Protein AF-A0A7X9KXV9-F1 (afdb_monomer_lite)

Sequence (552 aa):
SQTMFARRVFELMASNTVVIGNYSRGVKNYFGDLTICTDDANELKYRLDKYCANDESKYQYRLLGLRAVLKEHLYEDRLDFIIKKVFGKSIKPNPIHIDVFSYVKNQNQFNKVLAMFNKQSYQNKSLTILSDIELENNNNDIKIIKSDNNFTVENMFSNSYISYFEANNFYGENYLLDFALSLRYTNFDAIGKSDFYIMDDNGSFNVPNFNNSYKKVDALKPHSSMLDSNYYGKLSISNIIDNITINDGDLFSADQFNYCINCSCDNPSSDAEIEDIGISLDKINKISSSIITNAVIKTEKTFDIRPLEVEKTIFDKPEKINLIKTVQGLTISSNLDNEEYSCAQYNNDFYSVKPFLVENKLSVLFEGIGDLSILGSCVFYENKKEVFKVDNIIFNTTQKIVIPTNVNKVQFGIKVIGSGSFIFNKAIMGENYLDNDEIYFVSRNENLLISDSYPHYENEILDYPLKKIQDLFIGKTYDVVCVNNFSKNGFREYKGINVFETHEKQLIEVLNNINTNKNIVVYTLNKEIENIVKKYNSNFKILTENNEILND

Radius of gyration: 31.24 Å; chains: 1; bounding box: 86×53×81 Å

pLDDT: mean 84.28, std 12.52, range [44.53, 98.25]

Secondary structure (DSSP, 8-state):
--S---TTHHHHHHTT---EES--HHHHHHHGGGSEE-S-HHHHHHHHHHHHSSHHHHHHHHHHHHHHHHHH-SHHHHHHHHHHHHHS---PPPPPPEEEEEE-SSHHHHHHHHHHHHH-S--SEEEEEE-SS------TTSEEE---TT-BHHHH--SSEEEE--TTSEE-TTHHHHHHHHTTT---SEEE-SS-EEE-TTSPEEPP---STTEE-S-B-GGGEEEETTTSTTSBHHHHHTTPPB-SS-EEE--S-SEEET--SS-TTPPP--S-----HHHHHHHHHH---------TTEEEE-HHHHTT-B----TTEEEEEETTEEEEEEEPPTT-EEEEEB-SPPEESGGG-BTTEEEEEEEEEESSEEEEEEEEEETTTEEEEEEEEETT-EEEEE--TTEEEEEEEEEEESEEEEEEEEEEEETT---TT-------SSEEEEES----SSS--TTS-HHHHHHHTTT--EEEEEE-TT---EEEEETTEEEEEE-HHHHHHHHHHS-TT-EEEEE-S-HHHHHHHHHH-SSEEEE-TTS-EEE-

Foldseek 3Di:
DQADDDPCLLVCLLVLAAAADAADNNCCQLFNLLHHHYPDPVLSVVSCCVQPVDPQSSNLSSVLSNLSSLVAPDPLNVVQLVCCVPPVDGPDDDQFAEEEEEEDEDQLLVVQVVVQVVLAPDDRYAYEYEYCDDYDDPDPRYHYDHDDQPDFLQNPDDQGKYAYAYSQKFAHRCLVVQVSSVVSPDDWQKEFAPFEWEQDPVRDIDHTPFPQAFHWDQKDWRNGMIGGCVVRVGPTPVCNNVRPIDRDITYHYHDHARIYGRDPDHDPRDRDDDLRRHDHPVRVSVLVVPPDPLPPPPDPQKDKFFLVNQVVWFDDDDPQWDWDDDPQAIKIWGADAAQDKDKGFTHPDWDFCVSFDDPQKKKKAWEKDWDWDKWKKKFWDFPSDDTPDIDTHGHPAIDIDRHDPRTTTITMIMMTGHGIMMGTGIMMMHPDPPHPLLDLDSWTFLEEEEEQDDADPVGGDPPDPVVVVVVVQVSGAYAYEHEYPPWPFDWHDDSSHTYTYYHPVVVLSVLVNDDQSRAYEYEYPDVVSVVSNVVRHQAYWYQDPVGDTDGD

Structure (mmCIF, N/CA/C/O backbone):
data_AF-A0A7X9KXV9-F1
#
_entry.id   AF-A0A7X9KXV9-F1
#
loop_
_atom_site.group_PDB
_atom_site.id
_atom_site.type_symbol
_atom_site.label_atom_id
_atom_site.label_alt_id
_atom_site.label_comp_id
_atom_site.label_asym_id
_atom_site.label_entity_id
_atom_site.label_seq_id
_atom_site.pdbx_PDB_ins_code
_atom_site.Cartn_x
_atom_site.Cartn_y
_atom_site.Cartn_z
_atom_site.occupancy
_atom_site.B_iso_or_equiv
_atom_site.auth_seq_id
_atom_site.auth_comp_id
_atom_site.auth_asym_id
_atom_site.auth_atom_id
_atom_site.pdbx_PDB_model_num
ATOM 1 N N . SER A 1 1 ? -15.218 2.125 14.591 1.00 79.88 1 SER A N 1
ATOM 2 C CA . SER A 1 1 ? -14.663 0.751 14.520 1.00 79.88 1 SER A CA 1
ATOM 3 C C . SER A 1 1 ? -13.253 0.799 13.946 1.00 79.88 1 SER A C 1
ATOM 5 O O . SER A 1 1 ? -13.023 1.609 13.058 1.00 79.88 1 SER A O 1
ATOM 7 N N . GLN A 1 2 ? -12.323 -0.034 14.434 1.00 86.06 2 GLN A N 1
ATOM 8 C CA . GLN A 1 2 ? -10.930 -0.094 13.947 1.00 86.06 2 GLN A CA 1
ATOM 9 C C . GLN A 1 2 ? -10.732 -0.972 12.700 1.00 86.06 2 GLN A C 1
ATOM 11 O O . GLN A 1 2 ? -9.653 -0.964 12.114 1.00 86.06 2 GLN A O 1
ATOM 16 N N . THR A 1 3 ? -11.744 -1.750 12.309 1.00 82.25 3 THR A N 1
ATOM 17 C CA . THR A 1 3 ? -11.647 -2.735 11.215 1.00 82.25 3 THR A CA 1
ATOM 18 C C . THR A 1 3 ? -12.835 -2.692 10.256 1.00 82.25 3 THR A C 1
ATOM 20 O O . THR A 1 3 ? -12.719 -3.143 9.121 1.00 82.25 3 THR A O 1
ATOM 23 N N . MET A 1 4 ? -13.976 -2.132 10.674 1.00 83.12 4 MET A N 1
ATOM 24 C CA . MET A 1 4 ? -15.179 -2.051 9.846 1.00 83.12 4 MET A CA 1
ATOM 25 C C . MET A 1 4 ? -15.214 -0.744 9.050 1.00 83.12 4 MET A C 1
ATOM 27 O O . MET A 1 4 ? -15.200 0.342 9.630 1.00 83.12 4 MET A O 1
ATOM 31 N N . PHE A 1 5 ? -15.299 -0.864 7.727 1.00 89.50 5 PHE A N 1
ATOM 32 C CA . PHE A 1 5 ? -15.469 0.241 6.786 1.00 89.50 5 PHE A CA 1
ATOM 33 C C . PHE A 1 5 ? -16.062 -0.253 5.462 1.00 89.50 5 PHE A C 1
ATOM 35 O O . PHE A 1 5 ? -16.151 -1.460 5.213 1.00 89.50 5 PHE A O 1
ATOM 42 N N . ALA A 1 6 ? -16.492 0.684 4.614 1.00 85.81 6 ALA A N 1
ATOM 43 C CA . ALA A 1 6 ? -17.051 0.369 3.307 1.00 85.81 6 ALA A CA 1
ATOM 44 C C . ALA A 1 6 ? -16.009 -0.344 2.436 1.00 85.81 6 ALA A C 1
ATOM 46 O O . ALA A 1 6 ? -14.984 0.235 2.084 1.00 85.81 6 ALA A O 1
ATOM 47 N N . ARG A 1 7 ? -16.293 -1.593 2.047 1.00 83.94 7 ARG A N 1
ATOM 48 C CA . ARG A 1 7 ? -15.362 -2.405 1.243 1.00 83.94 7 ARG A CA 1
ATOM 49 C C . ARG A 1 7 ? -15.026 -1.758 -0.102 1.00 83.94 7 ARG A C 1
ATOM 51 O O . ARG A 1 7 ? -13.902 -1.920 -0.543 1.00 83.94 7 ARG A O 1
ATOM 58 N N . ARG A 1 8 ? -15.930 -0.925 -0.641 1.00 90.62 8 ARG A N 1
ATOM 59 C CA . ARG A 1 8 ? -15.765 -0.184 -1.902 1.00 90.62 8 ARG A CA 1
ATOM 60 C C . ARG A 1 8 ? -14.467 0.641 -1.995 1.00 90.62 8 ARG A C 1
ATOM 62 O O . ARG A 1 8 ? -14.044 0.965 -3.099 1.00 90.62 8 ARG A O 1
ATOM 69 N N . VAL A 1 9 ? -13.824 0.979 -0.871 1.00 94.69 9 VAL A N 1
ATOM 70 C CA . VAL A 1 9 ? -12.519 1.666 -0.873 1.00 94.69 9 VAL A CA 1
ATOM 71 C C . VAL A 1 9 ? -11.456 0.905 -1.672 1.00 94.69 9 VAL A C 1
ATOM 73 O O . VAL A 1 9 ? -10.702 1.533 -2.408 1.00 94.69 9 VAL A O 1
ATOM 76 N N . PHE A 1 10 ? -11.435 -0.433 -1.599 1.00 94.94 10 PHE A N 1
ATOM 77 C CA . PHE A 1 10 ? -10.451 -1.249 -2.314 1.00 94.94 10 PHE A CA 1
ATOM 78 C C . PHE A 1 10 ? -10.634 -1.113 -3.828 1.00 94.94 10 PHE A C 1
ATOM 80 O O . PHE A 1 10 ? -9.671 -0.862 -4.546 1.00 94.94 10 PHE A O 1
ATOM 87 N N . GLU A 1 11 ? -11.872 -1.226 -4.311 1.00 94.31 11 GLU A N 1
ATOM 88 C CA . GLU A 1 11 ? -12.208 -1.115 -5.729 1.00 94.31 11 GLU A CA 1
ATOM 89 C C . GLU A 1 11 ? -11.988 0.306 -6.263 1.00 94.31 11 GLU A C 1
ATOM 91 O O . GLU A 1 11 ? -11.526 0.466 -7.391 1.00 94.31 11 GLU A O 1
ATOM 96 N N . LEU A 1 12 ? -12.276 1.345 -5.470 1.00 95.88 12 LEU A N 1
ATOM 97 C CA . LEU A 1 12 ? -12.042 2.738 -5.870 1.00 95.88 12 LEU A CA 1
ATOM 98 C C . LEU A 1 12 ? -10.545 3.048 -6.015 1.00 95.88 12 LEU A C 1
ATOM 100 O O . LEU A 1 12 ? -10.131 3.630 -7.019 1.00 95.88 12 LEU A O 1
ATOM 104 N N . MET A 1 13 ? -9.725 2.616 -5.054 1.00 96.25 13 MET A N 1
ATOM 105 C CA . MET A 1 13 ? -8.267 2.762 -5.135 1.00 96.25 13 MET A CA 1
ATOM 106 C C . MET A 1 13 ? -7.678 1.912 -6.272 1.00 96.25 13 MET A C 1
ATOM 108 O O . MET A 1 13 ? -6.831 2.400 -7.013 1.00 96.25 13 MET A O 1
ATOM 112 N N . ALA A 1 14 ? -8.176 0.686 -6.483 1.00 94.94 14 ALA A N 1
ATOM 113 C CA . ALA A 1 14 ? -7.799 -0.150 -7.631 1.00 94.94 14 ALA A CA 1
ATOM 114 C C . ALA A 1 14 ? -8.223 0.455 -8.981 1.00 94.94 14 ALA A C 1
ATOM 116 O O . ALA A 1 14 ? -7.560 0.243 -9.990 1.00 94.94 14 ALA A O 1
ATOM 117 N N . SER A 1 15 ? -9.291 1.257 -8.999 1.00 94.56 15 SER A N 1
ATOM 118 C CA . SER A 1 15 ? -9.706 2.052 -10.166 1.00 94.56 15 SER A CA 1
ATOM 119 C C . SER A 1 15 ? -8.851 3.312 -10.358 1.00 94.56 15 SER A C 1
ATOM 121 O O . SER A 1 15 ? -9.162 4.145 -11.208 1.00 94.56 15 SER A O 1
ATOM 123 N N . ASN A 1 16 ? -7.783 3.460 -9.568 1.00 94.81 16 ASN A N 1
ATOM 124 C CA . ASN A 1 16 ? -6.843 4.570 -9.602 1.00 94.81 16 ASN A CA 1
ATOM 125 C C . ASN A 1 16 ? -7.537 5.934 -9.438 1.00 94.81 16 ASN A C 1
ATOM 127 O O . ASN A 1 16 ? -7.373 6.849 -10.252 1.00 94.81 16 ASN A O 1
ATOM 131 N N . THR A 1 17 ? -8.366 6.054 -8.396 1.00 94.44 17 THR A N 1
ATOM 132 C CA . THR A 1 17 ? -9.136 7.267 -8.078 1.00 94.44 17 THR A CA 1
ATOM 133 C C . THR A 1 17 ? -8.781 7.825 -6.702 1.00 94.44 17 THR A C 1
ATOM 135 O O . THR A 1 17 ? -8.379 7.089 -5.803 1.00 94.44 17 THR A O 1
ATOM 138 N N . VAL A 1 18 ? -8.939 9.142 -6.534 1.00 96.12 18 VAL A N 1
ATOM 139 C CA . VAL A 1 18 ? -8.823 9.797 -5.223 1.00 96.12 18 VAL A CA 1
ATOM 140 C C . VAL A 1 18 ? -10.026 9.388 -4.379 1.00 96.12 18 VAL A C 1
ATOM 142 O O . VAL A 1 18 ? -11.166 9.649 -4.766 1.00 96.12 18 VAL A O 1
ATOM 145 N N . VAL A 1 19 ? -9.780 8.758 -3.229 1.00 96.25 19 VAL A N 1
ATOM 146 C CA . VAL A 1 19 ? -10.848 8.316 -2.325 1.00 96.25 19 VAL A CA 1
ATOM 147 C C . VAL A 1 19 ? -10.995 9.277 -1.156 1.00 96.25 19 VAL A C 1
ATOM 149 O O . VAL A 1 19 ? -10.042 9.527 -0.417 1.00 96.25 19 VAL A O 1
ATOM 152 N N . ILE A 1 20 ? -12.216 9.785 -0.996 1.00 95.50 20 ILE A N 1
ATOM 153 C CA . ILE A 1 20 ? -12.599 10.759 0.023 1.00 95.50 20 ILE A CA 1
ATOM 154 C C . ILE A 1 20 ? -13.807 10.214 0.782 1.00 95.50 20 ILE A C 1
ATOM 156 O O . ILE A 1 20 ? -14.733 9.672 0.174 1.00 95.50 20 ILE A O 1
ATOM 160 N N . GLY A 1 21 ? -13.821 10.375 2.100 1.00 93.19 21 GLY A N 1
ATOM 161 C CA . GLY A 1 21 ? -14.990 10.066 2.913 1.00 93.19 21 GLY A CA 1
ATOM 162 C C . GLY A 1 21 ? -14.850 10.546 4.349 1.00 93.19 21 GLY A C 1
ATOM 163 O O . GLY A 1 21 ? -13.832 11.118 4.732 1.00 93.19 21 GLY A O 1
ATOM 164 N N . ASN A 1 22 ? -15.881 10.262 5.139 1.00 92.62 22 ASN A N 1
ATOM 165 C CA . ASN A 1 22 ? -15.883 10.513 6.575 1.00 92.62 22 ASN A CA 1
ATOM 166 C C . ASN A 1 22 ? -14.742 9.763 7.268 1.00 92.62 22 ASN A C 1
ATOM 168 O O . ASN A 1 22 ? -14.206 8.771 6.748 1.00 92.62 22 ASN A O 1
ATOM 172 N N . TYR A 1 23 ? -14.400 10.205 8.474 1.00 92.50 23 TYR A N 1
ATOM 173 C CA . TYR A 1 23 ? -13.396 9.531 9.271 1.00 92.50 23 TYR A CA 1
ATOM 174 C C . TYR A 1 23 ? -13.771 8.061 9.488 1.00 92.50 23 TYR A C 1
ATOM 176 O O . TYR A 1 23 ? -14.849 7.690 9.959 1.00 92.50 23 TYR A O 1
ATOM 184 N N . SER A 1 24 ? -12.822 7.190 9.163 1.00 92.94 24 SER A N 1
ATOM 185 C CA . SER A 1 24 ? -12.898 5.778 9.478 1.00 92.94 24 SER A CA 1
ATOM 186 C C . SER A 1 24 ? -11.544 5.316 9.971 1.00 92.94 24 SER A C 1
ATOM 188 O O . SER A 1 24 ? -10.583 5.216 9.206 1.00 92.94 24 SER A O 1
ATOM 190 N N . ARG A 1 25 ? -11.484 4.960 11.257 1.00 91.69 25 ARG A N 1
ATOM 191 C CA . ARG A 1 25 ? -10.279 4.371 11.846 1.00 91.69 25 ARG A CA 1
ATOM 192 C C . ARG A 1 25 ? -9.829 3.125 11.084 1.00 91.69 25 ARG A C 1
ATOM 194 O O . ARG A 1 25 ? -8.634 2.921 10.919 1.00 91.69 25 ARG A O 1
ATOM 201 N N . GLY A 1 26 ? -10.770 2.319 10.589 1.00 92.38 26 GLY A N 1
ATOM 202 C CA . GLY A 1 26 ? -10.459 1.149 9.773 1.00 92.38 26 GLY A CA 1
ATOM 203 C C . GLY A 1 26 ? -9.768 1.497 8.457 1.00 92.38 26 GLY A C 1
ATOM 204 O O . GLY A 1 26 ? -8.723 0.924 8.166 1.00 92.38 26 GLY A O 1
ATOM 205 N N . VAL A 1 27 ? -10.275 2.484 7.713 1.00 94.12 27 VAL A N 1
ATOM 206 C CA . VAL A 1 27 ? -9.607 2.946 6.485 1.00 94.12 27 VAL A CA 1
ATOM 207 C C . VAL A 1 27 ? -8.223 3.514 6.810 1.00 94.12 27 VAL A C 1
ATOM 209 O O . VAL A 1 27 ? -7.242 3.108 6.197 1.00 94.12 27 VAL A O 1
ATOM 212 N N . LYS A 1 28 ? -8.114 4.356 7.845 1.00 92.56 28 LYS A N 1
ATOM 213 C CA . LYS A 1 28 ? -6.836 4.934 8.296 1.00 92.56 28 LYS A CA 1
ATOM 214 C C . LYS A 1 28 ? -5.834 3.883 8.770 1.00 92.56 28 LYS A C 1
ATOM 216 O O . LYS A 1 28 ? -4.636 4.102 8.630 1.00 92.56 28 LYS A O 1
ATOM 221 N N . ASN A 1 29 ? -6.292 2.764 9.329 1.00 91.62 29 ASN A N 1
ATOM 222 C CA . ASN A 1 29 ? -5.429 1.645 9.700 1.00 91.62 29 ASN A CA 1
ATOM 223 C C . ASN A 1 29 ? -4.891 0.919 8.462 1.00 91.62 29 ASN A C 1
ATOM 225 O O . ASN A 1 29 ? -3.715 0.589 8.438 1.00 91.62 29 ASN A O 1
ATOM 229 N N . TYR A 1 30 ? -5.716 0.671 7.443 1.00 92.62 30 TYR A N 1
ATOM 230 C CA . TYR A 1 30 ? -5.280 -0.048 6.239 1.00 92.62 30 TYR A CA 1
ATOM 231 C C . TYR A 1 30 ? -4.451 0.821 5.291 1.00 92.62 30 TYR A C 1
ATOM 233 O O . TYR A 1 30 ? -3.471 0.345 4.738 1.00 92.62 30 TYR A O 1
ATOM 241 N N . PHE A 1 31 ? -4.836 2.083 5.117 1.00 94.25 31 PHE A N 1
ATOM 242 C CA . PHE A 1 31 ? -4.338 2.925 4.029 1.00 94.25 31 PHE A CA 1
ATOM 243 C C . PHE A 1 31 ? -3.697 4.230 4.483 1.00 94.25 31 PHE A C 1
ATOM 245 O O . PHE A 1 31 ? -3.147 4.947 3.653 1.00 94.25 31 PHE A O 1
ATOM 252 N N . GLY A 1 32 ? -3.767 4.563 5.773 1.00 93.19 32 GLY A N 1
ATOM 253 C CA . GLY A 1 32 ? -3.194 5.806 6.275 1.00 93.19 32 GLY A CA 1
ATOM 254 C C . GLY A 1 32 ? -3.721 7.020 5.514 1.00 93.19 32 GLY A C 1
ATOM 255 O O . GLY A 1 32 ? -4.931 7.219 5.391 1.00 93.19 32 GLY A O 1
ATOM 256 N N . ASP A 1 33 ? -2.794 7.800 4.977 1.00 93.69 33 ASP A N 1
ATOM 257 C CA . ASP A 1 33 ? -3.031 9.016 4.211 1.00 93.69 33 ASP A CA 1
ATOM 258 C C . ASP A 1 33 ? -3.115 8.777 2.693 1.00 93.69 33 ASP A C 1
ATOM 260 O O . ASP A 1 33 ? -3.343 9.727 1.944 1.00 93.69 33 ASP A O 1
ATOM 264 N N . LEU A 1 34 ? -3.068 7.519 2.229 1.00 95.88 34 LEU A N 1
ATOM 265 C CA . LEU A 1 34 ? -3.413 7.135 0.845 1.00 95.88 34 LEU A CA 1
ATOM 266 C C . LEU A 1 34 ? -4.908 7.304 0.524 1.00 95.88 34 LEU A C 1
ATOM 268 O O . LEU A 1 34 ? -5.333 7.130 -0.618 1.00 95.88 34 LEU A O 1
ATOM 272 N N . THR A 1 35 ? -5.706 7.637 1.538 1.00 95.69 35 THR A N 1
ATOM 273 C CA . THR A 1 35 ? -7.101 8.068 1.422 1.00 95.69 35 THR A CA 1
ATOM 274 C C . THR A 1 35 ? -7.322 9.330 2.250 1.00 95.69 35 THR A C 1
ATOM 276 O O . THR A 1 35 ? -6.692 9.510 3.296 1.00 95.69 35 THR A O 1
ATOM 279 N N . ILE A 1 36 ? -8.259 10.181 1.835 1.00 95.31 36 ILE A N 1
ATOM 280 C CA . ILE A 1 36 ? -8.653 11.366 2.600 1.00 95.31 36 ILE A CA 1
ATOM 281 C C . ILE A 1 36 ? -9.885 11.006 3.440 1.00 95.31 36 ILE A C 1
ATOM 283 O O . ILE A 1 36 ? -11.009 10.990 2.941 1.00 95.31 36 ILE A O 1
ATOM 287 N N . CYS A 1 37 ? -9.663 10.685 4.717 1.00 93.00 37 CYS A N 1
ATOM 288 C CA . CYS A 1 37 ? -10.718 10.307 5.663 1.00 93.00 37 CYS A CA 1
ATOM 289 C C . CYS A 1 37 ? -10.730 11.236 6.878 1.00 93.00 37 CYS A C 1
ATOM 291 O O . CYS A 1 37 ? -9.923 11.060 7.792 1.00 93.00 37 CYS A O 1
ATOM 293 N N . THR A 1 38 ? -11.643 12.204 6.878 1.00 93.88 38 THR A N 1
ATOM 294 C CA . THR A 1 38 ? -11.784 13.244 7.909 1.00 93.88 38 THR A CA 1
ATOM 295 C C . THR A 1 38 ? -13.243 13.678 8.006 1.00 93.88 38 THR A C 1
ATOM 297 O O . THR A 1 38 ? -13.963 13.642 7.007 1.00 93.88 38 THR A O 1
ATOM 300 N N . ASP A 1 39 ? -13.672 14.059 9.208 1.00 90.75 39 ASP A N 1
ATOM 301 C CA . ASP A 1 39 ? -15.005 14.627 9.451 1.00 90.75 39 ASP A CA 1
ATOM 302 C C . ASP A 1 39 ? -14.981 16.170 9.471 1.00 90.75 39 ASP A C 1
ATOM 304 O O . ASP A 1 39 ? -16.028 16.802 9.613 1.00 90.75 39 ASP A O 1
ATOM 308 N N . ASP A 1 40 ? -13.805 16.790 9.301 1.00 93.69 40 ASP A N 1
ATOM 309 C CA . ASP A 1 40 ? -13.625 18.242 9.321 1.00 93.69 40 ASP A CA 1
ATOM 310 C C . ASP A 1 40 ? -13.410 18.833 7.920 1.00 93.69 40 ASP A C 1
ATOM 312 O O . ASP A 1 40 ? -12.614 18.357 7.105 1.00 93.69 40 ASP A O 1
ATOM 316 N N . ALA A 1 41 ? -14.107 19.935 7.643 1.00 93.94 41 ALA A N 1
ATOM 317 C CA . ALA A 1 41 ? -14.077 20.584 6.337 1.00 93.94 41 ALA A CA 1
ATOM 318 C C . ALA A 1 41 ? -12.739 21.286 6.041 1.00 93.94 41 ALA A C 1
ATOM 320 O O . ALA A 1 41 ? -12.315 21.331 4.882 1.00 93.94 41 ALA A O 1
ATOM 321 N N . ASN A 1 42 ? -12.070 21.840 7.058 1.00 93.69 42 ASN A N 1
ATOM 322 C CA . ASN A 1 42 ? -10.795 22.531 6.864 1.00 93.69 42 ASN A CA 1
ATOM 323 C C . ASN A 1 42 ? -9.665 21.530 6.617 1.00 93.69 42 ASN A C 1
ATOM 325 O O . ASN A 1 42 ? -8.844 21.750 5.728 1.00 93.69 42 ASN A O 1
ATOM 329 N N . GLU A 1 43 ? -9.659 20.415 7.346 1.00 94.31 43 GLU A N 1
ATOM 330 C CA . GLU A 1 43 ? -8.735 19.302 7.133 1.00 94.31 43 GLU A CA 1
ATOM 331 C C . GLU A 1 43 ? -8.937 18.667 5.753 1.00 94.31 43 GLU A C 1
ATOM 333 O O . GLU A 1 43 ? -7.964 18.436 5.031 1.00 94.31 43 GLU A O 1
ATOM 338 N N . LEU A 1 44 ? -10.192 18.454 5.333 1.00 95.38 44 LEU A N 1
ATOM 339 C CA . LEU A 1 44 ? -10.502 17.983 3.983 1.00 95.38 44 LEU A CA 1
ATOM 340 C C . LEU A 1 44 ? -9.904 18.912 2.921 1.00 95.38 44 LEU A C 1
ATOM 342 O O . LEU A 1 44 ? -9.213 18.449 2.011 1.00 95.38 44 LEU A O 1
ATOM 346 N N . LYS A 1 45 ? -10.139 20.223 3.048 1.00 95.75 45 LYS A N 1
ATOM 347 C CA . LYS A 1 45 ? -9.599 21.217 2.116 1.00 95.75 45 LYS A CA 1
ATOM 348 C C . LYS A 1 45 ? -8.071 21.205 2.108 1.00 95.75 45 LYS A C 1
ATOM 350 O O . LYS A 1 45 ? -7.480 21.120 1.038 1.00 95.75 45 LYS A O 1
ATOM 355 N N . TYR A 1 46 ? -7.442 21.223 3.282 1.00 94.69 46 TYR A N 1
ATOM 356 C CA . TYR A 1 46 ? -5.987 21.165 3.416 1.00 94.69 46 TYR A CA 1
ATOM 357 C C . TYR A 1 46 ? -5.393 19.939 2.706 1.00 94.69 46 TYR A C 1
ATOM 359 O O . TYR A 1 46 ? -4.410 20.063 1.976 1.00 94.69 46 TYR A O 1
ATOM 367 N N . ARG A 1 47 ? -6.005 18.758 2.860 1.00 94.06 47 ARG A N 1
ATOM 368 C CA . ARG A 1 47 ? -5.536 17.524 2.211 1.00 94.06 47 ARG A CA 1
ATOM 369 C C . ARG A 1 47 ? -5.754 17.518 0.703 1.00 94.06 47 ARG A C 1
ATOM 371 O O . ARG A 1 47 ? -4.894 17.021 -0.020 1.00 94.06 47 ARG A O 1
ATOM 378 N N . LEU A 1 48 ? -6.861 18.080 0.222 1.00 94.94 48 LEU A N 1
ATOM 379 C CA . LEU A 1 48 ? -7.087 18.261 -1.213 1.00 94.94 48 LEU A CA 1
ATOM 380 C C . LEU A 1 48 ? -6.066 19.224 -1.820 1.00 94.94 48 LEU A C 1
ATOM 382 O O . LEU A 1 48 ? -5.481 18.904 -2.849 1.00 94.94 48 LEU A O 1
ATOM 386 N N . ASP A 1 49 ? -5.786 20.344 -1.159 1.00 94.56 49 ASP A N 1
ATOM 387 C CA . ASP A 1 49 ? -4.765 21.294 -1.605 1.00 94.56 49 ASP A CA 1
ATOM 388 C C . ASP A 1 49 ? -3.362 20.657 -1.561 1.00 94.56 49 ASP A C 1
ATOM 390 O O . ASP A 1 49 ? -2.540 20.887 -2.441 1.00 94.56 49 ASP A O 1
ATOM 394 N N . LYS A 1 50 ? -3.083 19.795 -0.576 1.00 91.44 50 LYS A N 1
ATOM 395 C CA . LYS A 1 50 ? -1.796 19.096 -0.460 1.00 91.44 50 LYS A CA 1
ATOM 396 C C . LYS A 1 50 ? -1.584 18.035 -1.545 1.00 91.44 50 LYS A C 1
ATOM 398 O O . LYS A 1 50 ? -0.494 17.951 -2.101 1.00 91.44 50 LYS A O 1
ATOM 403 N N . TYR A 1 51 ? -2.589 17.203 -1.817 1.00 92.88 51 TYR A N 1
ATOM 404 C CA . TYR A 1 51 ? -2.430 16.005 -2.656 1.00 92.88 51 TYR A CA 1
ATOM 405 C C . TYR A 1 51 ? -3.042 16.122 -4.052 1.00 92.88 51 TYR A C 1
ATOM 407 O O . TYR A 1 51 ? -2.767 15.290 -4.910 1.00 92.88 51 TYR A O 1
ATOM 415 N N . CYS A 1 52 ? -3.909 17.106 -4.282 1.00 93.25 52 CYS A N 1
ATOM 416 C CA . CYS A 1 52 ? -4.708 17.234 -5.500 1.00 93.25 52 CYS A CA 1
ATOM 417 C C . CYS A 1 52 ? -4.689 18.659 -6.085 1.00 93.25 52 CYS A C 1
ATOM 419 O O . CYS A 1 52 ? -5.576 18.992 -6.872 1.00 93.25 52 CYS A O 1
ATOM 421 N N . ALA A 1 53 ? -3.702 19.495 -5.736 1.00 91.25 53 ALA A N 1
ATOM 422 C CA . ALA A 1 53 ? -3.594 20.873 -6.236 1.00 91.25 53 ALA A CA 1
ATOM 423 C C . ALA A 1 53 ? -3.448 20.970 -7.763 1.00 91.25 53 ALA A C 1
ATOM 425 O O . ALA A 1 53 ? -3.865 21.959 -8.364 1.00 91.25 53 ALA A O 1
ATOM 426 N N . ASN A 1 54 ? -2.837 19.968 -8.395 1.00 90.25 54 ASN A N 1
ATOM 427 C CA . ASN A 1 54 ? -2.662 19.893 -9.843 1.00 90.25 54 ASN A CA 1
ATOM 428 C C . ASN A 1 54 ? -2.740 18.435 -10.329 1.00 90.25 54 ASN A C 1
ATOM 430 O O . ASN A 1 54 ? -2.806 17.502 -9.526 1.00 90.25 54 ASN A O 1
ATOM 434 N N . ASP A 1 55 ? -2.759 18.228 -11.648 1.00 87.94 55 ASP A N 1
ATOM 435 C CA . ASP A 1 55 ? -2.877 16.882 -12.214 1.00 87.94 55 ASP A CA 1
ATOM 436 C C . ASP A 1 55 ? -1.699 15.977 -11.844 1.00 87.94 55 ASP A C 1
ATOM 438 O O . ASP A 1 55 ? -1.924 14.827 -11.487 1.00 87.94 55 ASP A O 1
ATOM 442 N N . GLU A 1 56 ? -0.469 16.487 -11.835 1.00 88.12 56 GLU A N 1
ATOM 443 C CA . GLU A 1 56 ? 0.718 15.702 -11.489 1.00 88.12 56 GLU A CA 1
ATOM 444 C C . GLU A 1 56 ? 0.653 15.152 -10.054 1.00 88.12 56 GLU A C 1
ATOM 446 O O . GLU A 1 56 ? 0.677 13.935 -9.863 1.00 88.12 56 GLU A O 1
ATOM 451 N N . SER A 1 57 ? 0.456 16.026 -9.062 1.00 90.44 57 SER A N 1
ATOM 452 C CA . SER A 1 57 ? 0.302 15.649 -7.646 1.00 90.44 57 SER A CA 1
ATOM 453 C C . SER A 1 57 ? -0.857 14.674 -7.433 1.00 90.44 57 SER A C 1
ATOM 455 O O . SER A 1 57 ? -0.692 13.635 -6.791 1.00 90.44 57 SER A O 1
ATOM 457 N N . LYS A 1 58 ? -2.009 14.935 -8.063 1.00 93.00 58 LYS A N 1
ATOM 458 C CA . LYS A 1 58 ? -3.169 14.035 -8.031 1.00 93.00 58 LYS A CA 1
ATOM 459 C C . LYS A 1 58 ? -2.839 12.661 -8.616 1.00 93.00 58 LYS A C 1
ATOM 461 O O . LYS A 1 58 ? -3.315 11.647 -8.104 1.00 93.00 58 LYS A O 1
ATOM 466 N N . TYR A 1 59 ? -2.063 12.612 -9.699 1.00 92.19 59 TYR A N 1
ATOM 467 C CA . TYR A 1 59 ? -1.707 11.374 -10.391 1.00 92.19 59 TYR A CA 1
ATOM 468 C C . TYR A 1 59 ? -0.680 10.564 -9.592 1.00 92.19 59 TYR A C 1
ATOM 470 O O . TYR A 1 59 ? -0.801 9.340 -9.544 1.00 92.19 59 TYR A O 1
ATOM 478 N N . GLN A 1 60 ? 0.269 11.224 -8.924 1.00 92.38 60 GLN A N 1
ATOM 479 C CA . GLN A 1 60 ? 1.177 10.580 -7.969 1.00 92.38 60 GLN A CA 1
ATOM 480 C C . GLN A 1 60 ? 0.394 10.018 -6.775 1.00 92.38 60 GLN A C 1
ATOM 482 O O . GLN A 1 60 ? 0.571 8.859 -6.404 1.00 92.38 60 GLN A O 1
ATOM 487 N N . TYR A 1 61 ? -0.531 10.807 -6.215 1.00 95.25 61 TYR A N 1
ATOM 488 C CA . TYR A 1 61 ? -1.344 10.410 -5.065 1.00 95.25 61 TYR A CA 1
ATOM 489 C C . TYR A 1 61 ? -2.164 9.142 -5.336 1.00 95.25 61 TYR A C 1
ATOM 491 O O . TYR A 1 61 ? -2.095 8.169 -4.584 1.00 95.25 61 TYR A O 1
ATOM 499 N N . ARG A 1 62 ? -2.907 9.114 -6.451 1.00 95.00 62 ARG A N 1
ATOM 500 C CA . ARG A 1 62 ? -3.703 7.937 -6.832 1.00 95.00 62 ARG A CA 1
ATOM 501 C C . ARG A 1 62 ? -2.837 6.707 -7.132 1.00 95.00 62 ARG A C 1
ATOM 503 O O . ARG A 1 62 ? -3.235 5.606 -6.759 1.00 95.00 62 ARG A O 1
ATOM 510 N N . LEU A 1 63 ? -1.646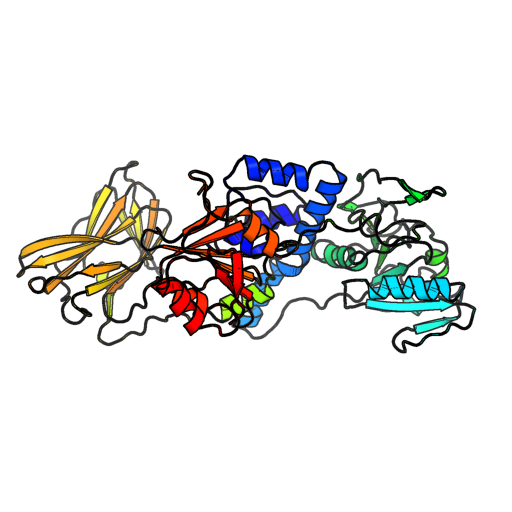 6.886 -7.725 1.00 95.62 63 LEU A N 1
ATOM 511 C CA . LEU A 1 63 ? -0.726 5.782 -8.020 1.00 95.62 63 LEU A CA 1
ATOM 512 C C . LEU A 1 63 ? -0.277 5.081 -6.734 1.00 95.62 63 LEU A C 1
ATOM 514 O O . LEU A 1 63 ? -0.254 3.853 -6.689 1.00 95.62 63 LEU A O 1
ATOM 518 N N . LEU A 1 64 ? 0.015 5.834 -5.671 1.00 96.25 64 LEU A N 1
ATOM 519 C CA . LEU A 1 64 ? 0.363 5.249 -4.375 1.00 96.25 64 LEU A CA 1
ATOM 520 C C . LEU A 1 64 ? -0.776 4.386 -3.816 1.00 96.25 64 LEU A C 1
ATOM 522 O O . LEU A 1 64 ? -0.537 3.274 -3.340 1.00 96.25 64 LEU A O 1
ATOM 526 N N . GLY A 1 65 ? -2.019 4.861 -3.932 1.00 96.50 65 GLY A N 1
ATOM 527 C CA . GLY A 1 65 ? -3.203 4.102 -3.534 1.00 96.50 65 GLY A CA 1
ATOM 528 C C . GLY A 1 65 ? -3.412 2.832 -4.365 1.00 96.50 65 GLY A C 1
ATOM 529 O O . GLY A 1 65 ? -3.617 1.750 -3.807 1.00 96.50 65 GLY A O 1
ATOM 530 N N . LEU A 1 66 ? -3.291 2.939 -5.691 1.00 97.06 66 LEU A N 1
ATOM 531 C CA . LEU A 1 66 ? -3.340 1.798 -6.606 1.00 97.06 66 LEU A CA 1
ATOM 532 C C . LEU A 1 66 ? -2.281 0.756 -6.231 1.00 97.06 66 LEU A C 1
ATOM 534 O O . LEU A 1 66 ? -2.593 -0.424 -6.073 1.00 97.06 66 LEU A O 1
ATOM 538 N N . ARG A 1 67 ? -1.037 1.199 -6.031 1.00 96.38 67 ARG A N 1
ATOM 539 C CA . ARG A 1 67 ? 0.095 0.346 -5.670 1.00 96.38 67 ARG A CA 1
ATOM 540 C C . ARG A 1 67 ? -0.141 -0.367 -4.340 1.00 96.38 67 ARG A C 1
ATOM 542 O O . ARG A 1 67 ? 0.150 -1.555 -4.243 1.00 96.38 67 ARG A O 1
ATOM 549 N N . ALA A 1 68 ? -0.696 0.310 -3.334 1.00 96.50 68 ALA A N 1
ATOM 550 C CA . ALA A 1 68 ? -1.031 -0.312 -2.052 1.00 96.50 68 ALA A CA 1
ATOM 551 C C . ALA A 1 68 ? -2.059 -1.444 -2.214 1.00 96.50 68 ALA A C 1
ATOM 553 O O . ALA A 1 68 ? -1.845 -2.556 -1.724 1.00 96.50 68 ALA A O 1
ATOM 554 N N . VAL A 1 69 ? -3.139 -1.208 -2.968 1.00 96.62 69 VAL A N 1
ATOM 555 C CA . VAL A 1 69 ? -4.160 -2.241 -3.202 1.00 96.62 69 VAL A CA 1
ATOM 556 C C . VAL A 1 69 ? -3.619 -3.401 -4.027 1.00 96.62 69 VAL A C 1
ATOM 558 O O . VAL A 1 69 ? -3.795 -4.556 -3.637 1.00 96.62 69 VAL A O 1
ATOM 561 N N . LEU A 1 70 ? -2.927 -3.107 -5.129 1.00 95.62 70 LEU A N 1
ATOM 562 C CA . LEU A 1 70 ? -2.353 -4.129 -5.995 1.00 95.62 70 LEU A CA 1
ATOM 563 C C . LEU A 1 70 ? -1.219 -4.900 -5.330 1.00 95.62 70 LEU A C 1
ATOM 565 O O . LEU A 1 70 ? -0.899 -5.969 -5.819 1.00 95.62 70 LEU A O 1
ATOM 569 N N . LYS A 1 71 ? -0.583 -4.415 -4.259 1.00 94.06 71 LYS A N 1
ATOM 570 C CA . LYS A 1 71 ? 0.432 -5.191 -3.527 1.00 94.06 71 LYS A CA 1
ATOM 571 C C . LYS A 1 71 ? -0.190 -6.200 -2.570 1.00 94.06 71 LYS A C 1
ATOM 573 O O . LYS A 1 71 ? 0.278 -7.337 -2.506 1.00 94.06 71 LYS A O 1
ATOM 578 N N . GLU A 1 72 ? -1.222 -5.799 -1.832 1.00 92.62 72 GLU A N 1
ATOM 579 C CA . GLU A 1 72 ? -1.614 -6.543 -0.630 1.00 92.62 72 GLU A CA 1
ATOM 580 C C . GLU A 1 72 ? -3.115 -6.775 -0.461 1.00 92.62 72 GLU A C 1
ATOM 582 O O . GLU A 1 72 ? -3.492 -7.539 0.419 1.00 92.62 72 GLU A O 1
ATOM 587 N N . HIS A 1 73 ? -3.997 -6.136 -1.230 1.00 93.62 73 HIS A N 1
ATOM 588 C CA . HIS A 1 73 ? -5.423 -6.092 -0.886 1.00 93.62 73 HIS A CA 1
ATOM 589 C C . HIS A 1 73 ? -6.370 -6.672 -1.938 1.00 93.62 73 HIS A C 1
ATOM 591 O O . HIS A 1 73 ? -7.579 -6.408 -1.885 1.00 93.62 73 HIS A O 1
ATOM 597 N N . LEU A 1 74 ? -5.865 -7.501 -2.853 1.00 92.75 74 LEU A N 1
ATOM 598 C CA . LEU A 1 74 ? -6.716 -8.195 -3.814 1.00 92.75 74 LEU A CA 1
ATOM 599 C C . LEU A 1 74 ? -7.503 -9.333 -3.153 1.00 92.75 74 LEU A C 1
ATOM 601 O O . LEU A 1 74 ? -7.163 -9.837 -2.078 1.00 92.75 74 LEU A O 1
ATOM 605 N N . TYR A 1 75 ? -8.580 -9.768 -3.812 1.00 91.62 75 TYR A N 1
ATOM 606 C CA . TYR A 1 75 ? -9.344 -10.930 -3.351 1.00 91.62 75 TYR A CA 1
ATOM 607 C C . TYR A 1 75 ? -8.478 -12.187 -3.256 1.00 91.62 75 TYR A C 1
ATOM 609 O O . TYR A 1 75 ? -8.643 -12.953 -2.309 1.00 91.62 75 TYR A O 1
ATOM 617 N N . GLU A 1 76 ? -7.528 -12.363 -4.176 1.00 91.19 76 GLU A N 1
ATOM 618 C CA . GLU A 1 76 ? -6.569 -13.469 -4.134 1.00 91.19 76 GLU A CA 1
ATOM 619 C C . GLU A 1 76 ? -5.681 -13.442 -2.883 1.00 91.19 76 GLU A C 1
ATOM 621 O O . GLU A 1 76 ? -5.455 -14.497 -2.298 1.00 91.19 76 GLU A O 1
ATOM 626 N N . ASP A 1 77 ? -5.264 -12.264 -2.397 1.00 92.44 77 ASP A N 1
ATOM 627 C CA . ASP A 1 77 ? -4.456 -12.149 -1.174 1.00 92.44 77 ASP A CA 1
ATOM 628 C C . ASP A 1 77 ? -5.252 -12.600 0.059 1.00 92.44 77 ASP A C 1
ATOM 630 O O . ASP A 1 77 ? -4.750 -13.313 0.931 1.00 92.44 77 ASP A O 1
ATOM 634 N N . ARG A 1 78 ? -6.532 -12.215 0.124 1.00 91.25 78 ARG A N 1
ATOM 635 C CA . ARG A 1 78 ? -7.433 -12.613 1.218 1.00 91.25 78 ARG A CA 1
ATOM 636 C C . ARG A 1 78 ? -7.773 -14.096 1.161 1.00 91.25 78 ARG A C 1
ATOM 638 O O . ARG A 1 78 ? -7.814 -14.755 2.199 1.00 91.25 78 ARG A O 1
ATOM 645 N N . LEU A 1 79 ? -8.033 -14.614 -0.037 1.00 93.88 79 LEU A N 1
ATOM 646 C CA . LEU A 1 79 ? -8.337 -16.023 -0.238 1.00 93.88 79 LEU A CA 1
ATOM 647 C C . LEU A 1 79 ? -7.127 -16.895 0.115 1.00 93.88 79 LEU A C 1
ATOM 649 O O . LEU A 1 79 ? -7.291 -17.877 0.837 1.00 93.88 79 LEU A O 1
ATOM 653 N N . ASP A 1 80 ? -5.925 -16.506 -0.318 1.00 93.75 80 ASP A N 1
ATOM 654 C CA . ASP A 1 80 ? -4.677 -17.176 0.052 1.00 93.75 80 ASP A CA 1
ATOM 655 C C . ASP A 1 80 ? -4.493 -17.214 1.571 1.00 93.75 80 ASP A C 1
ATOM 657 O O . ASP A 1 80 ? -4.231 -18.280 2.127 1.00 93.75 80 ASP A O 1
ATOM 661 N N . PHE A 1 81 ? -4.726 -16.095 2.266 1.00 93.12 81 PHE A N 1
ATOM 662 C CA . PHE A 1 81 ? -4.665 -16.058 3.727 1.00 93.12 81 PHE A CA 1
ATOM 663 C C . PHE A 1 81 ? -5.624 -17.064 4.382 1.00 93.12 81 PHE A C 1
ATOM 665 O O . PHE A 1 81 ? -5.207 -17.827 5.258 1.00 93.12 81 PHE A O 1
ATOM 672 N N . ILE A 1 82 ? -6.889 -17.109 3.947 1.00 93.44 82 ILE A N 1
ATOM 673 C CA . ILE A 1 82 ? -7.888 -18.050 4.480 1.00 93.44 82 ILE A CA 1
ATOM 674 C C . ILE A 1 82 ? -7.457 -19.497 4.215 1.00 93.44 82 ILE A C 1
ATOM 676 O O . ILE A 1 82 ? -7.461 -20.317 5.134 1.00 93.44 82 ILE A O 1
ATOM 680 N N . ILE A 1 83 ? -7.038 -19.820 2.989 1.00 95.19 83 ILE A N 1
ATOM 681 C CA . ILE A 1 83 ? -6.617 -21.180 2.621 1.00 95.19 83 ILE A CA 1
ATOM 682 C C . ILE A 1 83 ? -5.371 -21.591 3.406 1.00 95.19 83 ILE A C 1
ATOM 684 O O . ILE A 1 83 ? -5.315 -22.704 3.930 1.00 95.19 83 ILE A O 1
ATOM 688 N N . LYS A 1 84 ? -4.404 -20.687 3.572 1.00 93.75 84 LYS A N 1
ATOM 689 C CA . LYS A 1 84 ? -3.200 -20.933 4.365 1.00 93.75 84 LYS A CA 1
ATOM 690 C C . LYS A 1 84 ? -3.533 -21.194 5.827 1.00 93.75 84 LYS A C 1
ATOM 692 O O . LYS A 1 84 ? -2.924 -22.071 6.434 1.00 93.75 84 LYS A O 1
ATOM 697 N N . LYS A 1 85 ? -4.514 -20.485 6.389 1.00 90.25 85 LYS A N 1
ATOM 698 C CA . LYS A 1 85 ? -4.965 -20.696 7.770 1.00 90.25 85 LYS A CA 1
ATOM 699 C C . LYS A 1 85 ? -5.727 -21.999 7.969 1.00 90.25 85 LYS A C 1
ATOM 701 O O . LYS A 1 85 ? -5.496 -22.667 8.969 1.00 90.25 85 LYS A O 1
ATOM 706 N N . VAL A 1 86 ? -6.606 -22.364 7.040 1.00 93.31 86 VAL A N 1
ATOM 707 C CA . VAL A 1 86 ? -7.458 -23.557 7.174 1.00 93.31 86 VAL A CA 1
ATOM 708 C C . VAL A 1 86 ? -6.723 -24.835 6.766 1.00 93.31 86 VAL A C 1
ATOM 710 O O . VAL A 1 86 ? -6.868 -25.864 7.418 1.00 93.31 86 VAL A O 1
ATOM 713 N N . PHE A 1 87 ? -5.925 -24.780 5.699 1.00 95.75 87 PHE A N 1
ATOM 714 C CA . PHE A 1 87 ? -5.333 -25.959 5.059 1.00 95.75 87 PHE A CA 1
ATOM 715 C C . PHE A 1 87 ? -3.801 -26.001 5.106 1.00 95.75 87 PHE A C 1
ATOM 717 O O . PHE A 1 87 ? -3.214 -26.990 4.670 1.00 95.75 87 PHE A O 1
ATOM 724 N N . GLY A 1 88 ? -3.135 -24.941 5.577 1.00 94.31 88 GLY A N 1
ATOM 725 C CA . GLY A 1 88 ? -1.669 -24.873 5.609 1.00 94.31 88 GLY A CA 1
ATOM 726 C C . GLY A 1 88 ? -1.010 -24.769 4.228 1.00 94.31 88 GLY A C 1
ATOM 727 O O . GLY A 1 88 ? 0.188 -25.010 4.108 1.00 94.31 88 GLY A O 1
ATOM 728 N N . LYS A 1 89 ? -1.771 -24.434 3.177 1.00 94.06 89 LYS A N 1
ATOM 729 C CA . LYS A 1 89 ? -1.292 -24.324 1.789 1.00 94.06 89 LYS A CA 1
ATOM 730 C C . LYS A 1 89 ? -1.477 -22.909 1.255 1.00 94.06 89 LYS A C 1
ATOM 732 O O . LYS A 1 89 ? -2.446 -22.251 1.608 1.00 94.06 89 LYS A O 1
ATOM 737 N N . SER A 1 90 ? -0.565 -22.465 0.396 1.00 92.69 90 SER A N 1
ATOM 738 C CA . SER A 1 90 ? -0.701 -21.205 -0.341 1.00 92.69 90 SER A CA 1
ATOM 739 C C . SER A 1 90 ? -1.150 -21.494 -1.773 1.00 92.69 90 SER A C 1
ATOM 741 O O . SER A 1 90 ? -0.766 -22.511 -2.349 1.00 92.69 90 SER A O 1
ATOM 743 N N . ILE A 1 91 ? -1.987 -20.615 -2.313 1.00 91.75 91 ILE A N 1
ATOM 744 C CA . ILE A 1 91 ? -2.453 -20.612 -3.705 1.00 91.75 91 ILE A CA 1
ATOM 745 C C . ILE A 1 91 ? -1.929 -19.403 -4.487 1.00 91.75 91 ILE A C 1
ATOM 747 O O . ILE A 1 91 ? -2.244 -19.258 -5.666 1.00 91.75 91 ILE A O 1
ATOM 751 N N . LYS A 1 92 ? -1.168 -18.516 -3.838 1.00 87.56 92 LYS A N 1
ATOM 752 C CA . LYS A 1 92 ? -0.606 -17.336 -4.486 1.00 87.56 92 LYS A CA 1
ATOM 753 C C . LYS A 1 92 ? 0.398 -17.775 -5.563 1.00 87.56 92 LYS A C 1
ATOM 755 O O . LYS A 1 92 ? 1.253 -18.615 -5.268 1.00 87.56 92 LYS A O 1
ATOM 760 N N . PRO A 1 93 ? 0.314 -17.243 -6.796 1.00 83.06 93 PRO A N 1
ATOM 761 C CA . PRO A 1 93 ? 1.306 -17.539 -7.816 1.00 83.06 93 PRO A CA 1
ATOM 762 C C . PRO A 1 93 ? 2.684 -17.049 -7.369 1.00 83.06 93 PRO A C 1
ATOM 764 O O . PRO A 1 93 ? 2.809 -16.086 -6.604 1.00 83.06 93 PRO A O 1
ATOM 767 N N . ASN A 1 94 ? 3.726 -17.709 -7.869 1.00 86.50 94 ASN A N 1
ATOM 768 C CA . ASN A 1 94 ? 5.081 -17.219 -7.668 1.00 86.50 94 ASN A CA 1
ATOM 769 C C . ASN A 1 94 ? 5.218 -15.835 -8.323 1.00 86.50 94 ASN A C 1
ATOM 771 O O . ASN A 1 94 ? 4.696 -15.639 -9.424 1.00 86.50 94 ASN A O 1
ATOM 775 N N . PRO A 1 95 ? 5.916 -14.881 -7.681 1.00 89.12 95 PRO A N 1
ATOM 776 C CA . PRO A 1 95 ? 6.254 -13.620 -8.323 1.00 89.12 95 PRO A CA 1
ATOM 777 C C . PRO A 1 95 ? 6.968 -13.881 -9.650 1.00 89.12 95 PRO A C 1
ATOM 779 O O . PRO A 1 95 ? 7.837 -14.752 -9.718 1.00 89.12 95 PRO A O 1
ATOM 782 N N . ILE A 1 96 ? 6.624 -13.122 -10.689 1.00 93.12 96 ILE A N 1
ATOM 783 C CA . ILE A 1 96 ? 7.327 -13.204 -11.971 1.00 93.12 96 ILE A CA 1
ATOM 784 C C . ILE A 1 96 ? 8.808 -12.859 -11.799 1.00 93.12 96 ILE A C 1
ATOM 786 O O . ILE A 1 96 ? 9.175 -12.118 -10.891 1.00 93.12 96 ILE A O 1
ATOM 790 N N . HIS A 1 97 ? 9.669 -13.409 -12.645 1.00 95.69 97 HIS A N 1
ATOM 791 C CA . HIS A 1 97 ? 11.063 -12.987 -12.693 1.00 95.69 97 HIS A CA 1
ATOM 792 C C . HIS A 1 97 ? 11.235 -11.931 -13.785 1.00 95.69 97 HIS A C 1
ATOM 794 O O . HIS A 1 97 ? 10.729 -12.127 -14.893 1.00 95.69 97 HIS A O 1
ATOM 800 N N . ILE A 1 98 ? 11.928 -10.834 -13.468 1.00 97.62 98 ILE A N 1
ATOM 801 C CA . ILE A 1 98 ? 12.267 -9.792 -14.443 1.00 97.62 98 ILE A CA 1
ATOM 802 C C . ILE A 1 98 ? 13.778 -9.781 -14.686 1.00 97.62 98 ILE A C 1
ATOM 804 O O . ILE A 1 98 ? 14.552 -9.361 -13.823 1.00 97.62 98 ILE A O 1
ATOM 808 N N . ASP A 1 99 ? 14.192 -10.193 -15.878 1.00 97.75 99 ASP A N 1
ATOM 809 C CA . ASP A 1 99 ? 15.565 -10.052 -16.342 1.00 97.75 99 ASP A CA 1
ATOM 810 C C . ASP A 1 99 ? 15.778 -8.637 -16.887 1.00 97.75 99 ASP A C 1
ATOM 812 O O . ASP A 1 99 ? 15.266 -8.250 -17.942 1.00 97.75 99 ASP A O 1
ATOM 816 N N . VAL A 1 100 ? 16.546 -7.839 -16.155 1.00 98.19 100 VAL A N 1
ATOM 817 C CA . VAL A 1 100 ? 16.977 -6.526 -16.625 1.00 98.19 100 VAL A CA 1
ATOM 818 C C . VAL A 1 100 ? 18.251 -6.703 -17.429 1.00 98.19 100 VAL A C 1
ATOM 820 O O . VAL A 1 100 ? 19.175 -7.403 -17.008 1.00 98.19 100 VAL A O 1
ATOM 823 N N . PHE A 1 101 ? 18.348 -6.026 -18.566 1.00 97.75 101 PHE A N 1
ATOM 824 C CA . PHE A 1 101 ? 19.613 -5.942 -19.277 1.00 97.75 101 PHE A CA 1
ATOM 825 C C . PHE A 1 101 ? 19.925 -4.545 -19.774 1.00 97.75 101 PHE A C 1
ATOM 827 O O . PHE A 1 101 ? 19.045 -3.703 -19.934 1.00 97.75 101 PHE A O 1
ATOM 834 N N . SER A 1 102 ? 21.209 -4.289 -19.992 1.00 97.81 102 SER A N 1
ATOM 835 C CA . SER A 1 102 ? 21.693 -2.997 -20.463 1.00 97.81 102 SER A CA 1
ATOM 836 C C . SER A 1 102 ? 22.922 -3.167 -21.343 1.00 97.81 102 SER A C 1
ATOM 838 O O . SER A 1 102 ? 23.719 -4.079 -21.127 1.00 97.81 102 SER A O 1
ATOM 840 N N . TYR A 1 103 ? 23.084 -2.272 -22.314 1.00 97.19 103 TYR A N 1
ATOM 841 C CA . TYR A 1 103 ? 24.317 -2.133 -23.078 1.00 97.19 103 TYR A CA 1
ATOM 842 C C . TYR A 1 103 ? 25.065 -0.905 -22.578 1.00 97.19 103 TYR A C 1
ATOM 844 O O . TYR A 1 103 ? 24.509 0.193 -22.540 1.00 97.19 103 TYR A O 1
ATOM 852 N N . VAL A 1 104 ? 26.325 -1.092 -22.193 1.00 96.75 104 VAL A N 1
ATOM 853 C CA . VAL A 1 104 ? 27.158 -0.033 -21.616 1.00 96.75 104 VAL A CA 1
ATOM 854 C C . VAL A 1 104 ? 28.477 0.081 -22.372 1.00 96.75 104 VAL A C 1
ATOM 856 O O . VAL A 1 104 ? 29.084 -0.908 -22.770 1.00 96.75 104 VAL A O 1
ATOM 859 N N . LYS A 1 105 ? 28.934 1.320 -22.563 1.00 95.94 105 LYS A N 1
ATOM 860 C CA . LYS A 1 105 ? 30.142 1.661 -23.333 1.00 95.94 105 LYS A CA 1
ATOM 861 C C . LYS A 1 105 ? 31.329 2.055 -22.453 1.00 95.94 105 LYS A C 1
ATOM 863 O O . LYS A 1 105 ? 32.423 2.267 -22.962 1.00 95.94 105 LYS A O 1
ATOM 868 N N . ASN A 1 106 ? 31.108 2.260 -21.154 1.00 95.69 106 ASN A N 1
ATOM 869 C CA . ASN A 1 106 ? 32.122 2.702 -20.195 1.00 95.69 106 ASN A CA 1
ATOM 870 C C . ASN A 1 106 ? 31.713 2.371 -18.747 1.00 95.69 106 ASN A C 1
ATOM 872 O O . ASN A 1 106 ? 30.540 2.122 -18.459 1.00 95.69 106 ASN A O 1
ATOM 876 N N . GLN A 1 107 ? 32.681 2.444 -17.827 1.00 95.62 107 GLN A N 1
ATOM 877 C CA . GLN A 1 107 ? 32.483 2.175 -16.397 1.00 95.62 107 GLN A CA 1
ATOM 878 C C . GLN A 1 107 ? 31.429 3.089 -15.744 1.00 95.62 107 GLN A C 1
ATOM 880 O O . GLN A 1 107 ? 30.711 2.664 -14.843 1.00 95.62 107 GLN A O 1
ATOM 885 N N . ASN A 1 108 ? 31.295 4.340 -16.199 1.00 94.44 108 ASN A N 1
ATOM 886 C CA . ASN A 1 108 ? 30.309 5.271 -15.643 1.00 94.44 108 ASN A CA 1
ATOM 887 C C . ASN A 1 108 ? 28.873 4.819 -15.961 1.00 94.44 108 ASN A C 1
ATOM 889 O O . ASN A 1 108 ? 28.024 4.789 -15.075 1.00 94.44 108 ASN A O 1
ATOM 893 N N . GLN A 1 109 ? 28.609 4.406 -17.203 1.00 95.50 109 GLN A N 1
ATOM 894 C CA . GLN A 1 109 ? 27.315 3.842 -17.595 1.00 95.50 109 GLN A CA 1
ATOM 895 C C . GLN A 1 109 ? 26.991 2.563 -16.817 1.00 95.50 109 GLN A C 1
ATOM 897 O O . GLN A 1 109 ? 25.877 2.430 -16.318 1.00 95.50 109 GLN A O 1
ATOM 902 N N . PHE A 1 110 ? 27.972 1.672 -16.637 1.00 96.00 110 PHE A N 1
ATOM 903 C CA . PHE A 1 110 ? 27.814 0.485 -15.793 1.00 96.00 110 PHE A CA 1
ATOM 904 C C . PHE A 1 110 ? 27.412 0.846 -14.356 1.00 96.00 110 PHE A C 1
ATOM 906 O O . PHE A 1 110 ? 26.398 0.356 -13.860 1.00 96.00 110 PHE A O 1
ATOM 913 N N . ASN A 1 111 ? 28.148 1.757 -13.712 1.00 94.56 111 ASN A N 1
ATOM 914 C CA . ASN A 1 111 ? 27.864 2.187 -12.341 1.00 94.56 111 ASN A CA 1
ATOM 915 C C . ASN A 1 111 ? 26.466 2.819 -12.210 1.00 94.56 111 ASN A C 1
ATOM 917 O O . ASN A 1 111 ? 25.765 2.556 -11.233 1.00 94.56 111 ASN A O 1
ATOM 921 N N . LYS A 1 112 ? 26.036 3.619 -13.198 1.00 93.62 112 LYS A N 1
ATOM 922 C CA . LYS A 1 112 ? 24.691 4.216 -13.233 1.00 93.62 112 LYS A CA 1
ATOM 923 C C . LYS A 1 112 ? 23.593 3.161 -13.320 1.00 93.62 112 LYS A C 1
ATOM 925 O O . LYS A 1 112 ? 22.660 3.184 -12.521 1.00 93.62 112 LYS A O 1
ATOM 930 N N . VAL A 1 113 ? 23.710 2.227 -14.264 1.00 95.94 113 VAL A N 1
ATOM 931 C CA . VAL A 1 113 ? 22.740 1.134 -14.433 1.00 95.94 113 VAL A CA 1
ATOM 932 C C . VAL A 1 113 ? 22.666 0.292 -13.166 1.00 95.94 113 VAL A C 1
ATOM 934 O O . VAL A 1 113 ? 21.570 -0.004 -12.696 1.00 95.94 113 VAL A O 1
ATOM 937 N N . LEU A 1 114 ? 23.814 -0.030 -12.569 1.00 95.62 114 LEU A N 1
ATOM 938 C CA . LEU A 1 114 ? 23.880 -0.774 -11.318 1.00 95.62 114 LEU A CA 1
ATOM 939 C C . LEU A 1 114 ? 23.166 -0.041 -10.174 1.00 95.62 114 LEU A C 1
ATOM 941 O O . LEU A 1 114 ? 22.388 -0.652 -9.444 1.00 95.62 114 LEU A O 1
ATOM 945 N N . ALA A 1 115 ? 23.382 1.268 -10.033 1.00 93.81 115 ALA A N 1
ATOM 946 C CA . ALA A 1 115 ? 22.702 2.072 -9.021 1.00 93.81 115 ALA A CA 1
ATOM 947 C C . ALA A 1 115 ? 21.174 2.061 -9.213 1.00 93.81 115 ALA A C 1
ATOM 949 O O . ALA A 1 115 ? 20.439 1.793 -8.261 1.00 93.81 115 ALA A O 1
ATOM 950 N N . MET A 1 116 ? 20.693 2.273 -10.444 1.00 94.06 116 MET A N 1
ATOM 951 C CA . MET A 1 116 ? 19.259 2.250 -10.765 1.00 94.06 116 MET A CA 1
ATOM 952 C C . MET A 1 116 ? 18.635 0.867 -10.569 1.00 94.06 116 MET A C 1
ATOM 954 O O . MET A 1 116 ? 17.531 0.761 -10.035 1.00 94.06 116 MET A O 1
ATOM 958 N N . PHE A 1 117 ? 19.347 -0.196 -10.956 1.00 96.44 117 PHE A N 1
ATOM 959 C CA . PHE A 1 117 ? 18.922 -1.574 -10.737 1.00 96.44 117 PHE A CA 1
ATOM 960 C C . PHE A 1 117 ? 18.800 -1.874 -9.244 1.00 96.44 117 PHE A C 1
ATOM 962 O O . PHE A 1 117 ? 17.754 -2.348 -8.804 1.00 96.44 117 PHE A O 1
ATOM 969 N N . ASN A 1 118 ? 19.819 -1.550 -8.445 1.00 94.94 118 ASN A N 1
ATOM 970 C CA . ASN A 1 118 ? 19.817 -1.796 -7.001 1.00 94.94 118 ASN A CA 1
ATOM 971 C C . ASN A 1 118 ? 18.715 -1.017 -6.276 1.00 94.94 118 ASN A C 1
ATOM 973 O O . ASN A 1 118 ? 18.128 -1.546 -5.337 1.00 94.94 118 ASN A O 1
ATOM 977 N N . LYS A 1 119 ? 18.388 0.193 -6.747 1.00 93.62 119 LYS A N 1
ATOM 978 C CA . LYS A 1 119 ? 17.307 1.021 -6.196 1.00 93.62 119 LYS A CA 1
ATOM 979 C C . LYS A 1 119 ? 15.905 0.455 -6.468 1.00 93.62 119 LYS A C 1
ATOM 981 O O . LYS A 1 119 ? 14.976 0.872 -5.793 1.00 93.62 119 LYS A O 1
ATOM 986 N N . GLN A 1 120 ? 15.715 -0.480 -7.412 1.00 96.25 120 GLN A N 1
ATOM 987 C CA . GLN A 1 120 ? 14.374 -1.029 -7.680 1.00 96.25 120 GLN A CA 1
ATOM 988 C C . GLN A 1 120 ? 13.814 -1.772 -6.459 1.00 96.25 120 GLN A C 1
ATOM 990 O O . GLN A 1 120 ? 14.451 -2.706 -5.964 1.00 96.25 120 GLN A O 1
ATOM 995 N N . SER A 1 121 ? 12.589 -1.437 -6.050 1.00 95.56 121 SER A N 1
ATOM 996 C CA . SER A 1 121 ? 11.891 -2.053 -4.915 1.00 95.56 121 SER A CA 1
ATOM 997 C C . SER A 1 121 ? 11.413 -3.481 -5.203 1.00 95.56 121 SER A C 1
ATOM 999 O O . SER A 1 121 ? 11.236 -4.283 -4.279 1.00 95.56 121 SER A O 1
ATOM 1001 N N . TYR A 1 122 ? 11.237 -3.834 -6.481 1.00 96.81 122 TYR A N 1
ATOM 1002 C CA . TYR A 1 122 ? 10.923 -5.196 -6.903 1.00 96.81 122 TYR A CA 1
ATOM 1003 C C . TYR A 1 122 ? 12.112 -6.136 -6.668 1.00 96.81 122 TYR A C 1
ATOM 1005 O O . TYR A 1 122 ? 13.229 -5.851 -7.096 1.00 96.81 122 TYR A O 1
ATOM 1013 N N . GLN A 1 123 ? 11.875 -7.261 -5.988 1.00 94.94 123 GLN A N 1
ATOM 1014 C CA . GLN A 1 123 ? 12.953 -8.140 -5.513 1.00 94.94 123 GLN A CA 1
ATOM 1015 C C . GLN A 1 123 ? 13.303 -9.271 -6.489 1.00 94.94 123 GLN A C 1
ATOM 1017 O O . GLN A 1 123 ? 14.468 -9.642 -6.584 1.00 94.94 123 GLN A O 1
ATOM 1022 N N . ASN A 1 124 ? 12.327 -9.826 -7.217 1.00 96.12 124 ASN A N 1
ATOM 1023 C CA . ASN A 1 124 ? 12.556 -10.982 -8.091 1.00 96.12 124 ASN A CA 1
ATOM 1024 C C . ASN A 1 124 ? 13.080 -10.557 -9.473 1.00 96.12 124 ASN A C 1
ATOM 1026 O O . ASN A 1 124 ? 12.377 -10.647 -10.478 1.00 96.12 124 ASN A O 1
ATOM 1030 N N . LYS A 1 125 ? 14.309 -10.042 -9.503 1.00 96.31 125 LYS A N 1
ATOM 1031 C CA . LYS A 1 125 ? 14.954 -9.474 -10.692 1.00 96.31 125 LYS A CA 1
ATOM 1032 C C . LYS A 1 125 ? 16.404 -9.945 -10.820 1.00 96.31 125 LYS A C 1
ATOM 1034 O O . LYS A 1 125 ? 17.047 -10.220 -9.808 1.00 96.31 125 LYS A O 1
ATOM 1039 N N . SER A 1 126 ? 16.927 -9.983 -12.041 1.00 96.50 126 SER A N 1
ATOM 1040 C CA . SER A 1 126 ? 18.351 -10.209 -12.330 1.00 96.50 126 SER A CA 1
ATOM 1041 C C . SER A 1 126 ? 18.899 -9.102 -13.237 1.00 96.50 126 SER A C 1
ATOM 1043 O O . SER A 1 126 ? 18.122 -8.351 -13.829 1.00 96.50 126 SER A O 1
ATOM 1045 N N . LEU A 1 127 ? 20.227 -8.973 -13.330 1.00 96.69 127 LEU A N 1
ATOM 1046 C CA . LEU A 1 127 ? 20.878 -8.001 -14.209 1.00 96.69 127 LEU A CA 1
ATOM 1047 C C . LEU A 1 127 ? 21.912 -8.677 -15.111 1.00 96.69 127 LEU A C 1
ATOM 1049 O O . LEU A 1 127 ? 22.860 -9.300 -14.625 1.00 96.69 127 LEU A O 1
ATOM 1053 N N . THR A 1 128 ? 21.771 -8.473 -16.423 1.00 96.50 128 THR A N 1
ATOM 1054 C CA . THR A 1 128 ? 22.795 -8.815 -17.417 1.00 96.50 128 THR A CA 1
ATOM 1055 C C . THR A 1 128 ? 23.313 -7.572 -18.140 1.00 96.50 128 THR A C 1
ATOM 1057 O O . THR A 1 128 ? 22.551 -6.790 -18.701 1.00 96.50 128 THR A O 1
ATOM 1060 N N . ILE A 1 129 ? 24.629 -7.394 -18.173 1.00 97.19 129 ILE A N 1
ATOM 1061 C CA . ILE A 1 129 ? 25.298 -6.282 -18.847 1.00 97.19 129 ILE A CA 1
ATOM 1062 C C . ILE A 1 129 ? 25.966 -6.772 -20.128 1.00 97.19 129 ILE A C 1
ATOM 1064 O O . ILE A 1 129 ? 26.728 -7.738 -20.121 1.00 97.19 129 ILE A O 1
ATOM 1068 N N . LEU A 1 130 ? 25.703 -6.059 -21.217 1.00 96.62 130 LEU A N 1
ATOM 1069 C CA . LEU A 1 130 ? 26.358 -6.205 -22.508 1.00 96.62 130 LEU A CA 1
ATOM 1070 C C . LEU A 1 130 ? 27.441 -5.128 -22.627 1.00 96.62 130 LEU A C 1
ATOM 1072 O O . LEU A 1 130 ? 27.141 -3.938 -22.517 1.00 96.62 130 LEU A O 1
ATOM 1076 N N . SER A 1 131 ? 28.693 -5.528 -22.841 1.00 95.06 131 SER A N 1
ATOM 1077 C CA . SER A 1 131 ? 29.821 -4.595 -22.968 1.00 95.06 131 SER A CA 1
ATOM 1078 C C . SER A 1 131 ? 30.915 -5.156 -23.870 1.00 95.06 131 SER A C 1
ATOM 1080 O O . SER A 1 131 ? 31.259 -6.331 -23.782 1.00 95.06 131 SER A O 1
ATOM 1082 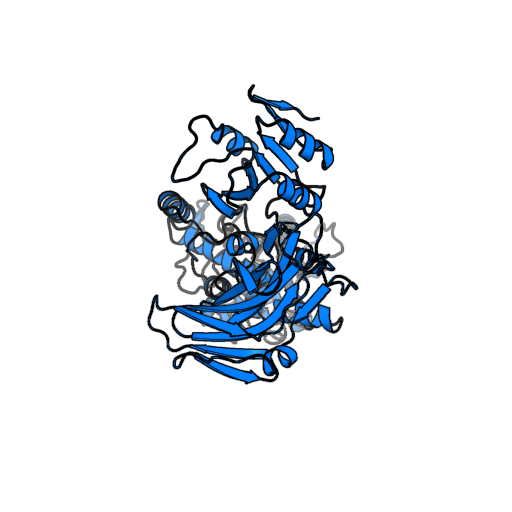N N . ASP A 1 132 ? 31.502 -4.303 -24.709 1.00 93.12 132 ASP A N 1
ATOM 1083 C CA . ASP A 1 132 ? 32.661 -4.654 -25.548 1.00 93.12 132 ASP A CA 1
ATOM 1084 C C . ASP A 1 132 ? 34.004 -4.349 -24.877 1.00 93.12 132 ASP A C 1
ATOM 1086 O O . ASP A 1 132 ? 35.064 -4.657 -25.427 1.00 93.12 132 ASP A O 1
ATOM 1090 N N . ILE A 1 133 ? 33.956 -3.748 -23.688 1.00 92.44 133 ILE A N 1
ATOM 1091 C CA . ILE A 1 133 ? 35.114 -3.430 -22.857 1.00 92.44 133 ILE A CA 1
ATOM 1092 C C . ILE A 1 133 ? 35.093 -4.247 -21.565 1.00 92.44 133 ILE A C 1
ATOM 1094 O O . ILE A 1 133 ? 34.028 -4.646 -21.082 1.00 92.44 133 ILE A O 1
ATOM 1098 N N . GLU A 1 134 ? 36.271 -4.443 -20.980 1.00 89.56 134 GLU A N 1
ATOM 1099 C CA . GLU A 1 134 ? 36.388 -4.942 -19.613 1.00 89.56 134 GLU A CA 1
ATOM 1100 C C . GLU A 1 134 ? 35.857 -3.891 -18.630 1.00 89.56 134 GLU A C 1
ATOM 1102 O O . GLU A 1 134 ? 36.163 -2.702 -18.741 1.00 89.56 134 GLU A O 1
ATOM 1107 N N . LEU A 1 135 ? 35.029 -4.340 -17.689 1.00 90.75 135 LEU A N 1
ATOM 1108 C CA . LEU A 1 135 ? 34.413 -3.513 -16.657 1.00 90.75 135 LEU A CA 1
ATOM 1109 C C . LEU A 1 135 ? 34.859 -4.009 -15.289 1.00 90.75 135 LEU A C 1
ATOM 1111 O O . LEU A 1 135 ? 34.921 -5.215 -15.043 1.00 90.75 135 LEU A O 1
ATOM 1115 N N . GLU A 1 136 ? 35.106 -3.078 -14.378 1.00 87.69 136 GLU A N 1
ATOM 1116 C CA . GLU A 1 136 ? 35.324 -3.405 -12.977 1.00 87.69 136 GLU A CA 1
ATOM 1117 C C . GLU A 1 136 ? 33.978 -3.771 -12.349 1.00 87.69 136 GLU A C 1
ATOM 1119 O O . GLU A 1 136 ? 33.089 -2.925 -12.212 1.00 87.69 136 GLU A O 1
ATOM 1124 N N . ASN A 1 137 ? 33.821 -5.041 -11.975 1.00 85.44 137 ASN A N 1
ATOM 1125 C CA . ASN A 1 137 ? 32.625 -5.541 -11.315 1.00 85.44 137 ASN A CA 1
ATOM 1126 C C . ASN A 1 137 ? 32.986 -6.251 -10.010 1.00 85.44 137 ASN A C 1
ATOM 1128 O O . ASN A 1 137 ? 33.610 -7.308 -10.017 1.00 85.44 137 ASN A O 1
ATOM 1132 N N . ASN A 1 138 ? 32.533 -5.680 -8.896 1.00 80.88 138 ASN A N 1
ATOM 1133 C CA . ASN A 1 138 ? 32.714 -6.252 -7.561 1.00 80.88 138 ASN A CA 1
ATOM 1134 C C . ASN A 1 138 ? 31.528 -7.133 -7.123 1.00 80.88 138 ASN A C 1
ATOM 1136 O O . ASN A 1 138 ? 31.541 -7.651 -6.008 1.00 80.88 138 ASN A O 1
ATOM 1140 N N . ASN A 1 139 ? 30.490 -7.273 -7.955 1.00 83.44 139 ASN A N 1
ATOM 1141 C CA . ASN A 1 139 ? 29.291 -8.045 -7.648 1.00 83.44 139 ASN A CA 1
ATOM 1142 C C . ASN A 1 139 ? 29.197 -9.287 -8.547 1.00 83.44 139 ASN A C 1
ATOM 1144 O O . ASN A 1 139 ? 28.861 -9.198 -9.730 1.00 83.44 139 ASN A O 1
ATOM 1148 N N . ASN A 1 140 ? 29.466 -10.454 -7.961 1.00 75.12 140 ASN A N 1
ATOM 1149 C CA . ASN A 1 140 ? 29.481 -11.732 -8.675 1.00 75.12 140 ASN A CA 1
ATOM 1150 C C . ASN A 1 140 ? 28.099 -12.170 -9.185 1.00 75.12 140 ASN A C 1
ATOM 1152 O O . ASN A 1 140 ? 28.034 -13.026 -10.065 1.00 75.12 140 ASN A O 1
ATOM 1156 N N . ASP A 1 141 ? 27.015 -11.582 -8.673 1.00 82.50 141 ASP A N 1
ATOM 1157 C CA . ASP A 1 141 ? 25.648 -11.919 -9.082 1.00 82.50 141 ASP A CA 1
ATOM 1158 C C . ASP A 1 141 ? 25.240 -11.232 -10.400 1.00 82.50 141 ASP A C 1
ATOM 1160 O O . ASP A 1 141 ? 24.191 -11.539 -10.966 1.00 82.50 141 ASP A O 1
ATOM 1164 N N . ILE A 1 142 ? 26.062 -10.308 -10.915 1.00 89.69 142 ILE A N 1
ATOM 1165 C CA . ILE A 1 142 ? 25.807 -9.603 -12.176 1.00 89.69 142 ILE A CA 1
ATOM 1166 C C . ILE A 1 142 ? 26.527 -10.309 -13.315 1.00 89.69 142 ILE A C 1
ATOM 1168 O O . ILE A 1 142 ? 27.756 -10.417 -13.338 1.00 89.69 142 ILE A O 1
ATOM 1172 N N . LYS A 1 143 ? 25.756 -10.721 -14.318 1.00 91.50 143 LYS A N 1
ATOM 1173 C CA . LYS A 1 143 ? 26.290 -11.362 -15.516 1.00 91.50 143 LYS A CA 1
ATOM 1174 C C . LYS A 1 143 ? 26.785 -10.294 -16.489 1.00 91.50 143 LYS A C 1
ATOM 1176 O O . LYS A 1 143 ? 25.995 -9.485 -16.961 1.00 91.50 143 LYS A O 1
ATOM 1181 N N . ILE A 1 144 ? 28.071 -10.302 -16.829 1.00 92.69 144 ILE A N 1
ATOM 1182 C CA . ILE A 1 144 ? 28.636 -9.441 -17.879 1.00 92.69 144 ILE A CA 1
ATOM 1183 C C . ILE A 1 144 ? 29.009 -10.326 -19.062 1.00 92.69 144 ILE A C 1
ATOM 1185 O O . ILE A 1 144 ? 29.763 -11.285 -18.902 1.00 92.69 144 ILE A O 1
ATOM 1189 N N . ILE A 1 145 ? 28.474 -10.022 -20.242 1.00 93.69 145 ILE A N 1
ATOM 1190 C CA . ILE A 1 145 ? 28.796 -10.735 -21.479 1.00 93.69 145 ILE A CA 1
ATOM 1191 C C . ILE A 1 145 ? 29.194 -9.755 -22.578 1.00 93.69 145 ILE A C 1
ATOM 1193 O O . ILE A 1 145 ? 28.760 -8.601 -22.607 1.00 93.69 145 ILE A O 1
ATOM 1197 N N . LYS A 1 146 ? 30.028 -10.236 -23.500 1.00 92.06 146 LYS A N 1
ATOM 1198 C CA . LYS A 1 146 ? 30.392 -9.475 -24.691 1.00 92.06 146 LYS A CA 1
ATOM 1199 C C . LYS A 1 146 ? 29.162 -9.272 -25.571 1.00 92.06 146 LYS A C 1
ATOM 1201 O O . LYS A 1 146 ? 28.365 -10.200 -25.694 1.00 92.06 146 LYS A O 1
ATOM 1206 N N . SER A 1 147 ? 29.007 -8.091 -26.166 1.00 86.56 147 SER A N 1
ATOM 1207 C CA . SER A 1 147 ? 27.889 -7.858 -27.079 1.00 86.56 147 SER A CA 1
ATOM 1208 C C . SER A 1 147 ? 28.025 -8.729 -28.338 1.00 86.56 147 SER A C 1
ATOM 1210 O O . SER A 1 147 ? 29.127 -8.940 -28.853 1.00 86.56 147 SER A O 1
ATOM 1212 N N . ASP A 1 148 ? 26.905 -9.277 -28.807 1.00 87.38 148 ASP A N 1
ATOM 1213 C CA . ASP A 1 148 ? 26.817 -10.037 -30.055 1.00 87.38 148 ASP A CA 1
ATOM 1214 C C . ASP A 1 148 ? 25.493 -9.693 -30.745 1.00 87.38 148 ASP A C 1
ATOM 1216 O O . ASP A 1 148 ? 24.419 -9.777 -30.145 1.00 87.38 148 ASP A O 1
ATOM 1220 N N . ASN A 1 149 ? 25.571 -9.318 -32.021 1.00 82.31 149 ASN A N 1
ATOM 1221 C CA . ASN A 1 149 ? 24.409 -8.963 -32.835 1.00 82.31 149 ASN A CA 1
ATOM 1222 C C . ASN A 1 149 ? 23.500 -10.165 -33.136 1.00 82.31 149 ASN A C 1
ATOM 1224 O O . ASN A 1 149 ? 22.376 -9.974 -33.589 1.00 82.31 149 ASN A O 1
ATOM 1228 N N . ASN A 1 150 ? 23.971 -11.393 -32.905 1.00 88.81 150 ASN A N 1
ATOM 1229 C CA . ASN A 1 150 ? 23.185 -12.611 -33.094 1.00 88.81 150 ASN A CA 1
ATOM 1230 C C . ASN A 1 150 ? 22.349 -12.991 -31.865 1.00 88.81 150 ASN A C 1
ATOM 1232 O O . ASN A 1 150 ? 21.608 -13.976 -31.917 1.00 88.81 150 ASN A O 1
ATOM 1236 N N . PHE A 1 151 ? 22.469 -12.265 -30.748 1.00 93.75 151 PHE A N 1
ATOM 1237 C CA . PHE A 1 151 ? 21.637 -12.549 -29.587 1.00 93.75 151 PHE A CA 1
ATOM 1238 C C . PHE A 1 151 ? 20.173 -12.227 -29.870 1.00 93.75 151 PHE A C 1
ATOM 1240 O O . PHE A 1 151 ? 19.813 -11.127 -30.286 1.00 93.75 151 PHE A O 1
ATOM 1247 N N . THR A 1 152 ? 19.324 -13.203 -29.578 1.00 95.06 152 THR A N 1
ATOM 1248 C CA . THR A 1 152 ? 17.872 -13.064 -29.504 1.00 95.06 152 THR A CA 1
ATOM 1249 C C . THR A 1 152 ? 17.432 -13.194 -28.053 1.00 95.06 152 THR A C 1
ATOM 1251 O O . THR A 1 152 ? 18.190 -13.683 -27.208 1.00 95.06 152 THR A O 1
ATOM 1254 N N . VAL A 1 153 ? 16.206 -12.768 -27.758 1.00 94.62 153 VAL A N 1
ATOM 1255 C CA . VAL A 1 153 ? 15.624 -12.883 -26.416 1.00 94.62 153 VAL A CA 1
ATOM 1256 C C . VAL A 1 153 ? 15.673 -14.327 -25.909 1.00 94.62 153 VAL A C 1
ATOM 1258 O O . VAL A 1 153 ? 16.198 -14.550 -24.826 1.00 94.62 153 VAL A O 1
ATOM 1261 N N . GLU A 1 154 ? 15.235 -15.307 -26.705 1.00 94.25 154 GLU A N 1
ATOM 1262 C CA . GLU A 1 154 ? 15.187 -16.728 -26.312 1.00 94.25 154 GLU A CA 1
ATOM 1263 C C . GLU A 1 154 ? 16.571 -17.355 -26.070 1.00 94.25 154 GLU A C 1
ATOM 1265 O O . GLU A 1 154 ? 16.703 -18.296 -25.288 1.00 94.25 154 GLU A O 1
ATOM 1270 N N . ASN A 1 155 ? 17.618 -16.831 -26.719 1.00 92.75 155 ASN A N 1
ATOM 1271 C CA . ASN A 1 155 ? 18.993 -17.299 -26.527 1.00 92.75 155 ASN A CA 1
ATOM 1272 C C . ASN A 1 155 ? 19.615 -16.766 -25.228 1.00 92.75 155 ASN A C 1
ATOM 1274 O O . ASN A 1 155 ? 20.591 -17.331 -24.732 1.00 92.75 155 ASN A O 1
ATOM 1278 N N . MET A 1 156 ? 19.091 -15.658 -24.701 1.00 91.50 156 MET A N 1
ATOM 1279 C CA . MET A 1 156 ? 19.678 -14.936 -23.574 1.00 91.50 156 MET A CA 1
ATOM 1280 C C . MET A 1 156 ? 18.858 -15.074 -22.289 1.00 91.50 156 MET A C 1
ATOM 1282 O O . MET A 1 156 ? 19.441 -15.137 -21.204 1.00 91.50 156 MET A O 1
ATOM 1286 N N . PHE A 1 157 ? 17.535 -15.160 -22.420 1.00 92.62 157 PHE A N 1
ATOM 1287 C CA . PHE A 1 157 ? 16.562 -15.188 -21.336 1.00 92.62 157 PHE A CA 1
ATOM 1288 C C . PHE A 1 157 ? 15.525 -16.280 -21.602 1.00 92.62 157 PHE A C 1
ATOM 1290 O O . PHE A 1 157 ? 15.143 -16.530 -22.743 1.00 92.62 157 PHE A O 1
ATOM 1297 N N . SER A 1 158 ? 15.061 -16.946 -20.547 1.00 84.94 158 SER A N 1
ATOM 1298 C CA . SER A 1 158 ? 14.136 -18.073 -20.676 1.00 84.94 158 SER A CA 1
ATOM 1299 C C . SER A 1 158 ? 13.043 -18.014 -19.616 1.00 84.94 158 SER A C 1
ATOM 1301 O O . SER A 1 158 ? 13.355 -18.046 -18.425 1.00 84.94 158 SER A O 1
ATOM 1303 N N . ASN A 1 159 ? 11.778 -18.029 -20.050 1.00 84.38 159 ASN A N 1
ATOM 1304 C CA . ASN A 1 159 ? 10.588 -18.037 -19.192 1.00 84.38 159 ASN A CA 1
ATOM 1305 C C . ASN A 1 159 ? 10.537 -16.870 -18.187 1.00 84.38 159 ASN A C 1
ATOM 1307 O O . ASN A 1 159 ? 10.182 -17.056 -17.020 1.00 84.38 159 ASN A O 1
ATOM 1311 N N . SER A 1 160 ? 10.894 -15.672 -18.636 1.00 90.50 160 SER A N 1
ATOM 1312 C CA . SER A 1 160 ? 10.898 -14.453 -17.827 1.00 90.50 160 SER A CA 1
ATOM 1313 C C . SER A 1 160 ? 10.277 -13.267 -18.558 1.00 90.50 160 SER A C 1
ATOM 1315 O O . SER A 1 160 ? 9.972 -13.326 -19.750 1.00 90.50 160 SER A O 1
ATOM 1317 N N . TYR A 1 161 ? 10.092 -12.173 -17.832 1.00 96.88 161 TYR A N 1
ATOM 1318 C CA . TYR A 1 161 ? 9.882 -10.872 -18.446 1.00 96.88 161 TYR A CA 1
ATOM 1319 C C . TYR A 1 161 ? 11.226 -10.165 -18.589 1.00 96.88 161 TYR A C 1
ATOM 1321 O O . TYR A 1 161 ? 12.053 -10.234 -17.684 1.00 96.88 161 TYR A O 1
ATOM 1329 N N . ILE A 1 162 ? 11.446 -9.464 -19.697 1.00 97.69 162 ILE A N 1
ATOM 1330 C CA . ILE A 1 162 ? 12.693 -8.739 -19.961 1.00 97.69 162 ILE A CA 1
ATOM 1331 C C . ILE A 1 162 ? 12.462 -7.232 -19.935 1.00 97.69 162 ILE A C 1
ATOM 1333 O O . ILE A 1 162 ? 11.452 -6.754 -20.444 1.00 97.69 162 ILE A O 1
ATOM 1337 N N . SER A 1 163 ? 13.399 -6.467 -19.377 1.00 98.25 163 SER A N 1
ATOM 1338 C CA . SER A 1 163 ? 13.366 -4.998 -19.392 1.00 98.25 163 SER A CA 1
ATOM 1339 C C . SER A 1 163 ? 14.730 -4.447 -19.792 1.00 98.25 163 SER A C 1
ATOM 1341 O O . SER A 1 163 ? 15.751 -4.828 -19.222 1.00 98.25 163 SER A O 1
ATOM 1343 N N . TYR A 1 164 ? 14.752 -3.513 -20.744 1.00 98.25 164 TYR A N 1
ATOM 1344 C CA . TYR A 1 164 ? 15.989 -2.861 -21.170 1.00 98.25 164 TYR A CA 1
ATOM 1345 C C . TYR A 1 164 ? 16.205 -1.545 -20.423 1.00 98.25 164 TYR A C 1
ATOM 1347 O O . TYR A 1 164 ? 15.359 -0.655 -20.477 1.00 98.25 164 TYR A O 1
ATOM 1355 N N . PHE A 1 165 ? 17.345 -1.418 -19.742 1.00 97.88 165 PHE A N 1
ATOM 1356 C CA . PHE A 1 165 ? 17.777 -0.173 -19.113 1.00 97.88 165 PHE A CA 1
ATOM 1357 C C . PHE A 1 165 ? 18.779 0.544 -20.020 1.00 97.88 165 PHE A C 1
ATOM 1359 O O . PHE A 1 165 ? 19.971 0.244 -20.018 1.00 97.88 165 PHE A O 1
ATOM 1366 N N . GLU A 1 166 ? 18.305 1.530 -20.773 1.00 96.38 166 GLU A N 1
ATOM 1367 C CA . GLU A 1 166 ? 19.159 2.491 -21.480 1.00 96.38 166 GLU A CA 1
ATOM 1368 C C . GLU A 1 166 ? 19.976 3.330 -20.480 1.00 96.38 166 GLU A C 1
ATOM 1370 O O . GLU A 1 166 ? 19.409 3.999 -19.617 1.00 96.38 166 GLU A O 1
ATOM 1375 N N . ALA A 1 167 ? 21.306 3.345 -20.603 1.00 94.69 167 ALA A N 1
ATOM 1376 C CA . ALA A 1 167 ? 22.199 3.907 -19.581 1.00 94.69 167 ALA A CA 1
ATOM 1377 C C . ALA A 1 167 ? 22.104 5.438 -19.410 1.00 94.69 167 ALA A C 1
ATOM 1379 O O . ALA A 1 167 ? 22.567 5.982 -18.404 1.00 94.69 167 ALA A O 1
ATOM 1380 N N . ASN A 1 168 ? 21.543 6.135 -20.402 1.00 92.12 168 ASN A N 1
ATOM 1381 C CA . ASN A 1 168 ? 21.329 7.585 -20.371 1.00 92.12 168 ASN A CA 1
ATOM 1382 C C . ASN A 1 168 ? 19.950 7.983 -19.817 1.00 92.12 168 ASN A C 1
ATOM 1384 O O . ASN A 1 168 ? 19.696 9.172 -19.634 1.00 92.12 168 ASN A O 1
ATOM 1388 N N . ASN A 1 169 ? 19.072 7.014 -19.558 1.00 94.00 169 ASN A N 1
ATOM 1389 C CA . ASN A 1 169 ? 17.752 7.250 -18.989 1.00 94.00 169 ASN A CA 1
ATOM 1390 C C . ASN A 1 169 ? 17.750 7.010 -17.482 1.00 94.00 169 ASN A C 1
ATOM 1392 O O . ASN A 1 169 ? 18.623 6.336 -16.939 1.00 94.00 169 ASN A O 1
ATOM 1396 N N . PHE A 1 170 ? 16.725 7.539 -16.824 1.00 93.62 170 PHE A N 1
ATOM 1397 C CA . PHE A 1 170 ? 16.463 7.327 -15.410 1.00 93.62 170 PHE A CA 1
ATOM 1398 C C . PHE A 1 170 ? 15.346 6.301 -15.210 1.00 93.62 170 PHE A C 1
ATOM 1400 O O . PHE A 1 170 ? 14.278 6.424 -15.813 1.00 93.62 170 PHE A O 1
ATOM 1407 N N . TYR A 1 171 ? 15.580 5.348 -14.306 1.00 94.75 171 TYR A N 1
ATOM 1408 C CA . TYR A 1 171 ? 14.608 4.353 -13.848 1.00 94.75 171 TYR A CA 1
ATOM 1409 C C . TYR A 1 171 ? 14.456 4.474 -12.328 1.00 94.75 171 TYR A C 1
ATOM 1411 O O . TYR A 1 171 ? 15.384 4.188 -11.568 1.00 94.75 171 TYR A O 1
ATOM 1419 N N . GLY A 1 172 ? 13.283 4.927 -11.890 1.00 93.62 172 GLY A N 1
ATOM 1420 C CA . GLY A 1 172 ? 12.942 5.153 -10.487 1.00 93.62 172 GLY A CA 1
ATOM 1421 C C . GLY A 1 172 ? 12.675 3.858 -9.724 1.00 93.62 172 GLY A C 1
ATOM 1422 O O . GLY A 1 172 ? 12.494 2.800 -10.320 1.00 93.62 172 GLY A O 1
ATOM 1423 N N . GLU A 1 173 ? 12.631 3.946 -8.395 1.00 94.38 173 GLU A N 1
ATOM 1424 C CA . GLU A 1 173 ? 12.521 2.804 -7.473 1.00 94.38 173 GLU A CA 1
ATOM 1425 C C . GLU A 1 173 ? 11.372 1.841 -7.808 1.00 94.38 173 GLU A C 1
ATOM 1427 O O . GLU A 1 173 ? 11.527 0.626 -7.682 1.00 94.38 173 GLU A O 1
ATOM 1432 N N . ASN A 1 174 ? 10.223 2.359 -8.242 1.00 96.06 174 ASN A N 1
ATOM 1433 C CA . ASN A 1 174 ? 9.034 1.544 -8.477 1.00 96.06 174 ASN A CA 1
ATOM 1434 C C . ASN A 1 174 ? 8.805 1.193 -9.956 1.00 96.06 174 ASN A C 1
ATOM 1436 O O . ASN A 1 174 ? 7.785 0.589 -10.274 1.00 96.06 174 ASN A O 1
ATOM 1440 N N . TYR A 1 175 ? 9.764 1.480 -10.846 1.00 96.88 175 TYR A N 1
ATOM 1441 C CA . TYR A 1 175 ? 9.635 1.244 -12.289 1.00 96.88 175 TYR A CA 1
ATOM 1442 C C . TYR A 1 175 ? 9.269 -0.212 -12.628 1.00 96.88 175 TYR A C 1
ATOM 1444 O O . TYR A 1 175 ? 8.230 -0.468 -13.233 1.00 96.88 175 TYR A O 1
ATOM 1452 N N . LEU A 1 176 ? 10.076 -1.182 -12.181 1.00 97.81 176 LEU A N 1
ATOM 1453 C CA . LEU A 1 176 ? 9.801 -2.605 -12.435 1.00 97.81 176 LEU A CA 1
ATOM 1454 C C . LEU A 1 176 ? 8.605 -3.125 -11.635 1.00 97.81 176 LEU A C 1
ATOM 1456 O O . LEU A 1 176 ? 7.880 -4.013 -12.083 1.00 97.81 176 LEU A O 1
ATOM 1460 N N . LEU A 1 177 ? 8.403 -2.580 -10.435 1.00 97.50 177 LEU A N 1
ATOM 1461 C CA . LEU A 1 177 ? 7.292 -2.964 -9.579 1.00 97.50 177 LEU A CA 1
ATOM 1462 C C . LEU A 1 177 ? 5.952 -2.633 -10.245 1.00 97.50 177 LEU A C 1
ATOM 1464 O O . LEU A 1 177 ? 5.061 -3.476 -10.237 1.00 97.50 177 LEU A O 1
ATOM 1468 N N . ASP A 1 178 ? 5.802 -1.439 -10.814 1.00 96.94 178 ASP A N 1
ATOM 1469 C CA . ASP A 1 178 ? 4.541 -1.000 -11.417 1.00 96.94 178 ASP A CA 1
ATOM 1470 C C . ASP A 1 178 ? 4.186 -1.849 -12.657 1.00 96.94 178 ASP A C 1
ATOM 1472 O O . ASP A 1 178 ? 3.015 -2.181 -12.879 1.00 96.94 178 ASP A O 1
ATOM 1476 N N . PHE A 1 179 ? 5.190 -2.330 -13.401 1.00 97.38 179 PHE A N 1
ATOM 1477 C CA . PHE A 1 179 ? 4.995 -3.333 -14.454 1.00 97.38 179 PHE A CA 1
ATOM 1478 C C . PHE A 1 179 ? 4.565 -4.694 -13.899 1.00 97.38 179 PHE A C 1
ATOM 1480 O O . PHE A 1 179 ? 3.569 -5.257 -14.356 1.00 97.38 179 PHE A O 1
ATOM 1487 N N . ALA A 1 180 ? 5.245 -5.203 -12.869 1.00 96.62 180 ALA A N 1
ATOM 1488 C CA . ALA A 1 180 ? 4.886 -6.475 -12.242 1.00 96.62 180 ALA A CA 1
ATOM 1489 C C . ALA A 1 180 ? 3.473 -6.451 -11.631 1.00 96.62 180 ALA A C 1
ATOM 1491 O O . ALA A 1 180 ? 2.736 -7.432 -11.713 1.00 96.62 180 ALA A O 1
ATOM 1492 N N . LEU A 1 181 ? 3.069 -5.326 -11.034 1.00 95.75 181 LEU A N 1
ATOM 1493 C CA . LEU A 1 181 ? 1.724 -5.140 -10.489 1.00 95.75 181 LEU A CA 1
ATOM 1494 C C . LEU A 1 181 ? 0.657 -5.069 -11.585 1.00 95.75 181 LEU A C 1
ATOM 1496 O O . LEU A 1 181 ? -0.470 -5.505 -11.352 1.00 95.75 181 LEU A O 1
ATOM 1500 N N . SER A 1 182 ? 1.002 -4.574 -12.775 1.00 95.00 182 SER A N 1
ATOM 1501 C CA . SER A 1 182 ? 0.074 -4.512 -13.909 1.00 95.00 182 SER A CA 1
ATOM 1502 C C . SER A 1 182 ? -0.390 -5.899 -14.364 1.00 95.00 182 SER A C 1
ATOM 1504 O O . SER A 1 182 ? -1.553 -6.077 -14.730 1.00 95.00 182 SER A O 1
ATOM 1506 N N . LEU A 1 183 ? 0.457 -6.919 -14.212 1.00 93.25 183 LEU A N 1
ATOM 1507 C CA . LEU A 1 183 ? 0.111 -8.316 -14.498 1.00 93.25 183 LEU A CA 1
ATOM 1508 C C . LEU A 1 183 ? -0.873 -8.945 -13.499 1.00 93.25 183 LEU A C 1
ATOM 1510 O O . LEU A 1 183 ? -1.401 -10.025 -13.747 1.00 93.25 183 LEU A O 1
ATOM 1514 N N . ARG A 1 184 ? -1.163 -8.289 -12.366 1.00 91.38 184 ARG A N 1
ATOM 1515 C CA . ARG A 1 184 ? -2.170 -8.789 -11.411 1.00 91.38 184 ARG A CA 1
ATOM 1516 C C . ARG A 1 184 ? -3.607 -8.543 -11.872 1.00 91.38 184 ARG A C 1
ATOM 1518 O O . ARG A 1 184 ? -4.529 -9.132 -11.318 1.00 91.38 184 ARG A O 1
ATOM 1525 N N . TYR A 1 185 ? -3.812 -7.665 -12.854 1.00 89.62 185 TYR A N 1
ATOM 1526 C CA . TYR A 1 185 ? -5.137 -7.359 -13.406 1.00 89.62 185 TYR A CA 1
ATOM 1527 C C . TYR A 1 185 ? -5.175 -7.359 -14.941 1.00 89.62 185 TYR A C 1
ATOM 1529 O O . TYR A 1 185 ? -6.231 -7.123 -15.528 1.00 89.62 185 TYR A O 1
ATOM 1537 N N . THR A 1 186 ? -4.047 -7.642 -15.596 1.00 86.81 186 THR A N 1
ATOM 1538 C CA . THR A 1 186 ? -3.926 -7.710 -17.053 1.00 86.81 186 THR A CA 1
ATOM 1539 C C . THR A 1 186 ? -3.001 -8.848 -17.473 1.00 86.81 186 THR A C 1
ATOM 1541 O O . THR A 1 186 ? -2.222 -9.341 -16.665 1.00 86.81 186 THR A O 1
ATOM 1544 N N . ASN A 1 187 ? -3.078 -9.261 -18.736 1.00 89.75 187 ASN A N 1
ATOM 1545 C CA . ASN A 1 187 ? -2.150 -10.216 -19.334 1.00 89.75 187 ASN A CA 1
ATOM 1546 C C . ASN A 1 187 ? -1.810 -9.697 -20.733 1.00 89.75 187 ASN A C 1
ATOM 1548 O O . ASN A 1 187 ? -2.609 -9.865 -21.652 1.00 89.75 187 ASN A O 1
ATOM 1552 N N . PHE A 1 188 ? -0.701 -8.971 -20.839 1.00 94.56 188 PHE A N 1
ATOM 1553 C CA . PHE A 1 188 ? -0.233 -8.326 -22.065 1.00 94.56 188 PHE A CA 1
ATOM 1554 C C . PHE A 1 188 ? 1.144 -8.867 -22.422 1.00 94.56 188 PHE A C 1
ATOM 1556 O O . PHE A 1 188 ? 1.944 -9.132 -21.525 1.00 94.56 188 PHE A O 1
ATOM 1563 N N . ASP A 1 189 ? 1.422 -8.971 -23.719 1.00 96.62 189 ASP A N 1
ATOM 1564 C CA . ASP A 1 189 ? 2.719 -9.431 -24.214 1.00 96.62 189 ASP A CA 1
ATOM 1565 C C . ASP A 1 189 ? 3.813 -8.411 -23.865 1.00 96.62 189 ASP A C 1
ATOM 1567 O O . ASP A 1 189 ? 4.935 -8.783 -23.518 1.00 96.62 189 ASP A O 1
ATOM 1571 N N . ALA A 1 190 ? 3.475 -7.116 -23.886 1.00 97.75 190 ALA A N 1
ATOM 1572 C CA . ALA A 1 190 ? 4.346 -6.046 -23.418 1.00 97.75 190 ALA A CA 1
ATOM 1573 C C . ALA A 1 190 ? 3.604 -5.010 -22.567 1.00 97.75 190 ALA A C 1
ATOM 1575 O O . ALA A 1 190 ? 2.500 -4.561 -22.887 1.00 97.75 190 ALA A O 1
ATOM 1576 N N . ILE A 1 191 ? 4.268 -4.569 -21.503 1.00 98.25 191 ILE A N 1
ATOM 1577 C CA . ILE A 1 191 ? 3.807 -3.507 -20.611 1.00 98.25 191 ILE A CA 1
ATOM 1578 C C . ILE A 1 191 ? 4.879 -2.432 -20.585 1.00 98.25 191 ILE A C 1
ATOM 1580 O O . ILE A 1 191 ? 6.024 -2.718 -20.259 1.00 98.25 191 ILE A O 1
ATOM 1584 N N . GLY A 1 192 ? 4.531 -1.192 -20.894 1.00 97.25 192 GLY A N 1
ATOM 1585 C CA . GLY A 1 192 ? 5.495 -0.101 -20.891 1.00 97.25 192 GLY A CA 1
ATOM 1586 C C . GLY A 1 192 ? 4.918 1.218 -20.435 1.00 97.25 192 GLY A C 1
ATOM 1587 O O . GLY A 1 192 ? 3.813 1.289 -19.913 1.00 97.25 192 GLY A O 1
ATOM 1588 N N . LYS A 1 193 ? 5.691 2.279 -20.614 1.00 95.75 193 LYS A N 1
ATOM 1589 C CA . LYS A 1 193 ? 5.276 3.661 -20.390 1.00 95.75 193 LYS A CA 1
ATOM 1590 C C . LYS A 1 193 ? 5.296 4.351 -21.746 1.00 95.75 193 LYS A C 1
ATOM 1592 O O . LYS A 1 193 ? 6.366 4.493 -22.345 1.00 95.75 193 LYS A O 1
ATOM 1597 N N . SER A 1 194 ? 4.123 4.726 -22.256 1.00 94.50 194 SER A N 1
ATOM 1598 C CA . SER A 1 194 ? 4.006 5.510 -23.497 1.00 94.50 194 SER A CA 1
ATOM 1599 C C . SER A 1 194 ? 3.999 7.016 -23.238 1.00 94.50 194 SER A C 1
ATOM 1601 O O . SER A 1 194 ? 4.342 7.793 -24.121 1.00 94.50 194 SER A O 1
ATOM 1603 N N . ASP A 1 195 ? 3.606 7.413 -22.029 1.00 91.75 195 ASP A N 1
ATOM 1604 C CA . ASP A 1 195 ? 3.741 8.770 -21.517 1.00 91.75 195 ASP A CA 1
ATOM 1605 C C . ASP A 1 195 ? 4.892 8.782 -20.510 1.00 91.75 195 ASP A C 1
ATOM 1607 O O . ASP A 1 195 ? 4.930 7.952 -19.602 1.00 91.75 195 ASP A O 1
ATOM 1611 N N . PHE A 1 196 ? 5.847 9.692 -20.673 1.00 91.38 196 PHE A N 1
ATOM 1612 C CA . PHE A 1 196 ? 7.007 9.799 -19.793 1.00 91.38 196 PHE A CA 1
ATOM 1613 C C . PHE A 1 196 ? 7.641 11.182 -19.862 1.00 91.38 196 PHE A C 1
ATOM 1615 O O . PHE A 1 196 ? 7.430 11.942 -20.808 1.00 91.38 196 PHE A O 1
ATOM 1622 N N . TYR A 1 197 ? 8.449 11.483 -18.854 1.00 91.19 197 TYR A N 1
ATOM 1623 C CA . TYR A 1 197 ? 9.198 12.725 -18.769 1.00 91.19 197 TYR A CA 1
ATOM 1624 C C . TYR A 1 197 ? 10.413 12.691 -19.698 1.00 91.19 197 TYR A C 1
ATOM 1626 O O . TYR A 1 197 ? 11.044 11.648 -19.898 1.00 91.19 197 TYR A O 1
ATOM 1634 N N . ILE A 1 198 ? 10.751 13.851 -20.252 1.00 91.19 198 ILE A N 1
ATOM 1635 C CA . ILE A 1 198 ? 11.954 14.048 -21.064 1.00 91.19 198 ILE A CA 1
ATOM 1636 C C . ILE A 1 198 ? 12.691 15.256 -20.502 1.00 91.19 198 ILE A C 1
ATOM 1638 O O . ILE A 1 198 ? 12.098 16.330 -20.392 1.00 91.19 198 ILE A O 1
ATOM 1642 N N . MET A 1 199 ? 13.965 15.078 -20.158 1.00 90.06 199 MET A N 1
ATOM 1643 C CA . MET A 1 199 ? 14.837 16.190 -19.799 1.00 90.06 199 MET A CA 1
ATOM 1644 C C . MET A 1 199 ? 15.405 16.821 -21.072 1.00 90.06 199 MET A C 1
ATOM 1646 O O . MET A 1 199 ? 15.967 16.116 -21.916 1.00 90.06 199 MET A O 1
ATOM 1650 N N . ASP A 1 200 ? 15.227 18.130 -21.225 1.00 86.31 200 ASP A N 1
ATOM 1651 C CA . ASP A 1 200 ? 15.829 18.887 -22.317 1.00 86.31 200 ASP A CA 1
ATOM 1652 C C . ASP A 1 200 ? 17.313 19.199 -22.052 1.00 86.31 200 ASP A C 1
ATOM 1654 O O . ASP A 1 200 ? 17.841 18.983 -20.957 1.00 86.31 200 ASP A O 1
ATOM 1658 N N . ASP A 1 201 ? 17.996 19.735 -23.066 1.00 84.19 201 ASP A N 1
ATOM 1659 C CA . ASP A 1 201 ? 19.421 20.082 -22.986 1.00 84.19 201 ASP A CA 1
ATOM 1660 C C . ASP A 1 201 ? 19.721 21.174 -21.937 1.00 84.19 201 ASP A C 1
ATOM 1662 O O . ASP A 1 201 ? 20.860 21.313 -21.491 1.00 84.19 201 ASP A O 1
ATOM 1666 N N . ASN A 1 202 ? 18.705 21.938 -21.519 1.00 82.50 202 ASN A N 1
ATOM 1667 C CA . ASN A 1 202 ? 18.811 22.975 -20.493 1.00 82.50 202 ASN A CA 1
ATOM 1668 C C . ASN A 1 202 ? 18.552 22.428 -19.075 1.00 82.50 202 ASN A C 1
ATOM 1670 O O . ASN A 1 202 ? 18.612 23.191 -18.110 1.00 82.50 202 ASN A O 1
ATOM 1674 N N . GLY A 1 203 ? 18.256 21.131 -18.935 1.00 79.12 203 GLY A N 1
ATOM 1675 C CA . GLY A 1 203 ? 17.946 20.480 -17.662 1.00 79.12 203 GLY A CA 1
ATOM 1676 C C . GLY A 1 203 ? 16.506 20.682 -17.176 1.00 79.12 203 GLY A C 1
ATOM 1677 O O . GLY A 1 203 ? 16.222 20.409 -16.011 1.00 79.12 203 GLY A O 1
ATOM 1678 N N . SER A 1 204 ? 15.601 21.167 -18.032 1.00 82.56 204 SER A N 1
ATOM 1679 C CA . SER A 1 204 ? 14.170 21.307 -17.735 1.00 82.56 204 SER A CA 1
ATOM 1680 C C . SER A 1 204 ? 13.392 20.056 -18.144 1.00 82.56 204 SER A C 1
ATOM 1682 O O . SER A 1 204 ? 13.745 19.373 -19.104 1.00 82.56 204 SER A O 1
ATOM 1684 N N . PHE A 1 205 ? 12.311 19.752 -17.422 1.00 82.19 205 PHE A N 1
ATOM 1685 C CA . PHE A 1 205 ? 11.478 18.579 -17.691 1.00 82.19 205 PHE A CA 1
ATOM 1686 C C . PHE A 1 205 ? 10.248 18.938 -18.513 1.00 82.19 205 PHE A C 1
ATOM 1688 O O . PHE A 1 205 ? 9.457 19.801 -18.132 1.00 82.19 205 PHE A O 1
ATOM 1695 N N . ASN A 1 206 ? 10.049 18.207 -19.606 1.00 83.06 206 ASN A N 1
ATOM 1696 C CA . ASN A 1 206 ? 8.786 18.206 -20.325 1.00 83.06 206 ASN A CA 1
ATOM 1697 C C . ASN A 1 206 ? 7.809 17.264 -19.620 1.00 83.06 206 ASN A C 1
ATOM 1699 O O . ASN A 1 206 ? 8.062 16.061 -19.511 1.00 83.06 206 ASN A O 1
ATOM 1703 N N . VAL A 1 207 ? 6.698 17.830 -19.150 1.00 75.75 207 VAL A N 1
ATOM 1704 C CA . VAL A 1 207 ? 5.606 17.086 -18.520 1.00 75.75 207 VAL A CA 1
ATOM 1705 C C . VAL A 1 207 ? 4.862 16.286 -19.600 1.00 75.75 207 VAL A C 1
ATOM 1707 O O . VAL A 1 207 ? 4.528 16.854 -20.645 1.00 75.75 207 VAL A O 1
ATOM 1710 N N . PRO A 1 208 ? 4.600 14.983 -19.395 1.00 77.75 208 PRO A N 1
ATOM 1711 C CA . PRO A 1 208 ? 3.849 14.188 -20.359 1.00 77.75 208 PRO A CA 1
ATOM 1712 C C . PRO A 1 208 ? 2.388 14.651 -20.473 1.00 77.75 208 PRO A C 1
ATOM 1714 O O . PRO A 1 208 ? 1.823 15.221 -19.548 1.00 77.75 208 PRO A O 1
ATOM 1717 N N . ASN A 1 209 ? 1.729 14.332 -21.591 1.00 72.38 209 ASN A N 1
ATOM 1718 C CA . ASN A 1 209 ? 0.316 14.677 -21.812 1.00 72.38 209 ASN A CA 1
ATOM 1719 C C . ASN A 1 209 ? -0.682 13.759 -21.067 1.00 72.38 209 ASN A C 1
ATOM 1721 O O . ASN A 1 209 ? -1.885 13.952 -21.210 1.00 72.38 209 ASN A O 1
ATOM 1725 N N . PHE A 1 210 ? -0.202 12.770 -20.295 1.00 79.38 210 PHE A N 1
ATOM 1726 C CA . PHE A 1 210 ? -0.984 11.854 -19.440 1.00 79.38 210 PHE A CA 1
ATOM 1727 C C . PHE A 1 210 ? -2.165 11.112 -20.119 1.00 79.38 210 PHE A C 1
ATOM 1729 O O . PHE A 1 210 ? -3.081 10.631 -19.446 1.00 79.38 210 PHE A O 1
ATOM 1736 N N . ASN A 1 211 ? -2.189 11.028 -21.451 1.00 84.56 211 ASN A N 1
ATOM 1737 C CA . ASN A 1 211 ? -3.355 10.585 -22.219 1.00 84.56 211 ASN A CA 1
ATOM 1738 C C . ASN A 1 211 ? -3.458 9.066 -22.378 1.00 84.56 211 ASN A C 1
ATOM 1740 O O . ASN A 1 211 ? -4.557 8.544 -22.603 1.00 84.56 211 ASN A O 1
ATOM 1744 N N . ASN A 1 212 ? -2.338 8.361 -22.282 1.00 90.19 212 ASN A N 1
ATOM 1745 C CA . ASN A 1 212 ? -2.218 6.950 -22.622 1.00 90.19 212 ASN A CA 1
ATOM 1746 C C . ASN A 1 212 ? -2.065 6.046 -21.392 1.00 90.19 212 ASN A C 1
ATOM 1748 O O . ASN A 1 212 ? -2.136 4.828 -21.532 1.00 90.19 212 ASN A O 1
ATOM 1752 N N . SER A 1 213 ? -1.921 6.611 -20.190 1.00 91.62 213 SER A N 1
ATOM 1753 C CA . SER A 1 213 ? -1.797 5.829 -18.958 1.00 91.62 213 SER A CA 1
ATOM 1754 C C . SER A 1 213 ? -2.992 4.889 -18.746 1.00 91.62 213 SER A C 1
ATOM 1756 O O . SER A 1 213 ? -4.152 5.307 -18.813 1.00 91.62 213 SER A O 1
ATOM 1758 N N . TYR A 1 214 ? -2.697 3.630 -18.418 1.00 93.50 214 TYR A N 1
ATOM 1759 C CA . TYR A 1 214 ? -3.648 2.539 -18.164 1.00 93.50 214 TYR A CA 1
ATOM 1760 C C . TYR A 1 214 ? -4.549 2.179 -19.352 1.00 93.50 214 TYR A C 1
ATOM 1762 O O . TYR A 1 214 ? -5.748 1.933 -19.187 1.00 93.50 214 TYR A O 1
ATOM 1770 N N . LYS A 1 215 ? -3.986 2.143 -20.564 1.00 94.56 215 LYS A N 1
ATOM 1771 C CA . LYS A 1 215 ? -4.710 1.789 -21.794 1.00 94.56 215 LYS A CA 1
ATOM 1772 C C . LYS A 1 215 ? -3.915 0.821 -22.660 1.00 94.56 215 LYS A C 1
ATOM 1774 O O . LYS A 1 215 ? -2.688 0.764 -22.588 1.00 94.56 215 LYS A O 1
ATOM 1779 N N . LYS A 1 216 ? -4.635 0.096 -23.522 1.00 96.25 216 LYS A N 1
ATOM 1780 C CA . LYS A 1 216 ? -4.011 -0.553 -24.677 1.00 96.25 216 LYS A CA 1
ATOM 1781 C C . LYS A 1 216 ? -3.410 0.518 -25.587 1.00 96.25 216 LYS A C 1
ATOM 1783 O O . LYS A 1 216 ? -4.037 1.561 -25.784 1.00 96.25 216 LYS A O 1
ATOM 1788 N N . VAL A 1 217 ? -2.228 0.251 -26.123 1.00 96.44 217 VAL A N 1
ATOM 1789 C CA . VAL A 1 217 ? -1.524 1.141 -27.056 1.00 96.44 217 VAL A CA 1
ATOM 1790 C C . VAL A 1 217 ? -1.101 0.359 -28.293 1.00 96.44 217 VAL A C 1
ATOM 1792 O O . VAL A 1 217 ? -0.956 -0.855 -28.235 1.00 96.44 217 VAL A O 1
ATOM 1795 N N . ASP A 1 218 ? -0.888 1.051 -29.408 1.00 96.75 218 ASP A N 1
ATOM 1796 C CA . ASP A 1 218 ? -0.481 0.403 -30.664 1.00 96.75 218 ASP A CA 1
ATOM 1797 C C . ASP A 1 218 ? 1.042 0.254 -30.789 1.00 96.75 218 ASP A C 1
ATOM 1799 O O . ASP A 1 218 ? 1.536 -0.431 -31.683 1.00 96.75 218 ASP A O 1
ATOM 1803 N N . ALA A 1 219 ? 1.795 0.937 -29.923 1.00 97.06 219 ALA A N 1
ATOM 1804 C CA . ALA A 1 219 ? 3.244 1.000 -29.995 1.00 97.06 219 ALA A CA 1
ATOM 1805 C C . ALA A 1 219 ? 3.883 1.238 -28.623 1.00 97.06 219 ALA A C 1
ATOM 1807 O O . ALA A 1 219 ? 3.414 2.067 -27.839 1.00 97.06 219 ALA A O 1
ATOM 1808 N N . LEU A 1 220 ? 5.013 0.576 -28.378 1.00 97.62 220 LEU A N 1
ATOM 1809 C CA . LEU A 1 220 ? 5.868 0.785 -27.212 1.00 97.62 220 LEU A CA 1
ATOM 1810 C C . LEU A 1 220 ? 7.341 0.901 -27.612 1.00 97.62 220 LEU A C 1
ATOM 1812 O O . LEU A 1 220 ? 7.783 0.388 -28.644 1.00 97.62 220 LEU A O 1
ATOM 1816 N N . LYS A 1 221 ? 8.121 1.591 -26.775 1.00 97.50 221 LYS A N 1
ATOM 1817 C CA . LYS A 1 221 ? 9.574 1.678 -26.922 1.00 97.50 221 LYS A CA 1
ATOM 1818 C C . LYS A 1 221 ? 10.267 0.703 -25.963 1.00 97.50 221 LYS A C 1
ATOM 1820 O O . LYS A 1 221 ? 9.940 0.719 -24.774 1.00 97.50 221 LYS A O 1
ATOM 1825 N N . PRO A 1 222 ? 11.229 -0.117 -26.427 1.00 97.31 222 PRO A N 1
ATOM 1826 C CA . PRO A 1 222 ? 11.895 -1.099 -25.573 1.00 97.31 222 PRO A CA 1
ATOM 1827 C C . PRO A 1 222 ? 12.504 -0.532 -24.281 1.00 97.31 222 PRO A C 1
ATOM 1829 O O . PRO A 1 222 ? 12.334 -1.120 -23.219 1.00 97.31 222 PRO A O 1
ATOM 1832 N N . HIS A 1 223 ? 13.142 0.641 -24.338 1.00 96.50 223 HIS A N 1
ATOM 1833 C CA . HIS A 1 223 ? 13.744 1.285 -23.158 1.00 96.50 223 HIS A CA 1
ATOM 1834 C C . HIS A 1 223 ? 12.742 1.794 -22.104 1.00 96.50 223 HIS A C 1
ATOM 1836 O O . HIS A 1 223 ? 13.146 2.241 -21.039 1.00 96.50 223 HIS A O 1
ATOM 1842 N N . SER A 1 224 ? 11.442 1.765 -22.394 1.00 97.00 224 SER A N 1
ATOM 1843 C CA . SER A 1 224 ? 10.382 2.154 -21.462 1.00 97.00 224 SER A CA 1
ATOM 1844 C C . SER A 1 224 ? 9.401 1.008 -21.215 1.00 97.00 224 SER A C 1
ATOM 1846 O O . SER A 1 224 ? 8.266 1.261 -20.818 1.00 97.00 224 SER A O 1
ATOM 1848 N N . SER A 1 225 ? 9.809 -0.242 -21.483 1.00 98.06 225 SER A N 1
ATOM 1849 C CA . SER A 1 225 ? 8.913 -1.402 -21.482 1.00 98.06 225 SER A CA 1
ATOM 1850 C C . SER A 1 225 ? 9.516 -2.659 -20.857 1.00 98.06 225 SER A C 1
ATOM 1852 O O . SER A 1 225 ? 10.732 -2.830 -20.771 1.00 98.06 225 SER A O 1
ATOM 1854 N N . MET A 1 226 ? 8.614 -3.551 -20.459 1.00 97.88 226 MET A N 1
ATOM 1855 C CA . MET A 1 226 ? 8.827 -4.925 -20.040 1.00 97.88 226 MET A CA 1
ATOM 1856 C C . MET A 1 226 ? 8.118 -5.859 -21.027 1.00 97.88 226 MET A C 1
ATOM 1858 O O . MET A 1 226 ? 6.939 -5.660 -21.318 1.00 97.88 226 MET A O 1
ATOM 1862 N N . LEU A 1 227 ? 8.827 -6.862 -21.542 1.00 98.00 227 LEU A N 1
ATOM 1863 C CA . LEU A 1 227 ? 8.361 -7.751 -22.613 1.00 98.00 227 LEU A CA 1
ATOM 1864 C C . LEU A 1 227 ? 8.324 -9.203 -22.127 1.00 98.00 227 LEU A C 1
ATOM 1866 O O . LEU A 1 227 ? 9.260 -9.635 -21.457 1.00 98.00 227 LEU A O 1
ATOM 1870 N N . ASP A 1 228 ? 7.297 -9.974 -22.481 1.00 96.88 228 ASP A N 1
ATOM 1871 C CA . ASP A 1 228 ? 7.272 -11.42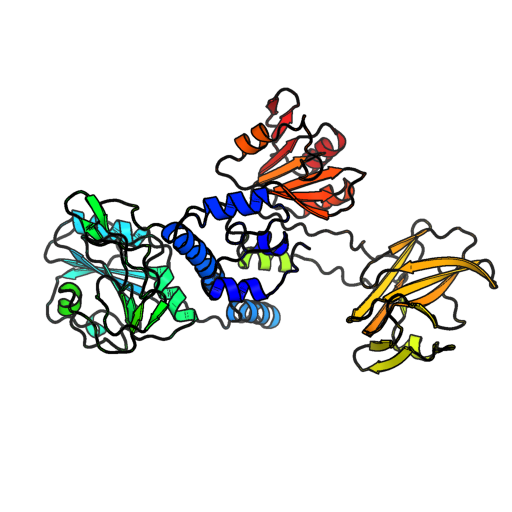1 -22.235 1.00 96.88 228 ASP A CA 1
ATOM 1872 C C . ASP A 1 228 ? 8.268 -12.128 -23.170 1.00 96.88 228 ASP A C 1
ATOM 1874 O O . ASP A 1 228 ? 8.131 -12.102 -24.399 1.00 96.88 228 ASP A O 1
ATOM 1878 N N . SER A 1 229 ? 9.281 -12.783 -22.593 1.00 95.94 229 SER A N 1
ATOM 1879 C CA . SER A 1 229 ? 10.287 -13.522 -23.368 1.00 95.94 229 SER A CA 1
ATOM 1880 C C . SER A 1 229 ? 9.697 -14.671 -24.185 1.00 95.94 229 SER A C 1
ATOM 1882 O O . SER A 1 229 ? 10.263 -15.022 -25.219 1.00 95.94 229 SER A O 1
ATOM 1884 N N . ASN A 1 230 ? 8.555 -15.231 -23.775 1.00 94.38 230 ASN A N 1
ATOM 1885 C CA . ASN A 1 230 ? 7.898 -16.307 -24.515 1.00 94.38 230 ASN A CA 1
ATOM 1886 C C . ASN A 1 230 ? 7.286 -15.802 -25.823 1.00 94.38 230 ASN A C 1
ATOM 1888 O O . ASN A 1 230 ? 7.336 -16.500 -26.836 1.00 94.38 230 ASN A O 1
ATOM 1892 N N . TYR A 1 231 ? 6.727 -14.589 -25.809 1.00 96.38 231 TYR A N 1
ATOM 1893 C CA . TYR A 1 231 ? 6.146 -13.969 -26.996 1.00 96.38 231 TYR A CA 1
ATOM 1894 C C . TYR A 1 231 ? 7.245 -13.397 -27.904 1.00 96.38 231 TYR A C 1
ATOM 1896 O O . TYR A 1 231 ? 7.299 -13.689 -29.100 1.00 96.38 231 TYR A O 1
ATOM 1904 N N . TYR A 1 232 ? 8.190 -12.646 -27.329 1.00 96.56 232 TYR A N 1
ATOM 1905 C CA . TYR A 1 232 ? 9.242 -11.950 -28.079 1.00 96.56 232 TYR A CA 1
ATOM 1906 C C . TYR A 1 232 ? 10.541 -12.750 -28.237 1.00 96.56 232 TYR A C 1
ATOM 1908 O O . TYR A 1 232 ? 11.576 -12.165 -28.546 1.00 96.56 232 TYR A O 1
ATOM 1916 N N . GLY A 1 233 ? 10.518 -14.078 -28.084 1.00 95.25 233 GLY A N 1
ATOM 1917 C CA . GLY A 1 233 ? 11.725 -14.920 -28.085 1.00 95.25 233 GLY A CA 1
ATOM 1918 C C . GLY A 1 233 ? 12.653 -14.711 -29.291 1.00 95.25 233 GLY A C 1
ATOM 1919 O O . GLY A 1 233 ? 13.873 -14.651 -29.145 1.00 95.25 233 GLY A O 1
ATOM 1920 N N . LYS A 1 234 ? 12.083 -14.495 -30.483 1.00 95.06 234 LYS A N 1
ATOM 1921 C CA . LYS A 1 234 ? 12.838 -14.278 -31.733 1.00 95.06 234 LYS A CA 1
ATOM 1922 C C . LYS A 1 234 ? 13.317 -12.841 -31.944 1.00 95.06 234 LYS A C 1
ATOM 1924 O O . LYS A 1 234 ? 14.011 -12.573 -32.925 1.00 95.06 234 LYS A O 1
ATOM 1929 N N . LEU A 1 235 ? 12.917 -11.902 -31.087 1.00 95.88 235 LEU A N 1
ATOM 1930 C CA . LEU A 1 235 ? 13.328 -10.509 -31.201 1.00 95.88 235 LEU A CA 1
ATOM 1931 C C . LEU A 1 235 ? 14.841 -10.410 -30.969 1.00 95.88 235 LEU A C 1
ATOM 1933 O O . LEU A 1 235 ? 15.368 -10.959 -30.001 1.00 95.88 235 LEU A O 1
ATOM 1937 N N . SER A 1 236 ? 15.544 -9.721 -31.870 1.00 96.50 236 SER A N 1
ATOM 1938 C CA . SER A 1 236 ? 16.977 -9.470 -31.706 1.00 96.50 236 SER A CA 1
ATOM 1939 C C . SER A 1 236 ? 17.222 -8.515 -30.539 1.00 96.50 236 SER A C 1
ATOM 1941 O O . SER A 1 236 ? 16.560 -7.480 -30.427 1.00 96.50 236 SER A O 1
ATOM 1943 N N . ILE A 1 237 ? 18.232 -8.811 -29.724 1.00 96.56 237 ILE A N 1
ATOM 1944 C CA . ILE A 1 237 ? 18.714 -7.917 -28.670 1.00 96.56 237 ILE A CA 1
ATOM 1945 C C . ILE A 1 237 ? 19.214 -6.594 -29.266 1.00 96.56 237 ILE A C 1
ATOM 1947 O O . ILE A 1 237 ? 18.985 -5.539 -28.676 1.00 96.56 237 ILE A O 1
ATOM 1951 N N . SER A 1 238 ? 19.807 -6.612 -30.467 1.00 95.56 238 SER A N 1
ATOM 1952 C CA . SER A 1 238 ? 20.223 -5.384 -31.161 1.00 95.56 238 SER A CA 1
ATOM 1953 C C . SER A 1 238 ? 19.036 -4.461 -31.447 1.00 95.56 238 SER A C 1
ATOM 1955 O O . SER A 1 238 ? 19.135 -3.262 -31.233 1.00 95.56 238 SER A O 1
ATOM 1957 N N . ASN A 1 239 ? 17.882 -5.015 -31.841 1.00 96.19 239 ASN A N 1
ATOM 1958 C CA . ASN A 1 239 ? 16.676 -4.226 -32.114 1.00 96.19 239 ASN A CA 1
ATOM 1959 C C . ASN A 1 239 ? 16.147 -3.541 -30.847 1.00 96.19 239 ASN A C 1
ATOM 1961 O O . ASN A 1 239 ? 15.598 -2.442 -30.924 1.00 96.19 239 ASN A O 1
ATOM 1965 N N . ILE A 1 240 ? 16.306 -4.188 -29.689 1.00 96.88 240 ILE A N 1
ATOM 1966 C CA . ILE A 1 240 ? 15.940 -3.609 -28.395 1.00 96.88 240 ILE A CA 1
ATOM 1967 C C . ILE A 1 240 ? 16.899 -2.469 -28.028 1.00 96.88 240 ILE A C 1
ATOM 1969 O O . ILE A 1 240 ? 16.430 -1.395 -27.656 1.00 96.88 240 ILE A O 1
ATOM 1973 N N . ILE A 1 241 ? 18.212 -2.678 -28.182 1.00 96.25 241 ILE A N 1
ATOM 1974 C CA . ILE A 1 241 ? 19.242 -1.656 -27.918 1.00 96.25 241 ILE A CA 1
ATOM 1975 C C . ILE A 1 241 ? 19.068 -0.448 -28.848 1.00 96.25 241 ILE A C 1
ATOM 1977 O O . ILE A 1 241 ? 19.110 0.691 -28.397 1.00 96.25 241 ILE A O 1
ATOM 1981 N N . ASP A 1 242 ? 18.785 -0.682 -30.130 1.00 96.06 242 ASP A N 1
ATOM 1982 C CA . ASP A 1 242 ? 18.499 0.367 -31.118 1.00 96.06 242 ASP A CA 1
ATOM 1983 C C . ASP A 1 242 ? 17.120 1.028 -30.902 1.00 96.06 242 ASP A C 1
ATOM 1985 O O . ASP A 1 242 ? 16.709 1.912 -31.659 1.00 96.06 242 ASP A O 1
ATOM 1989 N N . ASN A 1 243 ? 16.392 0.611 -29.858 1.00 96.06 243 ASN A N 1
ATOM 1990 C CA . ASN A 1 243 ? 15.094 1.132 -29.441 1.00 96.06 243 ASN A CA 1
ATOM 1991 C C . ASN A 1 243 ? 14.056 1.135 -30.583 1.00 96.06 243 ASN A C 1
ATOM 1993 O O . ASN A 1 243 ? 13.250 2.073 -30.739 1.00 96.06 243 ASN A O 1
ATOM 1997 N N . ILE A 1 244 ? 14.088 0.078 -31.405 1.00 96.75 244 ILE A N 1
ATOM 1998 C CA . ILE A 1 244 ? 13.134 -0.142 -32.491 1.00 96.75 244 ILE A CA 1
ATOM 1999 C C . ILE A 1 244 ? 11.746 -0.318 -31.879 1.00 96.75 244 ILE A C 1
ATOM 2001 O O . ILE A 1 244 ? 11.556 -1.080 -30.934 1.00 96.75 244 ILE A O 1
ATOM 2005 N N . THR A 1 245 ? 10.773 0.429 -32.401 1.00 97.56 245 THR A N 1
ATOM 2006 C CA . THR A 1 245 ? 9.411 0.434 -31.864 1.00 97.56 245 THR A CA 1
ATOM 2007 C C . THR A 1 245 ? 8.780 -0.954 -31.964 1.00 97.56 245 THR A C 1
ATOM 2009 O O . THR A 1 245 ? 8.826 -1.588 -33.019 1.00 97.56 245 THR A O 1
ATOM 2012 N N . ILE A 1 246 ? 8.158 -1.390 -30.873 1.00 97.06 246 ILE A N 1
ATOM 2013 C CA . ILE A 1 246 ? 7.392 -2.629 -30.790 1.00 97.06 246 ILE A CA 1
ATOM 2014 C C . ILE A 1 246 ? 5.940 -2.290 -31.102 1.00 97.06 246 ILE A C 1
ATOM 2016 O O . ILE A 1 246 ? 5.330 -1.522 -30.364 1.00 97.06 246 ILE A O 1
ATOM 2020 N N . ASN A 1 247 ? 5.412 -2.863 -32.183 1.00 96.69 247 ASN A N 1
ATOM 2021 C CA . ASN A 1 247 ? 4.021 -2.692 -32.625 1.00 96.69 247 ASN A CA 1
ATOM 2022 C C . ASN A 1 247 ? 3.275 -4.037 -32.732 1.00 96.69 247 ASN A C 1
ATOM 2024 O O . ASN A 1 247 ? 2.156 -4.080 -33.233 1.00 96.69 247 ASN A O 1
ATOM 2028 N N . ASP A 1 248 ? 3.932 -5.140 -32.368 1.00 94.88 248 ASP A N 1
ATOM 2029 C CA . ASP A 1 248 ? 3.381 -6.493 -32.454 1.00 94.88 248 ASP A CA 1
ATOM 2030 C C . ASP A 1 248 ? 3.047 -7.016 -31.059 1.00 94.88 248 ASP A C 1
ATOM 2032 O O . ASP A 1 248 ? 3.813 -6.765 -30.128 1.00 94.88 248 ASP A O 1
ATOM 2036 N N . GLY A 1 249 ? 1.952 -7.763 -30.943 1.00 95.06 249 GLY A N 1
ATOM 2037 C CA . GLY A 1 249 ? 1.422 -8.269 -29.677 1.00 95.06 249 GLY A CA 1
ATOM 2038 C C . GLY A 1 249 ? 0.394 -7.344 -29.027 1.00 95.06 249 GLY A C 1
ATOM 2039 O O . GLY A 1 249 ? 0.092 -6.248 -29.504 1.00 95.06 249 GLY A O 1
ATOM 2040 N N . ASP A 1 250 ? -0.166 -7.811 -27.919 1.00 96.81 250 ASP A N 1
ATOM 2041 C CA . ASP A 1 250 ? -1.030 -7.034 -27.044 1.00 96.81 250 ASP A CA 1
ATOM 2042 C C . ASP A 1 250 ? -0.147 -6.126 -26.165 1.00 96.81 250 ASP A C 1
ATOM 2044 O O . ASP A 1 250 ? 0.567 -6.598 -25.277 1.00 96.81 250 ASP A O 1
ATOM 2048 N N . LEU A 1 251 ? -0.224 -4.806 -26.383 1.00 97.69 251 LEU A N 1
ATOM 2049 C CA . LEU A 1 251 ? 0.592 -3.806 -25.681 1.00 97.69 251 LEU A CA 1
ATOM 2050 C C . LEU A 1 251 ? -0.240 -2.960 -24.710 1.00 97.69 251 LEU A C 1
ATOM 2052 O O . LEU A 1 251 ? -1.349 -2.516 -25.028 1.00 97.69 251 LEU A O 1
ATOM 2056 N N . PHE A 1 252 ? 0.328 -2.667 -23.541 1.00 97.69 252 PHE A N 1
ATOM 2057 C CA . PHE A 1 252 ? -0.301 -1.852 -22.502 1.00 97.69 252 PHE A CA 1
ATOM 2058 C C . PHE A 1 252 ? 0.629 -0.762 -21.976 1.00 97.69 252 PHE A C 1
ATOM 2060 O O . PHE A 1 252 ? 1.788 -1.024 -21.659 1.00 97.69 252 PHE A O 1
ATOM 2067 N N . SER A 1 253 ? 0.106 0.458 -21.831 1.00 96.62 253 SER A N 1
ATOM 2068 C CA . SER A 1 253 ? 0.806 1.522 -21.113 1.00 96.62 253 SER A CA 1
ATOM 2069 C C . SER A 1 253 ? 0.362 1.577 -19.655 1.00 96.62 253 SER A C 1
ATOM 2071 O O . SER A 1 253 ? -0.809 1.813 -19.362 1.00 96.62 253 SER A O 1
ATOM 2073 N N . ALA A 1 254 ? 1.319 1.437 -18.744 1.00 95.50 254 ALA A N 1
ATOM 2074 C CA . ALA A 1 254 ? 1.186 1.703 -17.320 1.00 95.50 254 ALA A CA 1
ATOM 2075 C C . ALA A 1 254 ? 1.201 3.221 -17.035 1.00 95.50 254 ALA A C 1
ATOM 2077 O O . ALA A 1 254 ? 0.924 4.043 -17.913 1.00 95.50 254 ALA A O 1
ATOM 2078 N N . ASP A 1 255 ? 1.486 3.598 -15.788 1.00 94.19 255 ASP A N 1
ATOM 2079 C CA . ASP A 1 255 ? 1.663 4.989 -15.377 1.00 94.19 255 ASP A CA 1
ATOM 2080 C C . ASP A 1 255 ? 2.916 5.630 -16.007 1.00 94.19 255 ASP A C 1
ATOM 2082 O O . ASP A 1 255 ? 3.801 4.952 -16.523 1.00 94.19 255 ASP A O 1
ATOM 2086 N N . GLN A 1 256 ? 3.023 6.945 -15.892 1.00 92.12 256 GLN A N 1
ATOM 2087 C CA . GLN A 1 256 ? 4.068 7.777 -16.492 1.00 92.12 256 GLN A CA 1
ATOM 2088 C C . GLN A 1 256 ? 5.237 8.141 -15.556 1.00 92.12 256 GLN A C 1
ATOM 2090 O O . GLN A 1 256 ? 6.149 8.864 -15.958 1.00 92.12 256 GLN A O 1
ATOM 2095 N N . PHE A 1 257 ? 5.204 7.693 -14.300 1.00 93.25 257 PHE A N 1
ATOM 2096 C CA . PHE A 1 257 ? 6.199 8.024 -13.278 1.00 93.25 257 PHE A CA 1
ATOM 2097 C C . PHE A 1 257 ? 7.329 6.991 -13.231 1.00 93.25 257 PHE A C 1
ATOM 2099 O O . PHE A 1 257 ? 7.311 5.988 -13.945 1.00 93.25 257 PHE A O 1
ATOM 2106 N N . ASN A 1 258 ? 8.335 7.235 -12.389 1.00 93.25 258 ASN A N 1
ATOM 2107 C CA . ASN A 1 258 ? 9.514 6.382 -12.208 1.00 93.25 258 ASN A CA 1
ATOM 2108 C C . ASN A 1 258 ? 10.316 6.126 -13.499 1.00 93.25 258 ASN A C 1
ATOM 2110 O O . ASN A 1 258 ? 11.074 5.164 -13.579 1.00 93.25 258 ASN A O 1
ATOM 2114 N N . TYR A 1 259 ? 10.180 6.981 -14.510 1.00 93.81 259 TYR A N 1
ATOM 2115 C CA . TYR A 1 259 ? 10.965 6.923 -15.740 1.00 93.81 259 TYR A CA 1
ATOM 2116 C C . TYR A 1 259 ? 11.180 8.327 -16.313 1.00 93.81 259 TYR A C 1
ATOM 2118 O O . TYR A 1 259 ? 10.286 9.173 -16.220 1.00 93.81 259 TYR A O 1
ATOM 2126 N N . CYS A 1 260 ? 12.367 8.599 -16.860 1.00 93.12 260 CYS A N 1
ATOM 2127 C CA . CYS A 1 260 ? 12.671 9.858 -17.546 1.00 93.12 260 CYS A CA 1
ATOM 2128 C C . CYS A 1 260 ? 13.784 9.669 -18.586 1.00 93.12 260 CYS A C 1
ATOM 2130 O O . CYS A 1 260 ? 14.816 9.056 -18.301 1.00 93.12 260 CYS A O 1
ATOM 2132 N N . ILE A 1 261 ? 13.596 10.218 -19.785 1.00 92.81 261 ILE A N 1
ATOM 2133 C CA . ILE A 1 261 ? 14.602 10.180 -20.853 1.00 92.81 261 ILE A CA 1
ATOM 2134 C C . ILE A 1 261 ? 15.688 11.233 -20.611 1.00 92.81 261 ILE A C 1
ATOM 2136 O O . ILE A 1 261 ? 15.385 12.363 -20.224 1.00 92.81 261 ILE A O 1
ATOM 2140 N N . ASN A 1 262 ? 16.944 10.864 -20.897 1.00 89.56 262 ASN A N 1
ATOM 2141 C CA . ASN A 1 262 ? 18.137 11.723 -20.820 1.00 89.56 262 ASN A CA 1
ATOM 2142 C C . ASN A 1 262 ? 18.430 12.311 -19.432 1.00 89.56 262 ASN A C 1
ATOM 2144 O O . ASN A 1 262 ? 19.206 13.257 -19.306 1.00 89.56 262 ASN A O 1
ATOM 2148 N N . CYS A 1 263 ? 17.827 11.774 -18.375 1.00 82.75 263 CYS A N 1
ATOM 2149 C CA . CYS A 1 263 ? 17.944 12.341 -17.044 1.00 82.75 263 CYS A CA 1
ATOM 2150 C C . CYS A 1 263 ? 19.232 11.902 -16.337 1.00 82.75 263 CYS A C 1
ATOM 2152 O O . CYS A 1 263 ? 19.511 10.714 -16.184 1.00 82.75 263 CYS A O 1
ATOM 2154 N N . SER A 1 264 ? 20.003 12.882 -15.861 1.00 69.19 264 SER A N 1
ATOM 2155 C CA . SER A 1 264 ? 21.235 12.675 -15.090 1.00 69.19 264 SER A CA 1
ATOM 2156 C C . SER A 1 264 ? 21.060 12.861 -13.579 1.00 69.19 264 SER A C 1
ATOM 2158 O O . SER A 1 264 ? 22.003 12.593 -12.836 1.00 69.19 264 SER A O 1
ATOM 2160 N N . CYS A 1 265 ? 19.885 13.313 -13.128 1.00 63.34 265 CYS A N 1
ATOM 2161 C CA . CYS A 1 265 ? 19.559 13.539 -11.721 1.00 63.34 265 CYS A CA 1
ATOM 2162 C C . CYS A 1 265 ? 18.606 12.469 -11.159 1.00 63.34 265 CYS A C 1
ATOM 2164 O O . CYS A 1 265 ? 17.970 11.720 -11.898 1.00 63.34 265 CYS A O 1
ATOM 2166 N N . ASP A 1 266 ? 18.518 12.405 -9.829 1.00 61.97 266 ASP A N 1
ATOM 2167 C CA . ASP A 1 266 ? 17.904 11.286 -9.105 1.00 61.97 266 ASP A CA 1
ATOM 2168 C C . ASP A 1 266 ? 16.367 11.312 -8.999 1.00 61.97 266 ASP A C 1
ATOM 2170 O O . ASP A 1 266 ? 15.815 10.372 -8.420 1.00 61.97 266 ASP A O 1
ATOM 2174 N N . ASN A 1 267 ? 15.659 12.364 -9.456 1.00 60.59 267 ASN A N 1
ATOM 2175 C CA . ASN A 1 267 ? 14.309 12.597 -8.914 1.00 60.59 267 ASN A CA 1
ATOM 2176 C C . ASN A 1 267 ? 13.229 13.363 -9.722 1.00 60.59 267 ASN A C 1
ATOM 2178 O O . ASN A 1 267 ? 12.352 13.939 -9.083 1.00 60.59 267 ASN A O 1
ATOM 2182 N N . PRO A 1 268 ? 13.194 13.419 -11.066 1.00 57.50 268 PRO A N 1
ATOM 2183 C CA . PRO A 1 268 ? 12.182 14.247 -11.740 1.00 57.50 268 PRO A CA 1
ATOM 2184 C C . PRO A 1 268 ? 10.786 13.625 -11.868 1.00 57.50 268 PRO A C 1
ATOM 2186 O O . PRO A 1 268 ? 9.841 14.338 -12.175 1.00 57.50 268 PRO A O 1
ATOM 2189 N N . SER A 1 269 ? 10.652 12.310 -11.677 1.00 65.12 269 SER A N 1
ATOM 2190 C CA . SER A 1 269 ? 9.385 11.576 -11.835 1.00 65.12 269 SER A CA 1
ATOM 2191 C C . SER A 1 269 ? 9.099 10.635 -10.663 1.00 65.12 269 SER A C 1
ATOM 2193 O O . SER A 1 269 ? 8.437 9.611 -10.832 1.00 65.12 269 SER A O 1
ATOM 2195 N N . SER A 1 270 ? 9.646 10.935 -9.483 1.00 71.25 270 SER A N 1
ATOM 2196 C CA . SER A 1 270 ? 9.439 10.126 -8.284 1.00 71.25 270 SER A CA 1
ATOM 2197 C C . SER A 1 270 ? 8.015 10.216 -7.758 1.00 71.25 270 SER A C 1
ATOM 2199 O O . SER A 1 270 ? 7.232 11.095 -8.123 1.00 71.25 270 SER A O 1
ATOM 2201 N N . ASP A 1 271 ? 7.664 9.244 -6.925 1.00 83.50 271 ASP A N 1
ATOM 2202 C CA . ASP A 1 271 ? 6.362 9.221 -6.282 1.00 83.50 271 ASP A CA 1
ATOM 2203 C C . ASP A 1 271 ? 6.234 10.352 -5.254 1.00 83.50 271 ASP A C 1
ATOM 2205 O O . ASP A 1 271 ? 7.225 10.846 -4.715 1.00 83.50 271 ASP A O 1
ATOM 2209 N N . ALA A 1 272 ? 4.994 10.730 -4.942 1.00 83.62 272 ALA A N 1
ATOM 2210 C CA . ALA A 1 272 ? 4.737 11.654 -3.846 1.00 83.62 272 ALA A CA 1
ATOM 2211 C C . ALA A 1 272 ? 5.214 11.063 -2.506 1.00 83.62 272 ALA A C 1
ATOM 2213 O O . ALA A 1 272 ? 5.044 9.873 -2.231 1.00 83.62 272 ALA A O 1
ATOM 2214 N N . GLU A 1 273 ? 5.759 11.908 -1.636 1.00 84.12 273 GLU A N 1
ATOM 2215 C CA . GLU A 1 27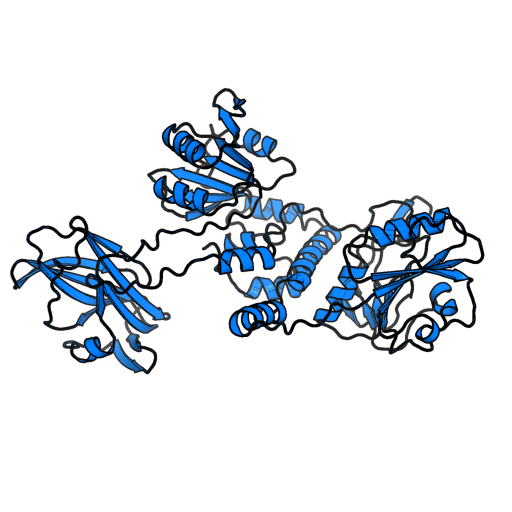3 ? 6.139 11.499 -0.286 1.00 84.12 273 GLU A CA 1
ATOM 2216 C C . GLU A 1 273 ? 4.912 11.524 0.635 1.00 84.12 273 GLU A C 1
ATOM 2218 O O . GLU A 1 273 ? 4.354 12.577 0.960 1.00 84.12 273 GLU A O 1
ATOM 2223 N N . ILE A 1 274 ? 4.472 10.337 1.052 1.00 87.81 274 ILE A N 1
ATOM 2224 C CA . ILE A 1 274 ? 3.416 10.156 2.050 1.00 87.81 274 ILE A CA 1
ATOM 2225 C C . ILE A 1 274 ? 3.981 9.296 3.171 1.00 87.81 274 ILE A C 1
ATOM 2227 O O . ILE A 1 274 ? 4.245 8.112 2.982 1.00 87.81 274 ILE A O 1
ATOM 2231 N N . GLU A 1 275 ? 4.158 9.903 4.343 1.00 84.50 275 GLU A N 1
ATOM 2232 C CA . GLU A 1 275 ? 4.731 9.230 5.515 1.00 84.50 275 GLU A CA 1
ATOM 2233 C C . GLU A 1 275 ? 3.837 8.091 6.025 1.00 84.50 275 GLU A C 1
ATOM 2235 O O . GLU A 1 275 ? 4.316 7.031 6.424 1.00 84.50 275 GLU A O 1
ATOM 2240 N N . ASP A 1 276 ? 2.522 8.309 6.017 1.00 88.50 276 ASP A N 1
ATOM 2241 C CA . ASP A 1 276 ? 1.538 7.368 6.535 1.00 88.50 276 ASP A CA 1
ATOM 2242 C C . ASP A 1 276 ? 0.845 6.613 5.402 1.00 88.50 276 ASP A C 1
ATOM 2244 O O . ASP A 1 276 ? -0.122 7.095 4.819 1.00 88.50 276 ASP A O 1
ATOM 2248 N N . ILE A 1 277 ? 1.311 5.402 5.116 1.00 91.25 277 ILE A N 1
ATOM 2249 C CA . ILE A 1 277 ? 0.696 4.509 4.122 1.00 91.25 277 ILE A CA 1
ATOM 2250 C C . ILE A 1 277 ? -0.182 3.417 4.750 1.00 91.25 277 ILE A C 1
ATOM 2252 O O . ILE A 1 277 ? -0.586 2.478 4.069 1.00 91.25 277 ILE A O 1
ATOM 2256 N N . GLY A 1 278 ? -0.481 3.527 6.049 1.00 91.81 278 GLY A N 1
ATOM 2257 C CA . GLY A 1 278 ? -1.225 2.515 6.793 1.00 91.81 278 GLY A CA 1
ATOM 2258 C C . GLY A 1 278 ? -0.382 1.308 7.221 1.00 91.81 278 GLY A C 1
ATOM 2259 O O . GLY A 1 278 ? 0.849 1.331 7.245 1.00 91.81 278 GLY A O 1
ATOM 2260 N N . ILE A 1 279 ? -1.069 0.244 7.633 1.00 91.00 279 ILE A N 1
ATOM 2261 C CA . ILE A 1 279 ? -0.485 -0.996 8.146 1.00 91.00 279 ILE A CA 1
ATOM 2262 C C . ILE A 1 279 ? -0.556 -2.052 7.048 1.00 91.00 279 ILE A C 1
ATOM 2264 O O . ILE A 1 279 ? -1.636 -2.334 6.532 1.00 91.00 279 ILE A O 1
ATOM 2268 N N . SER A 1 280 ? 0.572 -2.706 6.763 1.00 92.12 280 SER A N 1
ATOM 2269 C CA . SER A 1 280 ? 0.590 -3.803 5.794 1.00 92.12 280 SER A CA 1
ATOM 2270 C C . SER A 1 280 ? -0.374 -4.929 6.176 1.00 92.12 280 SER A C 1
ATOM 2272 O O . SER A 1 280 ? -0.550 -5.260 7.358 1.00 92.12 280 SER A O 1
ATOM 2274 N N . LEU A 1 281 ? -0.967 -5.578 5.175 1.00 91.06 281 LEU A N 1
ATOM 2275 C CA . LEU A 1 281 ? -1.902 -6.676 5.382 1.00 91.06 281 LEU A CA 1
ATOM 2276 C C . LEU A 1 281 ? -1.253 -7.818 6.171 1.00 91.06 281 LEU A C 1
ATOM 2278 O O . LEU A 1 281 ? -1.916 -8.416 7.010 1.00 91.06 281 LEU A O 1
ATOM 2282 N N . ASP A 1 282 ? 0.035 -8.106 5.966 1.00 90.12 282 ASP A N 1
ATOM 2283 C CA . ASP A 1 282 ? 0.752 -9.119 6.752 1.00 90.12 282 ASP A CA 1
ATOM 2284 C C . ASP A 1 282 ? 0.769 -8.781 8.252 1.00 90.12 282 ASP A C 1
ATOM 2286 O O . ASP A 1 282 ? 0.474 -9.639 9.088 1.00 90.12 282 ASP A O 1
ATOM 2290 N N . LYS A 1 283 ? 1.031 -7.516 8.611 1.00 88.75 283 LYS A N 1
ATOM 2291 C CA . LYS A 1 283 ? 0.973 -7.058 10.007 1.00 88.75 283 LYS A CA 1
ATOM 2292 C C . LYS A 1 283 ? -0.450 -7.163 10.563 1.00 88.75 283 LYS A C 1
ATOM 2294 O O . LYS A 1 283 ? -0.624 -7.683 11.663 1.00 88.75 283 LYS A O 1
ATOM 2299 N N . ILE A 1 284 ? -1.470 -6.753 9.804 1.00 88.75 284 ILE A N 1
ATOM 2300 C CA . ILE A 1 284 ? -2.881 -6.892 10.214 1.00 88.75 284 ILE A CA 1
ATOM 2301 C C . ILE A 1 284 ? -3.266 -8.371 10.392 1.00 88.75 284 ILE A C 1
ATOM 2303 O O . ILE A 1 284 ? -3.924 -8.743 11.365 1.00 88.75 284 ILE A O 1
ATOM 2307 N N . ASN A 1 285 ? -2.825 -9.243 9.489 1.00 89.31 285 ASN A N 1
ATOM 2308 C CA . ASN A 1 285 ? -3.059 -10.683 9.549 1.00 89.31 285 ASN A CA 1
ATOM 2309 C C . ASN A 1 285 ? -2.373 -11.321 10.764 1.00 89.31 285 ASN A C 1
ATOM 2311 O O . ASN A 1 285 ? -2.937 -12.221 11.386 1.00 89.31 285 ASN A O 1
ATOM 2315 N N . LYS A 1 286 ? -1.179 -10.850 11.141 1.00 87.38 286 LYS A N 1
ATOM 2316 C CA . LYS A 1 286 ? -0.494 -11.267 12.373 1.00 87.38 286 LYS A CA 1
ATOM 2317 C C . LYS A 1 286 ? -1.270 -10.843 13.616 1.00 87.38 286 LYS A C 1
ATOM 2319 O O . LYS A 1 286 ? -1.522 -11.699 14.457 1.00 87.38 286 LYS A O 1
ATOM 2324 N N . ILE A 1 287 ? -1.711 -9.583 13.682 1.00 83.31 287 ILE A N 1
ATOM 2325 C CA . ILE A 1 287 ? -2.531 -9.070 14.793 1.00 83.31 287 ILE A CA 1
ATOM 2326 C C . ILE A 1 287 ? -3.834 -9.866 14.906 1.00 83.31 287 ILE A C 1
ATOM 2328 O O . ILE A 1 287 ? -4.160 -10.370 15.972 1.00 83.31 287 ILE A O 1
ATOM 2332 N N . SER A 1 288 ? -4.567 -10.046 13.806 1.00 84.75 288 SER A N 1
ATOM 2333 C CA . SER A 1 288 ? -5.817 -10.820 13.831 1.00 84.75 288 SER A CA 1
ATOM 2334 C C . SER A 1 288 ? -5.601 -12.282 14.226 1.00 84.75 288 SER A C 1
ATOM 2336 O O . SER A 1 288 ? -6.441 -12.857 14.908 1.00 84.75 288 SER A O 1
ATOM 2338 N N . SER A 1 289 ? -4.463 -12.876 13.856 1.00 83.25 289 SER A N 1
ATOM 2339 C CA . SER A 1 289 ? -4.109 -14.244 14.252 1.00 83.25 289 SER A CA 1
ATOM 2340 C C . SER A 1 289 ? -3.718 -14.376 15.723 1.00 83.25 289 SER A C 1
ATOM 2342 O O . SER A 1 289 ? -3.767 -15.489 16.240 1.00 83.25 289 SER A O 1
ATOM 2344 N N . SER A 1 290 ? -3.283 -13.292 16.373 1.00 80.12 290 SER A N 1
ATOM 2345 C CA . SER A 1 290 ? -2.963 -13.286 17.803 1.00 80.12 290 SER A CA 1
ATOM 2346 C C . SER A 1 290 ? -4.173 -12.992 18.683 1.00 80.12 290 SER A C 1
ATOM 2348 O O . SER A 1 290 ? -4.063 -13.134 19.896 1.00 80.12 290 SER A O 1
ATOM 2350 N N . ILE A 1 291 ? -5.309 -12.589 18.101 1.00 78.38 291 ILE A N 1
ATOM 2351 C CA . ILE A 1 291 ? -6.554 -12.426 18.852 1.00 78.38 291 ILE A CA 1
ATOM 2352 C C . ILE A 1 291 ? -6.961 -13.803 19.363 1.00 78.38 291 ILE A C 1
ATOM 2354 O O . ILE A 1 291 ? -7.351 -14.688 18.598 1.00 78.38 291 ILE A O 1
ATOM 2358 N N . ILE A 1 292 ? -6.862 -13.979 20.675 1.00 67.12 292 ILE A N 1
ATOM 2359 C CA . ILE A 1 292 ? -7.359 -15.173 21.335 1.00 67.12 292 ILE A CA 1
ATOM 2360 C C . ILE A 1 292 ? -8.869 -15.006 21.388 1.00 67.12 292 ILE A C 1
ATOM 2362 O O . ILE A 1 292 ? -9.389 -14.079 22.007 1.00 67.12 292 ILE A O 1
ATOM 2366 N N . THR A 1 293 ? -9.597 -15.888 20.704 1.00 58.34 293 THR A N 1
ATOM 2367 C CA . THR A 1 293 ? -11.036 -15.965 20.925 1.00 58.34 293 THR A CA 1
ATOM 2368 C C . THR A 1 293 ? -11.235 -16.331 22.384 1.00 58.34 293 THR A C 1
ATOM 2370 O O . THR A 1 293 ? -10.829 -17.424 22.792 1.00 58.34 293 THR A O 1
ATOM 2373 N N . ASN A 1 294 ? -11.895 -15.455 23.139 1.00 53.72 294 ASN A N 1
ATOM 2374 C CA . ASN A 1 294 ? -12.497 -15.797 24.420 1.00 53.72 294 ASN A CA 1
ATOM 2375 C C . ASN A 1 294 ? -13.644 -16.766 24.119 1.00 53.72 294 ASN A C 1
ATOM 2377 O O . ASN A 1 294 ? -14.819 -16.407 24.115 1.00 53.72 294 ASN A O 1
ATOM 2381 N N . ALA A 1 295 ? -13.285 -17.994 23.734 1.00 45.78 295 ALA A N 1
ATOM 2382 C CA . ALA A 1 295 ? -14.218 -19.085 23.596 1.00 45.78 295 ALA A CA 1
ATOM 2383 C C . ALA A 1 295 ? -14.972 -19.121 24.914 1.00 45.78 295 ALA A C 1
ATOM 2385 O O . ALA A 1 295 ? -14.333 -19.187 25.962 1.00 45.78 295 ALA A O 1
ATOM 2386 N N . VAL A 1 296 ? -16.300 -19.011 24.847 1.00 49.03 296 VAL A N 1
ATOM 2387 C CA . VAL A 1 296 ? -17.187 -19.176 25.995 1.00 49.03 296 VAL A CA 1
ATOM 2388 C C . VAL A 1 296 ? -16.704 -20.402 26.757 1.00 49.03 296 VAL A C 1
ATOM 2390 O O . VAL A 1 296 ? -16.924 -21.537 26.322 1.00 49.03 296 VAL A O 1
ATOM 2393 N N . ILE A 1 297 ? -15.988 -20.183 27.860 1.00 46.56 297 ILE A N 1
ATOM 2394 C CA . ILE A 1 297 ? -15.622 -21.269 28.746 1.00 46.56 297 ILE A CA 1
ATOM 2395 C C . ILE A 1 297 ? -16.949 -21.596 29.402 1.00 46.56 297 ILE A C 1
ATOM 2397 O O . ILE A 1 297 ? -17.391 -20.884 30.301 1.00 46.56 297 ILE A O 1
ATOM 2401 N N . LYS A 1 298 ? -17.636 -22.623 28.895 1.00 48.03 298 LYS A N 1
ATOM 2402 C CA . LYS A 1 298 ? -18.788 -23.200 29.580 1.00 48.03 298 LYS A CA 1
ATOM 2403 C C . LYS A 1 298 ? -18.303 -23.666 30.943 1.00 48.03 298 LYS A C 1
ATOM 2405 O O . LYS A 1 298 ? -17.734 -24.746 31.070 1.00 48.03 298 LYS A O 1
ATOM 2410 N N . THR A 1 299 ? -18.477 -22.818 31.942 1.00 54.00 299 THR A N 1
ATOM 2411 C CA . THR A 1 299 ? -18.307 -23.182 33.340 1.00 54.00 299 THR A CA 1
ATOM 2412 C C . THR A 1 299 ? -19.661 -23.629 33.879 1.00 54.00 299 THR A C 1
ATOM 2414 O O . THR A 1 299 ? -20.710 -23.301 33.316 1.00 54.00 299 THR A O 1
ATOM 2417 N N . GLU A 1 300 ? -19.663 -24.327 35.014 1.00 55.91 300 GLU A N 1
ATOM 2418 C CA . GLU A 1 300 ? -20.890 -24.662 35.756 1.00 55.91 300 GLU A CA 1
ATOM 2419 C C . GLU A 1 300 ? -21.701 -23.417 36.179 1.00 55.91 300 GLU A C 1
ATOM 2421 O O . GLU A 1 300 ? -22.849 -23.536 36.601 1.00 55.91 300 GLU A O 1
ATOM 2426 N N . LYS A 1 301 ? -21.127 -22.214 36.033 1.00 62.12 301 LYS A N 1
ATOM 2427 C CA . LYS A 1 301 ? -21.730 -20.915 36.343 1.00 62.12 301 LYS A CA 1
ATOM 2428 C C . LYS A 1 301 ? -22.127 -20.118 35.096 1.00 62.12 301 LYS A C 1
ATOM 2430 O O . LYS A 1 301 ? -22.235 -18.896 35.165 1.00 62.12 301 LYS A O 1
ATOM 2435 N N . THR A 1 302 ? -22.368 -20.789 33.972 1.00 66.06 302 THR A N 1
ATOM 2436 C CA . THR A 1 302 ? -22.955 -20.181 32.765 1.00 66.06 302 THR A CA 1
ATOM 2437 C C . THR A 1 302 ? -24.256 -20.880 32.393 1.00 66.06 302 THR A C 1
ATOM 2439 O O . THR A 1 302 ? -24.382 -22.095 32.545 1.00 66.06 302 THR A O 1
ATOM 2442 N N . PHE A 1 303 ? -25.234 -20.117 31.905 1.00 71.69 303 PHE A N 1
ATOM 2443 C CA . PHE A 1 303 ? -26.521 -20.640 31.459 1.00 71.69 303 PHE A CA 1
ATOM 2444 C C . PHE A 1 303 ? -26.848 -20.149 30.045 1.00 71.69 303 PHE A C 1
ATOM 2446 O O . PHE A 1 303 ? -27.080 -18.957 29.840 1.00 71.69 303 PHE A O 1
ATOM 2453 N N . ASP A 1 304 ? -26.860 -21.081 29.085 1.00 72.81 304 ASP A N 1
ATOM 2454 C CA . ASP A 1 304 ? -27.183 -20.841 27.673 1.00 72.81 304 ASP A CA 1
ATOM 2455 C C . ASP A 1 304 ? -28.686 -21.031 27.426 1.00 72.81 304 ASP A C 1
ATOM 2457 O O . ASP A 1 304 ? -29.181 -22.155 27.476 1.00 72.81 304 ASP A O 1
ATOM 2461 N N . ILE A 1 305 ? -29.386 -19.975 27.023 1.00 72.25 305 ILE A N 1
ATOM 2462 C CA . ILE A 1 305 ? -30.757 -20.055 26.512 1.00 72.25 305 ILE A CA 1
ATOM 2463 C C . ILE A 1 305 ? -30.681 -20.257 25.002 1.00 72.25 305 ILE A C 1
ATOM 2465 O O . ILE A 1 305 ? -30.409 -19.329 24.232 1.00 72.25 305 ILE A O 1
ATOM 2469 N N . ARG A 1 306 ? -30.888 -21.503 24.569 1.00 68.06 306 ARG A N 1
ATOM 2470 C CA . ARG A 1 306 ? -30.811 -21.891 23.152 1.00 68.06 306 ARG A CA 1
ATOM 2471 C C . ARG A 1 306 ? -32.153 -21.713 22.435 1.00 68.06 306 ARG A C 1
ATOM 2473 O O . ARG A 1 306 ? -33.196 -21.845 23.071 1.00 68.06 306 ARG A O 1
ATOM 2480 N N . PRO A 1 307 ? -32.168 -21.569 21.095 1.00 59.56 307 PRO A N 1
ATOM 2481 C CA . PRO A 1 307 ? -33.401 -21.439 20.308 1.00 59.56 307 PRO A CA 1
ATOM 2482 C C . PRO A 1 307 ? -34.408 -22.582 20.517 1.00 59.56 307 PRO A C 1
ATOM 2484 O O . PRO A 1 307 ? -35.611 -22.376 20.409 1.00 59.56 307 PRO A O 1
ATOM 2487 N N . LEU A 1 308 ? -33.927 -23.789 20.842 1.00 55.88 308 LEU A N 1
ATOM 2488 C CA . LEU A 1 308 ? -34.766 -24.957 21.147 1.00 55.88 308 LEU A CA 1
ATOM 2489 C C . LEU A 1 308 ? -35.464 -24.871 22.516 1.00 55.88 308 LEU A C 1
ATOM 2491 O O . LEU A 1 308 ? -36.515 -25.475 22.698 1.00 55.88 308 LEU A O 1
ATOM 2495 N N . GLU A 1 309 ? -34.901 -24.130 23.471 1.00 57.19 309 GLU A N 1
ATOM 2496 C CA . GLU A 1 309 ? -35.581 -23.815 24.731 1.00 57.19 309 GLU A CA 1
ATOM 2497 C C . GLU A 1 309 ? -36.586 -22.682 24.519 1.00 57.19 309 GLU A C 1
ATOM 2499 O O . GLU A 1 309 ? -37.684 -22.753 25.055 1.00 57.19 309 GLU A O 1
ATOM 2504 N N . VAL A 1 310 ? -36.272 -21.722 23.639 1.00 53.41 310 VAL A N 1
ATOM 2505 C CA . VAL A 1 310 ? -37.162 -20.615 23.228 1.00 53.41 310 VAL A CA 1
ATOM 2506 C C . VAL A 1 310 ? -38.428 -21.092 22.486 1.00 53.41 310 VAL A C 1
ATOM 2508 O O . VAL A 1 310 ? -39.455 -20.425 22.489 1.00 53.41 310 VAL A O 1
ATOM 2511 N N . GLU A 1 311 ? -38.414 -22.283 21.884 1.00 52.44 311 GLU A N 1
ATOM 2512 C CA . GLU A 1 311 ? -39.599 -22.878 21.243 1.00 52.44 311 GLU A CA 1
ATOM 2513 C C . GLU A 1 311 ? -40.746 -23.152 22.231 1.00 52.44 311 GLU A C 1
ATOM 2515 O O . GLU A 1 311 ? -41.916 -23.058 21.866 1.00 52.44 311 GLU A O 1
ATOM 2520 N N . LYS A 1 312 ? -40.430 -23.464 23.493 1.00 50.69 312 LYS A N 1
ATOM 2521 C CA . LYS A 1 312 ? -41.427 -23.846 24.507 1.00 50.69 312 LYS A CA 1
ATOM 2522 C C . LYS A 1 312 ? -42.081 -22.651 25.207 1.00 50.69 312 LYS A C 1
ATOM 2524 O O . LYS A 1 312 ? -42.945 -22.853 26.054 1.00 50.69 312 LYS A O 1
ATOM 2529 N N . THR A 1 313 ? -41.659 -21.429 24.886 1.00 47.41 313 THR A N 1
ATOM 2530 C CA . THR A 1 313 ? -41.834 -20.260 25.755 1.00 47.41 313 THR A CA 1
ATOM 2531 C C . THR A 1 313 ? -42.676 -19.133 25.148 1.00 47.41 313 THR A C 1
ATOM 2533 O O . THR A 1 313 ? -42.977 -18.163 25.835 1.00 47.41 313 THR A O 1
ATOM 2536 N N . ILE A 1 314 ? -43.104 -19.215 23.887 1.00 54.41 314 ILE A N 1
ATOM 2537 C CA . ILE A 1 314 ? -43.831 -18.116 23.225 1.00 54.41 314 ILE A CA 1
ATOM 2538 C C . ILE A 1 314 ? -45.316 -18.146 23.626 1.00 54.41 314 ILE A C 1
ATOM 2540 O O . ILE A 1 314 ? -46.075 -18.958 23.100 1.00 54.41 314 ILE A O 1
ATOM 2544 N N . PHE A 1 315 ? -45.731 -17.267 24.547 1.00 48.25 315 PHE A N 1
ATOM 2545 C CA . PHE A 1 315 ? -47.122 -17.183 25.028 1.00 48.25 315 PHE A CA 1
ATOM 2546 C C . PHE A 1 315 ? -47.932 -16.046 24.382 1.00 48.25 315 PHE A C 1
ATOM 2548 O O . PHE A 1 315 ? -49.150 -16.163 24.301 1.00 48.25 315 PHE A O 1
ATOM 2555 N N . ASP A 1 316 ? -47.283 -14.993 23.866 1.00 54.66 316 ASP A N 1
ATOM 2556 C CA . ASP A 1 316 ? -47.984 -13.859 23.253 1.00 54.66 316 ASP A CA 1
ATOM 2557 C C . ASP A 1 316 ? -47.247 -13.345 22.006 1.00 54.66 316 ASP A C 1
ATOM 2559 O O . ASP A 1 316 ? -46.052 -13.039 22.052 1.00 54.66 316 ASP A O 1
ATOM 2563 N N . LYS A 1 317 ? -47.945 -13.318 20.865 1.00 60.22 317 LYS A N 1
ATOM 2564 C CA . LYS A 1 317 ? -47.412 -12.871 19.571 1.00 60.22 317 LYS A CA 1
ATOM 2565 C C . LYS A 1 317 ? -48.094 -11.555 19.193 1.00 60.22 317 LYS A C 1
ATOM 2567 O O . LYS A 1 317 ? -49.274 -11.587 18.852 1.00 60.22 317 LYS A O 1
ATOM 2572 N N . PRO A 1 318 ? -47.379 -10.421 19.187 1.00 63.09 318 PRO A N 1
ATOM 2573 C CA . PRO A 1 318 ? -47.900 -9.189 18.602 1.00 63.09 318 PRO A CA 1
ATOM 2574 C C . PRO A 1 318 ? -48.237 -9.421 17.119 1.00 63.09 318 PRO A C 1
ATOM 2576 O O . PRO A 1 318 ? -47.408 -9.972 16.399 1.00 63.09 318 PRO A O 1
ATOM 2579 N N . GLU A 1 319 ? -49.415 -8.996 16.641 1.00 67.06 319 GLU A N 1
ATOM 2580 C CA . GLU A 1 319 ? -49.911 -9.301 15.277 1.00 67.06 319 GLU A CA 1
ATOM 2581 C C . GLU A 1 319 ? -48.933 -8.919 14.148 1.00 67.06 319 GLU A C 1
ATOM 2583 O O . GLU A 1 319 ? -48.905 -9.563 13.100 1.00 67.06 319 GLU A O 1
ATOM 2588 N N . LYS A 1 320 ? -48.101 -7.893 14.370 1.00 78.31 320 LYS A N 1
ATOM 2589 C CA . LYS A 1 320 ? -47.116 -7.379 13.406 1.00 78.31 320 LYS A CA 1
ATOM 2590 C C . LYS A 1 320 ? -45.734 -8.057 13.487 1.00 78.31 320 LYS A C 1
ATOM 2592 O O . LYS A 1 320 ? -44.843 -7.667 12.732 1.00 78.31 320 LYS A O 1
ATOM 2597 N N . ILE A 1 321 ? -45.528 -9.042 14.371 1.00 78.25 321 ILE A N 1
ATOM 2598 C CA . ILE A 1 321 ? -44.248 -9.756 14.541 1.00 78.25 321 ILE A CA 1
ATOM 2599 C C . ILE A 1 321 ? -44.418 -11.242 14.221 1.00 78.25 321 ILE A C 1
ATOM 2601 O O . ILE A 1 321 ? -45.213 -11.948 14.839 1.00 78.25 321 ILE A O 1
ATOM 2605 N N . ASN A 1 322 ? -43.610 -11.744 13.290 1.00 79.62 322 ASN A N 1
ATOM 2606 C CA . ASN A 1 322 ? -43.603 -13.142 12.886 1.00 79.62 322 ASN A CA 1
ATOM 2607 C C . ASN A 1 322 ? -42.286 -13.833 13.271 1.00 79.62 322 ASN A C 1
ATOM 2609 O O . ASN A 1 322 ? -41.196 -13.299 13.065 1.00 79.62 322 ASN A O 1
ATOM 2613 N N . LEU A 1 323 ? -42.403 -15.038 13.828 1.00 78.31 323 LEU A N 1
ATOM 2614 C CA . LEU A 1 323 ? -41.300 -15.826 14.375 1.00 78.31 323 LEU A CA 1
ATOM 2615 C C . LEU A 1 323 ? -41.199 -17.152 13.614 1.00 78.31 323 LEU A C 1
ATOM 2617 O O . LEU A 1 323 ? -42.103 -17.985 13.704 1.00 78.31 323 LEU A O 1
ATOM 2621 N N . ILE A 1 324 ? -40.102 -17.354 12.882 1.00 77.94 324 ILE A N 1
ATOM 2622 C CA . ILE A 1 324 ? -39.848 -18.536 12.049 1.00 77.94 324 ILE A CA 1
ATOM 2623 C C . ILE A 1 324 ? -38.568 -19.227 12.518 1.00 77.94 324 ILE A C 1
ATOM 2625 O O . ILE A 1 324 ? -37.511 -18.615 12.628 1.00 77.94 324 ILE A O 1
ATOM 2629 N N . LYS A 1 325 ? -38.637 -20.533 12.767 1.00 68.81 325 LYS A N 1
ATOM 2630 C CA . LYS A 1 325 ? -37.462 -21.332 13.127 1.00 68.81 325 LYS A CA 1
ATOM 2631 C C . LYS A 1 325 ? -36.687 -21.730 11.873 1.00 68.81 325 LYS A C 1
ATOM 2633 O O . LYS A 1 325 ? -37.271 -22.239 10.918 1.00 68.81 325 LYS A O 1
ATOM 2638 N N . THR A 1 326 ? -35.371 -21.558 11.899 1.00 68.19 326 THR A N 1
ATOM 2639 C CA . THR A 1 326 ? -34.464 -22.013 10.837 1.00 68.19 326 THR A CA 1
ATOM 2640 C C . THR A 1 326 ? -33.322 -22.841 11.426 1.00 68.19 326 THR A C 1
ATOM 2642 O O . THR A 1 326 ? -33.157 -22.933 12.642 1.00 68.19 326 THR A O 1
ATOM 2645 N N . VAL A 1 327 ? -32.501 -23.446 10.562 1.00 66.88 327 VAL A N 1
ATOM 2646 C CA . VAL A 1 327 ? -31.270 -24.150 10.977 1.00 66.88 327 VAL A CA 1
ATOM 2647 C C . VAL A 1 327 ? -30.271 -23.190 11.647 1.00 66.88 327 VAL A C 1
ATOM 2649 O O . VAL A 1 327 ? -29.427 -23.622 12.425 1.00 66.88 327 VAL A O 1
ATOM 2652 N N . GLN A 1 328 ? -30.376 -21.887 11.368 1.00 61.12 328 GLN A N 1
ATOM 2653 C CA . GLN A 1 328 ? -29.450 -20.850 11.829 1.00 61.12 328 GLN A CA 1
ATOM 2654 C C . GLN A 1 328 ? -29.882 -20.177 13.145 1.00 61.12 328 GLN A C 1
ATOM 2656 O O . GLN A 1 328 ? -29.056 -19.520 13.774 1.00 61.12 328 GLN A O 1
ATOM 2661 N N . GLY A 1 329 ? -31.139 -20.339 13.580 1.00 73.62 329 GLY A N 1
ATOM 2662 C CA . GLY A 1 329 ? -31.669 -19.705 14.793 1.00 73.62 329 GLY A CA 1
ATOM 2663 C C . GLY A 1 329 ? -33.178 -19.450 14.738 1.00 73.62 329 GLY A C 1
ATOM 2664 O O . GLY A 1 329 ? -33.909 -20.094 13.980 1.00 73.62 329 GLY A O 1
ATOM 2665 N N . LEU A 1 330 ? -33.652 -18.503 15.553 1.00 79.31 330 LEU A N 1
ATOM 2666 C CA . LEU A 1 330 ? -35.029 -18.002 15.519 1.00 79.31 330 LEU A CA 1
ATOM 2667 C C . LEU A 1 330 ? -35.080 -16.710 14.698 1.00 79.31 330 LEU A C 1
ATOM 2669 O O . LEU A 1 330 ? -34.596 -15.673 15.140 1.00 79.31 330 LEU A O 1
ATOM 2673 N N . THR A 1 331 ? -35.670 -16.765 13.511 1.00 83.06 331 THR A N 1
ATOM 2674 C CA . THR A 1 331 ? -35.910 -15.591 12.672 1.00 83.06 331 THR A CA 1
ATOM 2675 C C . THR A 1 331 ? -37.108 -14.808 13.208 1.00 83.06 331 THR A C 1
ATOM 2677 O O . THR A 1 331 ? -38.221 -15.318 13.261 1.00 83.06 331 THR A O 1
ATOM 2680 N N . ILE A 1 332 ? -36.872 -13.565 13.599 1.00 84.38 332 ILE A N 1
ATOM 2681 C CA . ILE A 1 332 ? -37.817 -12.559 14.070 1.00 84.38 332 ILE A CA 1
ATOM 2682 C C . ILE A 1 332 ? -38.003 -11.572 12.922 1.00 84.38 332 ILE A C 1
ATOM 2684 O O . ILE A 1 332 ? -37.051 -10.929 12.498 1.00 84.38 332 ILE A O 1
ATOM 2688 N N . SER A 1 333 ? -39.219 -11.444 12.418 1.00 84.38 333 SER A N 1
ATOM 2689 C CA . SER A 1 333 ? -39.573 -10.489 11.367 1.00 84.38 333 SER A CA 1
ATOM 2690 C C . SER A 1 333 ? -40.654 -9.555 11.881 1.00 84.38 333 SER A C 1
ATOM 2692 O O . SER A 1 333 ? -41.549 -9.991 12.602 1.00 84.38 333 SER A O 1
ATOM 2694 N N . SER A 1 334 ? -40.553 -8.273 11.552 1.00 85.31 334 SER A N 1
ATOM 2695 C CA . SER A 1 334 ? -41.447 -7.232 12.050 1.00 85.31 334 SER A CA 1
ATOM 2696 C C . SER A 1 334 ? -41.925 -6.339 10.919 1.00 85.31 334 SER A C 1
ATOM 2698 O O . SER A 1 334 ? -41.128 -5.928 10.077 1.00 85.31 334 SER A O 1
ATOM 2700 N N . ASN A 1 335 ? -43.213 -6.006 10.958 1.00 84.44 335 ASN A N 1
ATOM 2701 C CA . ASN A 1 335 ? -43.867 -5.020 10.098 1.00 84.44 335 ASN A CA 1
ATOM 2702 C C . ASN A 1 335 ? -44.426 -3.843 10.926 1.00 84.44 335 ASN A C 1
ATOM 2704 O O . ASN A 1 335 ? -45.472 -3.292 10.586 1.00 84.44 335 ASN A O 1
ATOM 2708 N N . LEU A 1 336 ? -43.790 -3.505 12.054 1.00 82.00 336 LEU A N 1
ATOM 2709 C CA . LEU A 1 336 ? -44.127 -2.308 12.837 1.00 82.00 336 LEU A CA 1
ATOM 2710 C C . LEU A 1 336 ? -43.794 -1.033 12.050 1.00 82.00 336 LEU A C 1
ATOM 2712 O O . LEU A 1 336 ? -42.835 -1.010 11.272 1.00 82.00 336 LEU A O 1
ATOM 2716 N N . ASP A 1 337 ? -44.572 0.024 12.277 1.00 79.31 337 ASP A N 1
ATOM 2717 C CA . ASP A 1 337 ? -44.311 1.336 11.684 1.00 79.31 337 ASP A CA 1
ATOM 2718 C C . ASP A 1 337 ? -43.032 1.959 12.284 1.00 79.31 337 ASP A C 1
ATOM 2720 O O . ASP A 1 337 ? -42.567 1.563 13.358 1.00 79.31 337 ASP A O 1
ATOM 2724 N N . ASN A 1 338 ? -42.417 2.927 11.594 1.00 63.09 338 ASN A N 1
ATOM 2725 C CA . ASN A 1 338 ? -41.213 3.594 12.108 1.00 63.09 338 ASN A CA 1
ATOM 2726 C C . ASN A 1 338 ? -41.496 4.225 13.483 1.00 63.09 338 ASN A C 1
ATOM 2728 O O . ASN A 1 338 ? -42.504 4.901 13.653 1.00 63.09 338 ASN A O 1
ATOM 2732 N N . GLU A 1 339 ? -40.591 4.003 14.444 1.00 66.12 339 GLU A N 1
ATOM 2733 C CA . GLU A 1 339 ? -40.701 4.409 15.862 1.00 66.12 339 GLU A CA 1
ATOM 2734 C C . GLU A 1 339 ? -41.723 3.628 16.718 1.00 66.12 339 GLU A C 1
ATOM 2736 O O . GLU A 1 339 ? -41.702 3.744 17.946 1.00 66.12 339 GLU A O 1
ATOM 2741 N N . GLU A 1 340 ? -42.554 2.764 16.124 1.00 74.50 340 GLU A N 1
ATOM 2742 C CA . GLU A 1 340 ? -43.411 1.833 16.865 1.00 74.50 340 GLU A CA 1
ATOM 2743 C C . GLU A 1 340 ? -42.558 0.693 17.454 1.00 74.50 340 GLU A C 1
ATOM 2745 O O . GLU A 1 340 ? -41.648 0.164 16.805 1.00 74.50 340 GLU A O 1
ATOM 2750 N N . TYR A 1 341 ? -42.837 0.301 18.701 1.00 73.44 341 TYR A N 1
ATOM 2751 C CA . TYR A 1 341 ? -42.146 -0.810 19.353 1.00 73.44 341 TYR A CA 1
ATOM 2752 C C . TYR A 1 341 ? -43.122 -1.814 19.952 1.00 73.44 341 TYR A C 1
ATOM 2754 O O . TYR A 1 341 ? -44.206 -1.465 20.414 1.00 73.44 341 TYR A O 1
ATOM 2762 N N . SER A 1 342 ? -42.693 -3.071 20.007 1.00 72.81 342 SER A N 1
ATOM 2763 C CA . SER A 1 342 ? -43.434 -4.136 20.670 1.00 72.81 342 SER A CA 1
ATOM 2764 C C . SER A 1 342 ? -42.499 -5.016 21.490 1.00 72.81 342 SER A C 1
ATOM 2766 O O . SER A 1 342 ? -41.375 -5.316 21.081 1.00 72.81 342 SER A O 1
ATOM 2768 N N . CYS A 1 343 ? -42.954 -5.408 22.677 1.00 64.94 343 CYS A N 1
ATOM 2769 C CA . CYS A 1 343 ? -42.216 -6.289 23.570 1.00 64.94 343 CYS A CA 1
ATOM 2770 C C . CYS A 1 343 ? -42.787 -7.699 23.442 1.00 64.94 343 CYS A C 1
ATOM 2772 O O . CYS A 1 343 ? -43.920 -7.937 23.853 1.00 64.94 343 CYS A O 1
ATOM 2774 N N . ALA A 1 344 ? -42.001 -8.636 22.920 1.00 63.59 344 ALA A N 1
ATOM 2775 C CA . ALA A 1 344 ? -42.334 -10.049 23.020 1.00 63.59 344 ALA A CA 1
ATOM 2776 C C . ALA A 1 344 ? -41.677 -10.614 24.288 1.00 63.59 344 ALA A C 1
ATOM 2778 O O . ALA A 1 344 ? -40.466 -10.480 24.491 1.00 63.59 344 ALA A O 1
ATOM 2779 N N . GLN A 1 345 ? -42.475 -11.228 25.160 1.00 60.19 345 GLN A N 1
ATOM 2780 C CA . GLN A 1 345 ? -41.991 -11.900 26.366 1.00 60.19 345 GLN A CA 1
ATOM 2781 C C . GLN A 1 345 ? -41.973 -13.417 26.152 1.00 60.19 345 GLN A C 1
ATOM 2783 O O . GLN A 1 345 ? -42.897 -13.974 25.557 1.00 60.19 345 GLN A O 1
ATOM 2788 N N . TYR A 1 346 ? -40.934 -14.088 26.657 1.00 59.09 346 TYR A N 1
ATOM 2789 C CA . TYR A 1 346 ? -40.789 -15.544 26.585 1.00 59.09 346 TYR A CA 1
ATOM 2790 C C . TYR A 1 346 ? -40.968 -16.175 27.993 1.00 59.09 346 TYR A C 1
ATOM 2792 O O . TYR A 1 346 ? -40.355 -15.712 28.946 1.00 59.09 346 TYR A O 1
ATOM 2800 N N . ASN A 1 347 ? -41.835 -17.194 28.094 1.00 54.50 347 ASN A N 1
ATOM 2801 C CA . ASN A 1 347 ? -42.340 -18.062 29.190 1.00 54.50 347 ASN A CA 1
ATOM 2802 C C . ASN A 1 347 ? -42.537 -17.532 30.611 1.00 54.50 347 ASN A C 1
ATOM 2804 O O . ASN A 1 347 ? -41.767 -16.744 31.130 1.00 54.50 347 ASN A O 1
ATOM 2808 N N . ASN A 1 348 ? -43.430 -18.215 31.333 1.00 56.31 348 ASN A N 1
ATOM 2809 C CA . ASN A 1 348 ? -43.516 -18.222 32.802 1.00 56.31 348 ASN A CA 1
ATOM 2810 C C . ASN A 1 348 ? -42.361 -18.977 33.508 1.00 56.31 348 ASN A C 1
ATOM 2812 O O . ASN A 1 348 ? -42.471 -19.323 34.690 1.00 56.31 348 ASN A O 1
ATOM 2816 N N . ASP A 1 349 ? -41.264 -19.248 32.800 1.00 62.88 349 ASP A N 1
ATOM 2817 C CA . ASP A 1 349 ? -40.086 -19.912 33.343 1.00 62.88 349 ASP A CA 1
ATOM 2818 C C . ASP A 1 349 ? -39.147 -18.853 33.900 1.00 62.88 349 ASP A C 1
ATOM 2820 O O . ASP A 1 349 ? -38.674 -17.955 33.207 1.00 62.88 349 ASP A O 1
ATOM 2824 N N . PHE A 1 350 ? -38.883 -18.969 35.194 1.00 77.38 350 PHE A N 1
ATOM 2825 C CA . PHE A 1 350 ? -37.985 -18.072 35.893 1.00 77.38 350 PHE A CA 1
ATOM 2826 C C . PHE A 1 350 ? -36.644 -18.761 36.070 1.00 77.38 350 PHE A C 1
ATOM 2828 O O . PHE A 1 350 ? -36.574 -19.823 36.696 1.00 77.38 350 PHE A O 1
ATOM 2835 N N . TYR A 1 351 ? -35.577 -18.117 35.620 1.00 80.25 351 TYR A N 1
ATOM 2836 C CA . TYR A 1 351 ? -34.226 -18.590 35.877 1.00 80.25 351 TYR A CA 1
ATOM 2837 C C . TYR A 1 351 ? -33.728 -18.038 37.208 1.00 80.25 351 TYR A C 1
ATOM 2839 O O . TYR A 1 351 ? -33.926 -16.860 37.511 1.00 80.25 351 TYR A O 1
ATOM 2847 N N . SER A 1 352 ? -33.091 -18.880 38.027 1.00 85.56 352 SER A N 1
ATOM 2848 C CA . SER A 1 352 ? -32.466 -18.392 39.256 1.00 85.56 352 SER A CA 1
ATOM 2849 C C . SER A 1 352 ? -31.197 -17.628 38.913 1.00 85.56 352 SER A C 1
ATOM 2851 O O . SER A 1 352 ? -30.330 -18.171 38.242 1.00 85.56 352 SER A O 1
ATOM 2853 N N . VAL A 1 353 ? -31.071 -16.394 39.400 1.00 86.88 353 VAL A N 1
ATOM 2854 C CA . VAL A 1 353 ? -29.873 -15.570 39.153 1.00 86.88 353 VAL A CA 1
ATOM 2855 C C . VAL A 1 353 ? -28.723 -15.913 40.099 1.00 86.88 353 VAL A C 1
ATOM 2857 O O . VAL A 1 353 ? -27.567 -15.781 39.721 1.00 86.88 353 VAL A O 1
ATOM 2860 N N . LYS A 1 354 ? -29.023 -16.391 41.317 1.00 85.06 354 LYS A N 1
ATOM 2861 C CA . LYS A 1 354 ? -28.038 -16.577 42.401 1.00 85.06 354 LYS A CA 1
ATOM 2862 C C . LYS A 1 354 ? -26.814 -17.428 42.029 1.00 85.06 354 LYS A C 1
ATOM 2864 O O . LYS A 1 354 ? -25.722 -17.013 42.401 1.00 85.06 354 LYS A O 1
ATOM 2869 N N . PRO A 1 355 ? -26.944 -18.566 41.315 1.00 83.62 355 PRO A N 1
ATOM 2870 C CA . PRO A 1 355 ? -25.784 -19.382 40.933 1.00 83.62 355 PRO A CA 1
ATOM 2871 C C . PRO A 1 355 ? -24.814 -18.672 39.979 1.00 83.62 355 PRO A C 1
ATOM 2873 O O . PRO A 1 355 ? -23.679 -19.107 39.819 1.00 83.62 355 PRO A O 1
ATOM 2876 N N . PHE A 1 356 ? -25.273 -17.592 39.346 1.00 83.62 356 PHE A N 1
ATOM 2877 C CA . PHE A 1 356 ? -24.622 -16.916 38.230 1.00 83.62 356 PHE A CA 1
ATOM 2878 C C . PHE A 1 356 ? -24.146 -15.497 38.590 1.00 83.62 356 PHE A C 1
ATOM 2880 O O . PHE A 1 356 ? -23.657 -14.780 37.719 1.00 83.62 356 PHE A O 1
ATOM 2887 N N . LEU A 1 357 ? -24.300 -15.076 39.854 1.00 82.94 357 LEU A N 1
ATOM 2888 C CA . LEU A 1 357 ? -23.847 -13.767 40.329 1.00 82.94 357 LEU A CA 1
ATOM 2889 C C . LEU A 1 357 ? -22.358 -13.777 40.679 1.00 82.94 357 LEU A C 1
ATOM 2891 O O . LEU A 1 357 ? -21.884 -14.660 41.394 1.00 82.94 357 LEU A O 1
ATOM 2895 N N . VAL A 1 358 ? -21.664 -12.717 40.271 1.00 76.38 358 VAL A N 1
ATOM 2896 C CA . VAL A 1 358 ? -20.291 -12.391 40.680 1.00 76.38 358 VAL A CA 1
ATOM 2897 C C . VAL A 1 358 ? -20.329 -11.015 41.327 1.00 76.38 358 VAL A C 1
ATOM 2899 O O . VAL A 1 358 ? -20.757 -10.059 40.686 1.00 76.38 358 VAL A O 1
ATOM 2902 N N . GLU A 1 359 ? -19.962 -10.904 42.606 1.00 80.81 359 GLU A N 1
ATOM 2903 C CA . GLU A 1 359 ? -19.999 -9.627 43.349 1.00 80.81 359 GLU A CA 1
ATOM 2904 C C . GLU A 1 359 ? -21.346 -8.872 43.219 1.00 80.81 359 GLU A C 1
ATOM 2906 O O . GLU A 1 359 ? -21.390 -7.663 42.994 1.00 80.81 359 GLU A O 1
ATOM 2911 N N . ASN A 1 360 ? -22.472 -9.591 43.329 1.00 84.31 360 ASN A N 1
ATOM 2912 C CA . ASN A 1 360 ? -23.840 -9.069 43.140 1.00 84.31 360 ASN A CA 1
ATOM 2913 C C . ASN A 1 360 ? -24.147 -8.520 41.730 1.00 84.31 360 ASN A C 1
ATOM 2915 O O . ASN A 1 360 ? -25.106 -7.768 41.550 1.00 84.31 360 ASN A O 1
ATOM 2919 N N . LYS A 1 361 ? -23.366 -8.892 40.713 1.00 85.44 361 LYS A N 1
ATOM 2920 C CA . LYS A 1 361 ? -23.613 -8.539 39.312 1.00 85.44 361 LYS A CA 1
ATOM 2921 C C . LYS A 1 361 ? -23.926 -9.784 38.489 1.00 85.44 361 LYS A C 1
ATOM 2923 O O . LYS A 1 361 ? -23.314 -10.832 38.679 1.00 85.44 361 LYS A O 1
ATOM 2928 N N . LEU A 1 362 ? -24.871 -9.647 37.563 1.00 86.75 362 LEU A N 1
ATOM 2929 C CA . LEU A 1 362 ? -25.196 -10.641 36.544 1.00 86.75 362 LEU A CA 1
ATOM 2930 C C . LEU A 1 362 ? -24.741 -10.118 35.180 1.00 86.75 362 LEU A C 1
ATOM 2932 O O . LEU A 1 362 ? -25.216 -9.072 34.739 1.00 86.75 362 LEU A O 1
ATOM 2936 N N . SER A 1 363 ? -23.844 -10.840 34.514 1.00 85.19 363 SER A N 1
ATOM 2937 C CA . SER A 1 363 ? -23.488 -10.570 33.117 1.00 85.19 363 SER A CA 1
ATOM 2938 C C . SER A 1 363 ? -24.498 -11.235 32.188 1.00 85.19 363 SER A C 1
ATOM 2940 O O . SER A 1 363 ? -24.813 -12.411 32.384 1.00 85.19 363 SER A O 1
ATOM 2942 N N . VAL A 1 364 ? -24.991 -10.497 31.189 1.00 84.38 364 VAL A N 1
ATOM 2943 C CA . VAL A 1 364 ? -25.945 -10.991 30.186 1.00 84.38 364 VAL A CA 1
ATOM 2944 C C . VAL A 1 364 ? -25.505 -10.590 28.776 1.00 84.38 364 VAL A C 1
ATOM 2946 O O . VAL A 1 364 ? -25.113 -9.445 28.558 1.00 84.38 364 VAL A O 1
ATOM 2949 N N . LEU A 1 365 ? -25.616 -11.519 27.824 1.00 81.56 365 LEU A N 1
ATOM 2950 C CA . LEU A 1 365 ? -25.380 -11.317 26.393 1.00 81.56 365 LEU A CA 1
ATOM 2951 C C . LEU A 1 365 ? -26.542 -11.903 25.581 1.00 81.56 365 LEU A C 1
ATOM 2953 O O . LEU A 1 365 ? -26.962 -13.035 25.817 1.00 81.56 365 LEU A O 1
ATOM 2957 N N . PHE A 1 366 ? -27.016 -11.158 24.586 1.00 79.88 366 PHE A N 1
ATOM 2958 C CA . PHE A 1 366 ? -27.917 -11.657 23.546 1.00 79.88 366 PHE A CA 1
ATOM 2959 C C . PHE A 1 366 ? -27.163 -11.693 22.216 1.00 79.88 366 PHE A C 1
ATOM 2961 O O . PHE A 1 366 ? -26.620 -10.673 21.809 1.00 79.88 366 PHE A O 1
ATOM 2968 N N . GLU A 1 367 ? -27.132 -12.834 21.530 1.00 78.50 367 GLU A N 1
ATOM 2969 C CA . GLU A 1 367 ? -26.468 -12.988 20.232 1.00 78.50 367 GLU A CA 1
ATOM 2970 C C . GLU A 1 367 ? -27.483 -13.102 19.094 1.00 78.50 367 GLU A C 1
ATOM 2972 O O . GLU A 1 367 ? -28.466 -13.850 19.177 1.00 78.50 367 GLU A O 1
ATOM 2977 N N . GLY A 1 368 ? -27.210 -12.397 17.999 1.00 76.25 368 GLY A N 1
ATOM 2978 C CA . GLY A 1 368 ? -27.982 -12.519 16.771 1.00 76.25 368 GLY A CA 1
ATOM 2979 C C . GLY A 1 368 ? -27.551 -11.550 15.677 1.00 76.25 368 GLY A C 1
ATOM 2980 O O . GLY A 1 368 ? -26.658 -10.727 15.871 1.00 76.25 368 GLY A O 1
ATOM 2981 N N . ILE A 1 369 ? -28.171 -11.655 14.507 1.00 77.00 369 ILE A N 1
ATOM 2982 C CA . ILE A 1 369 ? -27.807 -10.863 13.329 1.00 77.00 369 ILE A CA 1
ATOM 2983 C C . ILE A 1 369 ? -29.032 -10.496 12.497 1.00 77.00 369 ILE A C 1
ATOM 2985 O O . ILE A 1 369 ? -29.900 -11.330 12.260 1.00 77.00 369 ILE A O 1
ATOM 2989 N N . GLY A 1 370 ? -29.092 -9.261 12.010 1.00 75.88 370 GLY A N 1
ATOM 2990 C CA . GLY A 1 370 ? -30.191 -8.791 11.176 1.00 75.88 370 GLY A CA 1
ATOM 2991 C C . GLY A 1 370 ? -30.136 -7.299 10.903 1.00 75.88 370 GLY A C 1
ATOM 2992 O O . GLY A 1 370 ? -29.217 -6.616 11.352 1.00 75.88 370 GLY A O 1
ATOM 2993 N N . ASP A 1 371 ? -31.131 -6.819 10.168 1.00 72.44 371 ASP A N 1
ATOM 2994 C CA . ASP A 1 371 ? -31.348 -5.407 9.838 1.00 72.44 371 ASP A CA 1
ATOM 2995 C C . ASP A 1 371 ? -32.451 -4.753 10.691 1.00 72.44 371 ASP A C 1
ATOM 2997 O O . ASP A 1 371 ? -32.589 -3.532 10.700 1.00 72.44 371 ASP A O 1
ATOM 3001 N N . LEU A 1 372 ? -33.197 -5.552 11.456 1.00 76.44 372 LEU A N 1
ATOM 3002 C CA . LEU A 1 372 ? -34.203 -5.092 12.411 1.00 76.44 372 LEU A CA 1
ATOM 3003 C C . LEU A 1 372 ? -33.570 -4.513 13.684 1.00 76.44 372 LEU A C 1
ATOM 3005 O O . LEU A 1 372 ? -32.706 -5.137 14.305 1.00 76.44 372 LEU A O 1
ATOM 3009 N N . SER A 1 373 ? -34.082 -3.367 14.136 1.00 80.81 373 SER A N 1
ATOM 3010 C CA . SER A 1 373 ? -33.716 -2.784 15.430 1.00 80.81 373 SER A CA 1
ATOM 3011 C C . SER A 1 373 ? -34.375 -3.562 16.573 1.00 80.81 373 SER A C 1
ATOM 3013 O O . SER A 1 373 ? -35.601 -3.592 16.712 1.00 80.81 373 SER A O 1
ATOM 3015 N N . ILE A 1 374 ? -33.560 -4.232 17.390 1.00 82.06 374 ILE A N 1
ATOM 3016 C CA . ILE A 1 374 ? -34.028 -5.133 18.446 1.00 82.06 374 ILE A CA 1
ATOM 3017 C C . ILE A 1 374 ? -33.135 -5.063 19.691 1.00 82.06 374 ILE A C 1
ATOM 3019 O O . ILE A 1 374 ? -31.913 -4.949 19.601 1.00 82.06 374 ILE A O 1
ATOM 3023 N N . LEU A 1 375 ? -33.754 -5.159 20.867 1.00 84.75 375 LEU A N 1
ATOM 3024 C CA . LEU A 1 375 ? -33.089 -5.259 22.167 1.00 84.75 375 LEU A CA 1
ATOM 3025 C C . LEU A 1 375 ? -33.491 -6.563 22.858 1.00 84.75 375 LEU A C 1
ATOM 3027 O O . LEU A 1 375 ? -34.639 -6.994 22.762 1.00 84.75 375 LEU A O 1
ATOM 3031 N N . GLY A 1 376 ? -32.564 -7.182 23.581 1.00 85.00 376 GLY A N 1
ATOM 3032 C CA . GLY A 1 376 ? -32.890 -8.193 24.581 1.00 85.00 376 GLY A CA 1
ATOM 3033 C C . GLY A 1 376 ? -33.518 -7.524 25.801 1.00 85.00 376 GLY A C 1
ATOM 3034 O O . GLY A 1 376 ? -33.195 -6.386 26.116 1.00 85.00 376 GLY A O 1
ATOM 3035 N N . SER A 1 377 ? -34.427 -8.194 26.494 1.00 84.56 377 SER A N 1
ATOM 3036 C CA . SER A 1 377 ? -35.067 -7.670 27.703 1.00 84.56 377 SER A CA 1
ATOM 3037 C C . SER A 1 377 ? -34.862 -8.643 28.855 1.00 84.56 377 SER A C 1
ATOM 3039 O O . SER A 1 377 ? -35.085 -9.839 28.694 1.00 84.56 377 SER A O 1
ATOM 3041 N N . CYS A 1 378 ? -34.437 -8.144 30.011 1.00 87.00 378 CYS A N 1
ATOM 3042 C CA . CYS A 1 378 ? -34.258 -8.910 31.239 1.00 87.00 378 CYS A CA 1
ATOM 3043 C C . CYS A 1 378 ? -35.211 -8.367 32.304 1.00 87.00 378 CYS A C 1
ATOM 3045 O O . CYS A 1 378 ? -35.005 -7.268 32.817 1.00 87.00 378 CYS A O 1
ATOM 3047 N N . VAL A 1 379 ? -36.243 -9.136 32.647 1.00 86.81 379 VAL A N 1
ATOM 3048 C CA . VAL A 1 379 ? -37.227 -8.789 33.679 1.00 86.81 379 VAL A CA 1
ATOM 3049 C C . VAL A 1 379 ? -36.842 -9.486 34.979 1.00 86.81 379 VAL A C 1
ATOM 3051 O O . VAL A 1 379 ? -36.839 -10.715 35.059 1.00 86.81 379 VAL A O 1
ATOM 3054 N N . PHE A 1 380 ? -36.496 -8.709 36.001 1.00 88.75 380 PHE A N 1
ATOM 3055 C CA . PHE A 1 380 ? -36.068 -9.207 37.306 1.00 88.75 380 PHE A CA 1
ATOM 3056 C C . PHE A 1 380 ? -37.215 -9.190 38.308 1.00 88.75 380 PHE A C 1
ATOM 3058 O O . PHE A 1 380 ? -37.996 -8.242 38.335 1.00 88.75 380 PHE A O 1
ATOM 3065 N N . TYR A 1 381 ? -37.280 -10.208 39.166 1.00 85.62 381 TYR A N 1
ATOM 3066 C CA . TYR A 1 381 ? -38.392 -10.402 40.098 1.00 85.62 381 TYR A CA 1
ATOM 3067 C C . TYR A 1 381 ? -37.942 -10.533 41.556 1.00 85.62 381 TYR A C 1
ATOM 3069 O O . TYR A 1 381 ? -36.972 -11.239 41.864 1.00 85.62 381 TYR A O 1
ATOM 3077 N N . GLU A 1 382 ? -38.733 -9.944 42.455 1.00 83.50 382 GLU A N 1
ATOM 3078 C CA . GLU A 1 382 ? -38.724 -10.223 43.894 1.00 83.50 382 GLU A CA 1
ATOM 3079 C C . GLU A 1 382 ? -39.785 -11.279 44.248 1.00 83.50 382 GLU A C 1
ATOM 3081 O O . GLU A 1 382 ? -40.884 -11.298 43.690 1.00 83.50 382 GLU A O 1
ATOM 3086 N N . ASN A 1 383 ? -39.441 -12.205 45.156 1.00 66.88 383 ASN A N 1
ATOM 3087 C CA . ASN A 1 383 ? -40.340 -13.176 45.810 1.00 66.88 383 ASN A CA 1
ATOM 3088 C C . ASN A 1 383 ? -41.587 -13.620 45.004 1.00 66.88 383 ASN A C 1
ATOM 3090 O O . ASN A 1 383 ? -42.727 -13.557 45.457 1.00 66.88 383 ASN A O 1
ATOM 3094 N N . LYS A 1 384 ? -41.322 -14.178 43.816 1.00 63.31 384 LYS A N 1
ATOM 3095 C CA . LYS A 1 384 ? -42.241 -14.881 42.900 1.00 63.31 384 LYS A CA 1
ATOM 3096 C C . LYS A 1 384 ? -43.362 -14.082 42.213 1.00 63.31 384 LYS A C 1
ATOM 3098 O O . LYS A 1 384 ? -43.991 -14.727 41.376 1.00 63.31 384 LYS A O 1
ATOM 3103 N N . LYS A 1 385 ? -43.625 -12.787 42.457 1.00 66.94 385 LYS A N 1
ATOM 3104 C CA . LYS A 1 385 ? -44.716 -12.087 41.722 1.00 66.94 385 LYS A CA 1
ATOM 3105 C C . LYS A 1 385 ? -44.561 -10.591 41.425 1.00 66.94 385 LYS A C 1
ATOM 3107 O O . LYS A 1 385 ? -45.338 -10.109 40.608 1.00 66.94 385 LYS A O 1
ATOM 3112 N N . GLU A 1 386 ? -43.600 -9.870 41.998 1.00 76.88 386 GLU A N 1
ATOM 3113 C CA . GLU A 1 386 ? -43.430 -8.440 41.689 1.00 76.88 386 GLU A CA 1
ATOM 3114 C C . GLU A 1 386 ? -42.202 -8.206 40.809 1.00 76.88 386 GLU A C 1
ATOM 3116 O O . GLU A 1 386 ? -41.107 -8.698 41.098 1.00 76.88 386 GLU A O 1
ATOM 3121 N N . VAL A 1 387 ? -42.409 -7.482 39.703 1.00 82.44 387 VAL A N 1
ATOM 3122 C CA . VAL A 1 387 ? -41.328 -7.019 38.829 1.00 82.44 387 VAL A CA 1
ATOM 3123 C C . VAL A 1 387 ? -40.531 -5.976 39.600 1.00 82.44 387 VAL A C 1
ATOM 3125 O O . VAL A 1 387 ? -41.059 -4.928 39.956 1.00 82.44 387 VAL A O 1
ATOM 3128 N N . PHE A 1 388 ? -39.256 -6.262 39.831 1.00 85.50 388 PHE A N 1
ATOM 3129 C CA . PHE A 1 388 ? -38.325 -5.324 40.440 1.00 85.50 388 PHE A CA 1
ATOM 3130 C C . PHE A 1 388 ? -37.848 -4.291 39.416 1.00 85.50 388 PHE A C 1
ATOM 3132 O O . PHE A 1 388 ? -37.921 -3.088 39.651 1.00 85.50 388 PHE A O 1
ATOM 3139 N N . LYS A 1 389 ? -37.363 -4.762 38.260 1.00 86.88 389 LYS A N 1
ATOM 3140 C CA . LYS A 1 389 ? -36.917 -3.902 37.158 1.00 86.88 389 LYS A CA 1
ATOM 3141 C C . LYS A 1 389 ? -36.885 -4.641 35.826 1.00 86.88 389 LYS A C 1
ATOM 3143 O O . LYS A 1 389 ? -36.861 -5.872 35.790 1.00 86.88 389 LYS A O 1
ATOM 3148 N N . VAL A 1 390 ? -36.803 -3.864 34.751 1.00 84.88 390 VAL A N 1
ATOM 3149 C CA . VAL A 1 390 ? -36.538 -4.346 33.396 1.00 84.88 390 VAL A CA 1
ATOM 3150 C C . VAL A 1 390 ? -35.284 -3.655 32.877 1.00 84.88 390 VAL A C 1
ATOM 3152 O O . VAL A 1 390 ? -35.251 -2.429 32.816 1.00 84.88 390 VAL A O 1
ATOM 3155 N N . ASP A 1 391 ? -34.277 -4.431 32.491 1.00 85.19 391 ASP A N 1
ATOM 3156 C CA . ASP A 1 391 ? -33.081 -3.928 31.811 1.00 85.19 391 ASP A CA 1
ATOM 3157 C C . ASP A 1 391 ? -33.118 -4.366 30.341 1.00 85.19 391 ASP A C 1
ATOM 3159 O O . ASP A 1 391 ? -33.329 -5.543 30.045 1.00 85.19 391 ASP A O 1
ATOM 3163 N N . ASN A 1 392 ? -32.931 -3.422 29.414 1.00 85.31 392 ASN A N 1
ATOM 3164 C CA . ASN A 1 392 ? -32.844 -3.723 27.985 1.00 85.31 392 ASN A CA 1
ATOM 3165 C C . ASN A 1 392 ? -31.378 -3.810 27.562 1.00 85.31 392 ASN A C 1
ATOM 3167 O O . ASN A 1 392 ? -30.607 -2.889 27.822 1.00 85.31 392 ASN A O 1
ATOM 3171 N N . ILE A 1 393 ? -31.028 -4.907 26.899 1.00 80.56 393 ILE A N 1
ATOM 3172 C CA . ILE A 1 393 ? -29.673 -5.288 26.519 1.00 80.56 393 ILE A CA 1
ATOM 3173 C C . ILE A 1 393 ? -29.522 -5.134 25.011 1.00 80.56 393 ILE A C 1
ATOM 3175 O O . ILE A 1 393 ? -30.333 -5.650 24.238 1.00 80.56 393 ILE A O 1
ATOM 3179 N N . ILE A 1 394 ? -28.479 -4.437 24.574 1.00 80.00 394 ILE A N 1
ATOM 3180 C CA . ILE A 1 394 ? -28.178 -4.314 23.147 1.00 80.00 394 ILE A CA 1
ATOM 3181 C C . ILE A 1 394 ? -27.620 -5.656 22.655 1.00 80.00 394 ILE A C 1
ATOM 3183 O O . ILE A 1 394 ? -26.725 -6.241 23.269 1.00 80.00 394 ILE A O 1
ATOM 3187 N N . PHE A 1 395 ? -28.150 -6.156 21.540 1.00 75.69 395 PHE A N 1
ATOM 3188 C CA . PHE A 1 395 ? -27.654 -7.387 20.930 1.00 75.69 395 PHE A CA 1
ATOM 3189 C C . PHE A 1 395 ? -26.160 -7.297 20.590 1.00 75.69 395 PHE A C 1
ATOM 3191 O O . PHE A 1 395 ? -25.655 -6.252 20.188 1.00 75.69 395 PHE A O 1
ATOM 3198 N N . ASN A 1 396 ? -25.463 -8.422 20.734 1.00 68.88 396 ASN A N 1
ATOM 3199 C CA . ASN A 1 396 ? -24.020 -8.588 20.551 1.00 68.88 396 ASN A CA 1
ATOM 3200 C C . ASN A 1 396 ? -23.158 -7.729 21.493 1.00 68.88 396 ASN A C 1
ATOM 3202 O O . ASN A 1 396 ? -21.967 -7.536 21.246 1.00 68.88 396 ASN A O 1
ATOM 3206 N N . THR A 1 397 ? -23.741 -7.243 22.591 1.00 65.56 397 THR A N 1
ATOM 3207 C CA . THR A 1 397 ? -23.019 -6.568 23.672 1.00 65.56 397 THR A CA 1
ATOM 3208 C C . THR A 1 397 ? -23.256 -7.284 24.995 1.00 65.56 397 THR A C 1
ATOM 3210 O O . THR A 1 397 ? -24.355 -7.776 25.263 1.00 65.56 397 THR A O 1
ATOM 3213 N N . THR A 1 398 ? -22.214 -7.357 25.819 1.00 73.56 398 THR A N 1
ATOM 3214 C CA . THR A 1 398 ? -22.315 -7.878 27.183 1.00 73.56 398 THR A CA 1
ATOM 3215 C C . THR A 1 398 ? -22.670 -6.731 28.115 1.00 73.56 398 THR A C 1
ATOM 3217 O O . THR A 1 398 ? -21.992 -5.707 28.119 1.00 73.56 398 THR A O 1
ATOM 3220 N N . GLN A 1 399 ? -23.696 -6.909 28.943 1.00 78.69 399 GLN A N 1
ATOM 3221 C CA . GLN A 1 399 ? -24.093 -5.920 29.940 1.00 78.69 399 GLN A CA 1
ATOM 3222 C C . GLN A 1 399 ? -24.055 -6.523 31.343 1.00 78.69 399 GLN A C 1
ATOM 3224 O O . GLN A 1 399 ? -24.591 -7.605 31.590 1.00 78.69 399 GLN A O 1
ATOM 3229 N N . LYS A 1 400 ? -23.421 -5.802 32.275 1.00 83.38 400 LYS A N 1
ATOM 3230 C CA . LYS A 1 400 ? -23.367 -6.153 33.698 1.00 83.38 400 LYS A CA 1
ATOM 3231 C C . LYS A 1 400 ? -24.491 -5.460 34.447 1.00 83.38 400 LYS A C 1
ATOM 3233 O O . LYS A 1 400 ? -24.558 -4.235 34.506 1.00 83.38 400 LYS A O 1
ATOM 3238 N N . ILE A 1 401 ? -25.347 -6.257 35.062 1.00 85.75 401 ILE A N 1
ATOM 3239 C CA . ILE A 1 401 ? -26.540 -5.789 35.749 1.00 85.75 401 ILE A CA 1
ATOM 3240 C C . ILE A 1 401 ? -26.333 -5.976 37.248 1.00 85.75 401 ILE A C 1
ATOM 3242 O O . ILE A 1 401 ? -26.108 -7.092 37.705 1.00 85.75 401 ILE A O 1
ATOM 3246 N N . VAL A 1 402 ? -26.423 -4.897 38.029 1.00 86.88 402 VAL A N 1
ATOM 3247 C CA . VAL A 1 402 ? -26.402 -4.996 39.497 1.00 86.88 402 VAL A CA 1
ATOM 3248 C C . VAL A 1 402 ? -27.717 -5.619 39.965 1.00 86.88 402 VAL A C 1
ATOM 3250 O O . VAL A 1 402 ? -28.798 -5.127 39.619 1.00 86.88 402 VAL A O 1
ATOM 3253 N N . ILE A 1 403 ? -27.611 -6.702 40.734 1.00 87.62 403 ILE A N 1
ATOM 3254 C CA . ILE A 1 403 ? -28.726 -7.483 41.266 1.00 87.62 403 ILE A CA 1
ATOM 3255 C C . ILE A 1 403 ? -28.727 -7.355 42.795 1.00 87.62 403 ILE A C 1
ATOM 3257 O O . ILE A 1 403 ? -27.815 -7.866 43.449 1.00 87.62 403 ILE A O 1
ATOM 3261 N N . PRO A 1 404 ? -29.724 -6.678 43.391 1.00 84.06 404 PRO A N 1
ATOM 3262 C CA . PRO A 1 404 ? -29.846 -6.609 44.842 1.00 84.06 404 PRO A CA 1
ATOM 3263 C C . PRO A 1 404 ? -30.196 -7.977 45.454 1.00 84.06 404 PRO A C 1
ATOM 3265 O O . PRO A 1 404 ? -30.693 -8.880 44.783 1.00 84.06 404 PRO A O 1
ATOM 3268 N N . THR A 1 405 ? -29.957 -8.139 46.757 1.00 81.12 405 THR A N 1
ATOM 3269 C CA . THR A 1 405 ? -30.037 -9.437 47.461 1.00 81.12 405 THR A CA 1
ATOM 3270 C C . THR A 1 405 ? -31.439 -10.055 47.522 1.00 81.12 405 THR A C 1
ATOM 3272 O O . THR A 1 405 ? -31.569 -11.272 47.693 1.00 81.12 405 THR A O 1
ATOM 3275 N N . ASN A 1 406 ? -32.487 -9.241 47.385 1.00 83.50 406 ASN A N 1
ATOM 3276 C CA . ASN A 1 406 ? -33.892 -9.654 47.369 1.00 83.50 406 ASN A CA 1
ATOM 3277 C C . ASN A 1 406 ? -34.364 -10.175 45.995 1.00 83.50 406 ASN A C 1
ATOM 3279 O O . ASN A 1 406 ? -35.360 -10.902 45.928 1.00 83.50 406 ASN A O 1
ATOM 3283 N N . VAL A 1 407 ? -33.624 -9.898 44.918 1.00 85.38 407 VAL A N 1
ATOM 3284 C CA . VAL A 1 407 ? -33.903 -10.412 43.572 1.00 85.38 407 VAL A CA 1
ATOM 3285 C C . VAL A 1 407 ? -33.312 -11.811 43.422 1.00 85.38 407 VAL A C 1
ATOM 3287 O O . VAL A 1 407 ? -32.126 -12.047 43.648 1.00 85.38 407 VAL A O 1
ATOM 3290 N N . ASN A 1 408 ? -34.143 -12.777 43.028 1.00 85.69 408 ASN A N 1
ATOM 3291 C CA . ASN A 1 408 ? -33.715 -14.176 42.906 1.00 85.69 408 ASN A CA 1
ATOM 3292 C C . ASN A 1 408 ? -34.051 -14.826 41.562 1.00 85.69 408 ASN A C 1
ATOM 3294 O O . ASN A 1 408 ? -33.610 -15.955 41.316 1.00 85.69 408 ASN A O 1
ATOM 3298 N N . LYS A 1 409 ? -34.785 -14.121 40.700 1.00 87.50 409 LYS A N 1
ATOM 3299 C CA . LYS A 1 409 ? -35.325 -14.640 39.449 1.00 87.50 409 LYS A CA 1
ATOM 3300 C C . LYS A 1 409 ? -35.205 -13.625 38.316 1.00 87.50 409 LYS A C 1
ATOM 3302 O O . LYS A 1 409 ? -35.389 -12.431 38.545 1.00 87.50 409 LYS A O 1
ATOM 3307 N N . VAL A 1 410 ? -34.958 -14.126 37.109 1.00 86.62 410 VAL A N 1
ATOM 3308 C CA . VAL A 1 410 ? -34.957 -13.356 35.859 1.00 86.62 410 VAL A CA 1
ATOM 3309 C C . VAL A 1 410 ? -35.761 -14.082 34.782 1.00 86.62 410 VAL A C 1
ATOM 3311 O O . VAL A 1 410 ? -35.780 -15.315 34.739 1.00 86.62 410 VAL A O 1
ATOM 3314 N N . GLN A 1 411 ? -36.416 -13.308 33.924 1.00 84.06 411 GLN A N 1
ATOM 3315 C CA . GLN A 1 411 ? -37.066 -13.755 32.698 1.00 84.06 411 GLN A CA 1
ATOM 3316 C C . GLN A 1 411 ? -36.495 -12.969 31.516 1.00 84.06 411 GLN A C 1
ATOM 3318 O O . GLN A 1 411 ? -36.195 -11.781 31.647 1.00 84.06 411 GLN A O 1
ATOM 3323 N N . PHE A 1 412 ? -36.354 -13.628 30.368 1.00 80.62 412 PHE A N 1
ATOM 3324 C CA . PHE A 1 412 ? -35.783 -13.033 29.165 1.00 80.62 412 PHE A CA 1
ATOM 3325 C C . PHE A 1 412 ? -36.870 -12.761 28.119 1.00 80.62 412 PHE A C 1
ATOM 3327 O O . PHE A 1 412 ? -37.793 -13.550 27.930 1.00 80.62 412 PHE A O 1
ATOM 3334 N N . GLY A 1 413 ? -36.752 -11.636 27.430 1.00 79.31 413 GLY A N 1
ATOM 3335 C CA . GLY A 1 413 ? -37.658 -11.160 26.391 1.00 79.31 413 GLY A CA 1
ATOM 3336 C C . GLY A 1 413 ? -36.891 -10.473 25.267 1.00 79.31 413 GLY A C 1
ATOM 3337 O O . GLY A 1 413 ? -35.662 -10.390 25.297 1.00 79.31 413 GLY A O 1
ATOM 3338 N N . ILE A 1 414 ? -37.622 -9.945 24.291 1.00 79.06 414 ILE A N 1
ATOM 3339 C CA . ILE A 1 414 ? -37.093 -9.027 23.281 1.00 79.06 414 ILE A CA 1
ATOM 3340 C C . ILE A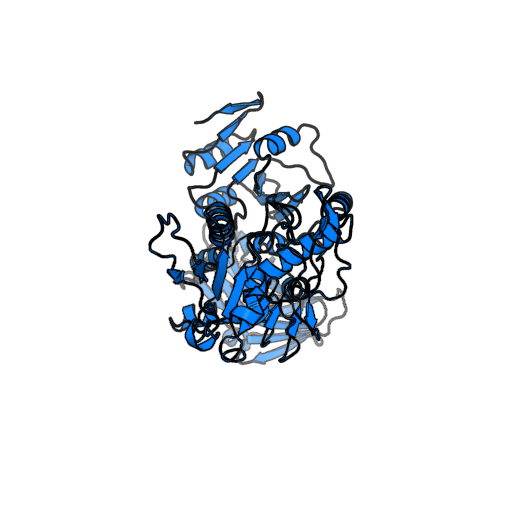 1 414 ? -38.003 -7.810 23.144 1.00 79.06 414 ILE A C 1
ATOM 3342 O O . ILE A 1 414 ? -39.219 -7.890 23.322 1.00 79.06 414 ILE A O 1
ATOM 3346 N N . LYS A 1 415 ? -37.410 -6.684 22.772 1.00 82.19 415 LYS A N 1
ATOM 3347 C CA . LYS A 1 415 ? -38.105 -5.468 22.369 1.00 82.19 415 LYS A CA 1
ATOM 3348 C C . LYS A 1 415 ? -37.736 -5.168 20.925 1.00 82.19 415 LYS A C 1
ATOM 3350 O O . LYS A 1 415 ? -36.576 -4.901 20.632 1.00 82.19 415 LYS A O 1
ATOM 3355 N N . VAL A 1 416 ? -38.720 -5.233 20.041 1.00 82.06 416 VAL A N 1
ATOM 3356 C CA . VAL A 1 416 ? -38.577 -4.989 18.603 1.00 82.06 416 VAL A CA 1
ATOM 3357 C C . VAL A 1 416 ? -39.027 -3.568 18.290 1.00 82.06 416 VAL A C 1
ATOM 3359 O O . VAL A 1 416 ? -40.024 -3.117 18.853 1.00 82.06 416 VAL A O 1
ATOM 3362 N N . ILE A 1 417 ? -38.295 -2.866 17.425 1.00 79.56 417 ILE A N 1
ATOM 3363 C CA . ILE A 1 417 ? -38.553 -1.473 17.051 1.00 79.56 417 ILE A CA 1
ATOM 3364 C C . ILE A 1 417 ? -38.555 -1.368 15.521 1.00 79.56 417 ILE A C 1
ATOM 3366 O O . ILE A 1 417 ? -37.552 -1.677 14.877 1.00 79.56 417 ILE A O 1
ATOM 3370 N N . GLY A 1 418 ? -39.667 -0.912 14.944 1.00 81.56 418 GLY A N 1
ATOM 3371 C CA . GLY A 1 418 ? -39.823 -0.768 13.495 1.00 81.56 418 GLY A CA 1
ATOM 3372 C C . GLY A 1 418 ? -39.866 -2.095 12.727 1.00 81.56 418 GLY A C 1
ATOM 3373 O O . GLY A 1 418 ? -40.133 -3.165 13.288 1.00 81.56 418 GLY A O 1
ATOM 3374 N N . SER A 1 419 ? -39.631 -2.014 11.418 1.00 81.81 419 SER A N 1
ATOM 3375 C CA . SER A 1 419 ? -39.701 -3.147 10.490 1.00 81.81 419 SER A CA 1
ATOM 3376 C C . SER A 1 419 ? -38.324 -3.725 10.142 1.00 81.81 419 SER A C 1
ATOM 3378 O O . SER A 1 419 ? -37.303 -3.057 10.288 1.00 81.81 419 SER A O 1
ATOM 3380 N N . GLY A 1 420 ? -38.291 -4.992 9.715 1.00 84.94 420 GLY A N 1
ATOM 3381 C CA . GLY A 1 420 ? -37.055 -5.699 9.349 1.00 84.94 420 GLY A CA 1
ATOM 3382 C C . GLY A 1 420 ? -37.056 -7.181 9.731 1.00 84.94 420 GLY A C 1
ATOM 3383 O O . GLY A 1 420 ? -38.071 -7.730 10.167 1.00 84.94 420 GLY A O 1
ATOM 3384 N N . SER A 1 421 ? -35.898 -7.829 9.587 1.00 81.56 421 SER A N 1
ATOM 3385 C CA . SER A 1 421 ? -35.653 -9.224 9.955 1.00 81.56 421 SER A CA 1
ATOM 3386 C C . SER A 1 421 ? -34.404 -9.385 10.833 1.00 81.56 421 SER A C 1
ATOM 3388 O O . SER A 1 421 ? -33.372 -8.749 10.639 1.00 81.56 421 SER A O 1
ATOM 3390 N N . PHE A 1 422 ? -34.466 -10.301 11.795 1.00 81.62 422 PHE A N 1
ATOM 3391 C CA . PHE A 1 422 ? -33.377 -10.618 12.712 1.00 81.62 422 PHE A CA 1
ATOM 3392 C C . PHE A 1 422 ? -33.317 -12.107 13.001 1.00 81.62 422 PHE A C 1
ATOM 3394 O O . PHE A 1 422 ? -34.340 -12.737 13.202 1.00 81.62 422 PHE A O 1
ATOM 3401 N N . ILE A 1 423 ? -32.132 -12.690 13.067 1.00 80.88 423 ILE A N 1
ATOM 3402 C CA . ILE A 1 423 ? -31.921 -14.073 13.486 1.00 80.88 423 ILE A CA 1
ATOM 3403 C C . ILE A 1 423 ? -31.367 -14.032 14.905 1.00 80.88 423 ILE A C 1
ATOM 3405 O O . ILE A 1 423 ? -30.250 -13.576 15.125 1.00 80.88 423 ILE A O 1
ATOM 3409 N N . PHE A 1 424 ? -32.155 -14.495 15.873 1.00 80.81 424 PHE A N 1
ATOM 3410 C CA . PHE A 1 424 ? -31.718 -14.718 17.246 1.00 80.81 424 PHE A CA 1
ATOM 3411 C C . PHE A 1 424 ? -30.999 -16.068 17.354 1.00 80.81 424 PHE A C 1
ATOM 3413 O O . PHE A 1 424 ? -31.568 -17.116 17.025 1.00 80.81 424 PHE A O 1
ATOM 3420 N N . ASN A 1 425 ? -29.762 -16.048 17.852 1.00 79.50 425 ASN A N 1
ATOM 3421 C CA . ASN A 1 425 ? -28.907 -17.228 17.959 1.00 79.50 425 ASN A CA 1
ATOM 3422 C C . ASN A 1 425 ? -28.964 -17.855 19.355 1.00 79.50 425 ASN A C 1
ATOM 3424 O O . ASN A 1 425 ? -29.134 -19.067 19.457 1.00 79.50 425 ASN A O 1
ATOM 3428 N N . LYS A 1 426 ? -28.793 -17.062 20.420 1.00 78.81 426 LYS A N 1
ATOM 3429 C CA . LYS A 1 426 ? -28.871 -17.496 21.830 1.00 78.81 426 LYS A CA 1
ATOM 3430 C C . LYS A 1 426 ? -28.829 -16.290 22.773 1.00 78.81 426 LYS A C 1
ATOM 3432 O O . LYS A 1 426 ? -28.400 -15.209 22.380 1.00 78.81 426 LYS A O 1
ATOM 3437 N N . ALA A 1 427 ? -29.220 -16.497 24.026 1.00 79.88 427 ALA A N 1
ATOM 3438 C CA . ALA A 1 427 ? -28.933 -15.579 25.127 1.00 79.88 427 ALA A CA 1
ATOM 3439 C C . ALA A 1 427 ? -28.131 -16.312 26.202 1.00 79.88 427 ALA A C 1
ATOM 3441 O O . ALA A 1 427 ? -28.270 -17.527 26.348 1.00 79.88 427 ALA A O 1
ATOM 3442 N N . ILE A 1 428 ? -27.267 -15.605 26.922 1.00 82.06 428 ILE A N 1
ATOM 3443 C CA . ILE A 1 428 ? -26.349 -16.226 27.873 1.00 82.06 428 ILE A CA 1
ATOM 3444 C C . ILE A 1 428 ? -26.217 -15.372 29.125 1.00 82.06 428 ILE A C 1
ATOM 3446 O O . ILE A 1 428 ? -26.126 -14.148 29.029 1.00 82.06 428 ILE A O 1
ATOM 3450 N N . MET A 1 429 ? -26.201 -16.020 30.293 1.00 84.38 429 MET A N 1
ATOM 3451 C CA . MET A 1 429 ? -25.972 -15.365 31.584 1.00 84.38 429 MET A CA 1
ATOM 3452 C C . MET A 1 429 ? -24.934 -16.098 32.448 1.00 84.38 429 MET A C 1
ATOM 3454 O O . MET A 1 429 ? -24.867 -17.328 32.414 1.00 84.38 429 MET A O 1
ATOM 3458 N N . GLY A 1 430 ? -24.162 -15.354 33.250 1.00 78.81 430 GLY A N 1
ATOM 3459 C CA . GLY A 1 430 ? -23.319 -15.894 34.332 1.00 78.81 430 GLY A CA 1
ATOM 3460 C C . GLY A 1 430 ? -21.823 -15.561 34.311 1.00 78.81 430 GLY A C 1
ATOM 3461 O O . GLY A 1 430 ? -21.397 -14.626 33.632 1.00 78.81 430 GLY A O 1
ATOM 3462 N N . GLU A 1 431 ? -21.044 -16.279 35.134 1.00 64.44 431 GLU A N 1
ATOM 3463 C CA . GLU A 1 431 ? -19.621 -16.006 35.405 1.00 64.44 431 GLU A CA 1
ATOM 3464 C C . GLU A 1 431 ? -18.730 -16.436 34.228 1.00 64.44 431 GLU A C 1
ATOM 3466 O O . GLU A 1 431 ? -18.904 -17.513 33.658 1.00 64.44 431 GLU A O 1
ATOM 3471 N N . ASN A 1 432 ? -17.745 -15.591 33.907 1.00 54.03 432 ASN A N 1
ATOM 3472 C CA . ASN A 1 432 ? -16.800 -15.702 32.787 1.00 54.03 432 ASN A CA 1
ATOM 3473 C C . ASN A 1 432 ? -17.362 -15.441 31.385 1.00 54.03 432 ASN A C 1
ATOM 3475 O O . ASN A 1 432 ? -16.967 -16.080 30.411 1.00 54.03 432 ASN A O 1
ATOM 3479 N N . TYR A 1 433 ? -18.164 -14.388 31.259 1.00 51.03 433 TYR A N 1
ATOM 3480 C CA . TYR A 1 433 ? -18.012 -13.519 30.095 1.00 51.03 433 TYR A CA 1
ATOM 3481 C C . TYR A 1 433 ? -16.919 -12.519 30.436 1.00 51.03 433 TYR A C 1
ATOM 3483 O O . TYR A 1 433 ? -17.155 -11.596 31.218 1.00 51.03 433 TYR A O 1
ATOM 3491 N N . LEU A 1 434 ? -15.711 -12.747 29.907 1.00 44.78 434 LEU A N 1
ATOM 3492 C CA . LEU A 1 434 ? -14.746 -11.661 29.782 1.00 44.78 434 LEU A CA 1
ATOM 3493 C C . LEU A 1 434 ? -15.496 -10.512 29.120 1.00 44.78 434 LEU A C 1
ATOM 3495 O O . LEU A 1 434 ? -16.241 -10.723 28.157 1.00 44.78 434 LEU A O 1
ATOM 3499 N N . ASP A 1 435 ? -15.399 -9.342 29.743 1.00 44.78 435 ASP A N 1
ATOM 3500 C CA . ASP A 1 435 ? -15.999 -8.134 29.221 1.00 44.78 435 ASP A CA 1
ATOM 3501 C C . ASP A 1 435 ? -15.677 -8.065 27.721 1.00 44.78 435 ASP A C 1
ATOM 3503 O O . ASP A 1 435 ? -14.521 -8.211 27.328 1.00 44.78 435 ASP A O 1
ATOM 3507 N N . ASN A 1 436 ? -16.671 -7.763 26.884 1.00 44.53 436 ASN A N 1
ATOM 3508 C CA . ASN A 1 436 ? -16.408 -7.273 25.523 1.00 44.53 436 ASN A CA 1
ATOM 3509 C C . ASN A 1 436 ? -15.576 -5.961 25.535 1.00 44.53 436 ASN A C 1
ATOM 3511 O O . ASN A 1 436 ? -15.406 -5.337 24.491 1.00 44.53 436 ASN A O 1
ATOM 3515 N N . ASP A 1 437 ? -15.091 -5.534 26.706 1.00 47.44 437 ASP A N 1
ATOM 3516 C CA . ASP A 1 437 ? -14.200 -4.409 26.923 1.00 47.44 437 ASP A CA 1
ATOM 3517 C C . ASP A 1 437 ? -12.766 -4.688 26.472 1.00 47.44 437 ASP A C 1
ATOM 3519 O O . ASP A 1 437 ? -12.077 -3.694 26.285 1.00 47.44 437 ASP A O 1
ATOM 3523 N N . GLU A 1 438 ? -12.326 -5.949 26.277 1.00 55.97 438 GLU A N 1
ATOM 3524 C CA . GLU A 1 438 ? -10.966 -6.234 25.782 1.00 55.97 438 GLU A CA 1
ATOM 3525 C C . GLU A 1 438 ? -10.772 -5.647 24.377 1.00 55.97 438 GLU A C 1
ATOM 3527 O O . GLU A 1 438 ? -11.136 -6.238 23.352 1.00 55.97 438 GLU A O 1
ATOM 3532 N N . ILE A 1 439 ? -10.174 -4.458 24.319 1.00 64.81 439 ILE A N 1
ATOM 3533 C CA . ILE A 1 439 ? -9.848 -3.799 23.059 1.00 64.81 439 ILE A CA 1
ATOM 3534 C C . ILE A 1 439 ? -8.464 -4.263 22.610 1.00 64.81 439 ILE A C 1
ATOM 3536 O O . ILE A 1 439 ? -7.426 -3.858 23.139 1.00 64.81 439 ILE A O 1
ATOM 3540 N N . TYR A 1 440 ? -8.439 -5.046 21.533 1.00 74.88 440 TYR A N 1
ATOM 3541 C CA . TYR A 1 440 ? -7.226 -5.266 20.749 1.00 74.88 440 TYR A CA 1
ATOM 3542 C C . TYR A 1 440 ? -6.920 -4.003 19.942 1.00 74.88 440 TYR A C 1
ATOM 3544 O O . TYR A 1 440 ? -7.346 -3.849 18.796 1.00 74.88 440 TYR A O 1
ATOM 3552 N N . PHE A 1 441 ? -6.226 -3.055 20.575 1.00 81.62 441 PHE A N 1
ATOM 3553 C CA . PHE A 1 441 ? -5.891 -1.780 19.957 1.00 81.62 441 PHE A CA 1
ATOM 3554 C C . PHE A 1 441 ? -4.877 -1.955 18.827 1.00 81.62 441 PHE A C 1
ATOM 3556 O O . PHE A 1 441 ? -3.702 -2.257 19.038 1.00 81.62 441 PHE A O 1
ATOM 3563 N N . VAL A 1 442 ? -5.331 -1.699 17.604 1.00 83.69 442 VAL A N 1
ATOM 3564 C CA . VAL A 1 442 ? -4.485 -1.652 16.418 1.00 83.69 442 VAL A CA 1
ATOM 3565 C C . VAL A 1 442 ? -3.788 -0.293 16.373 1.00 83.69 442 VAL A C 1
ATOM 3567 O O . VAL A 1 442 ? -4.290 0.687 15.810 1.00 83.69 442 VAL A O 1
ATOM 3570 N N . SER A 1 443 ? -2.610 -0.245 16.992 1.00 79.44 443 SER A N 1
ATOM 3571 C CA . SER A 1 443 ? -1.724 0.915 16.923 1.00 79.44 443 SER A CA 1
ATOM 3572 C C . SER A 1 443 ? -1.033 0.968 15.563 1.00 79.44 443 SER A C 1
ATOM 3574 O O . SER A 1 443 ? -0.179 0.126 15.259 1.00 79.44 443 SER A O 1
ATOM 3576 N N . ARG A 1 444 ? -1.377 1.980 14.766 1.00 78.50 444 ARG A N 1
ATOM 3577 C CA . ARG A 1 444 ? -0.921 2.143 13.384 1.00 78.50 444 ARG A CA 1
ATOM 3578 C C . ARG A 1 444 ? 0.545 2.540 13.303 1.00 78.50 444 ARG A C 1
ATOM 3580 O O . ARG A 1 444 ? 1.302 1.959 12.535 1.00 78.50 444 ARG A O 1
ATOM 3587 N N . ASN A 1 445 ? 0.938 3.497 14.133 1.00 79.94 445 ASN A N 1
ATOM 3588 C CA . ASN A 1 445 ? 2.223 4.178 14.011 1.00 79.94 445 ASN A CA 1
ATOM 3589 C C . ASN A 1 445 ? 3.217 3.685 15.061 1.00 79.94 445 ASN A C 1
ATOM 3591 O O . ASN A 1 445 ? 2.818 3.236 16.131 1.00 79.94 445 ASN A O 1
ATOM 3595 N N . GLU A 1 446 ? 4.517 3.761 14.791 1.00 81.62 446 GLU A N 1
ATOM 3596 C CA . GLU A 1 446 ? 5.554 3.347 15.754 1.00 81.62 446 GLU A CA 1
ATOM 3597 C C . GLU A 1 446 ? 5.576 4.209 17.021 1.00 81.62 446 GLU A C 1
ATOM 3599 O O . GLU A 1 446 ? 5.996 3.747 18.084 1.00 81.62 446 GLU A O 1
ATOM 3604 N N . ASN A 1 447 ? 5.083 5.441 16.912 1.00 88.81 447 ASN A N 1
ATOM 3605 C CA . ASN A 1 447 ? 5.001 6.383 18.010 1.00 88.81 447 ASN A CA 1
ATOM 3606 C C . ASN A 1 447 ? 3.575 6.444 18.572 1.00 88.81 447 ASN A C 1
ATOM 3608 O O . ASN A 1 447 ? 2.592 6.466 17.823 1.00 88.81 447 ASN A O 1
ATOM 3612 N N . LEU A 1 448 ? 3.473 6.501 19.897 1.00 91.31 448 LEU A N 1
ATOM 3613 C CA . LEU A 1 448 ? 2.210 6.599 20.619 1.00 91.31 448 LEU A CA 1
ATOM 3614 C C . LEU A 1 448 ? 2.291 7.749 21.620 1.00 91.31 448 LEU A C 1
ATOM 3616 O O . LEU A 1 448 ? 3.148 7.740 22.501 1.00 91.31 448 LEU A O 1
ATOM 3620 N N . LEU A 1 449 ? 1.394 8.721 21.492 1.00 92.75 449 LEU A N 1
ATOM 3621 C CA . LEU A 1 449 ? 1.195 9.760 22.492 1.00 92.75 449 LEU A CA 1
ATOM 3622 C C . LEU A 1 449 ? 0.108 9.309 23.467 1.00 92.75 449 LEU A C 1
ATOM 3624 O O . LEU A 1 449 ? -1.012 9.026 23.051 1.00 92.75 449 LEU A O 1
ATOM 3628 N N . ILE A 1 450 ? 0.415 9.282 24.757 1.00 92.19 450 ILE A N 1
ATOM 3629 C CA . ILE A 1 450 ? -0.567 9.062 25.819 1.00 92.19 450 ILE A CA 1
ATOM 3630 C C . ILE A 1 450 ? -0.784 10.392 26.527 1.00 92.19 450 ILE A C 1
ATOM 3632 O O . ILE A 1 450 ? 0.175 11.021 26.975 1.00 92.19 450 ILE A O 1
ATOM 3636 N N . SER A 1 451 ? -2.036 10.829 26.613 1.00 90.19 451 SER A N 1
ATOM 3637 C CA . SER A 1 451 ? -2.386 12.109 27.223 1.00 90.19 451 SER A CA 1
ATOM 3638 C C . SER A 1 451 ? -3.719 12.039 27.953 1.00 90.19 451 SER A C 1
ATOM 3640 O O . SER A 1 451 ? -4.528 11.168 27.660 1.00 90.19 451 SER A O 1
ATOM 3642 N N . ASP A 1 452 ? -3.952 12.926 28.916 1.00 84.00 452 ASP A N 1
ATOM 3643 C CA . ASP A 1 452 ? -5.253 13.067 29.588 1.00 84.00 452 ASP A CA 1
ATOM 3644 C C . ASP A 1 452 ? -6.284 13.820 28.727 1.00 84.00 452 ASP A C 1
ATOM 3646 O O . ASP A 1 452 ? -7.496 13.729 28.941 1.00 84.00 452 ASP A O 1
ATOM 3650 N N . SER A 1 453 ? -5.798 14.544 27.719 1.00 83.50 453 SER A N 1
ATOM 3651 C CA . SER A 1 453 ? -6.584 15.386 26.833 1.00 83.50 453 SER A CA 1
ATOM 3652 C C . SER A 1 453 ? -5.955 15.459 25.437 1.00 83.50 453 SER A C 1
ATOM 3654 O O . SER A 1 453 ? -4.760 15.246 25.248 1.00 83.50 453 SER A O 1
ATOM 3656 N N . TYR A 1 454 ? -6.763 15.740 24.416 1.00 87.31 454 TYR A N 1
ATOM 3657 C CA . TYR A 1 454 ? -6.274 16.076 23.078 1.00 87.31 454 TYR A CA 1
ATOM 3658 C C . TYR A 1 454 ? -7.314 16.951 22.372 1.00 87.31 454 TYR A C 1
ATOM 3660 O O . TYR A 1 454 ? -8.509 16.682 22.543 1.00 87.31 454 TYR A O 1
ATOM 3668 N N . PRO A 1 455 ? -6.918 17.958 21.571 1.00 88.94 455 PRO A N 1
ATOM 3669 C CA . PRO A 1 455 ? -7.864 18.881 20.948 1.00 88.94 455 PRO A CA 1
ATOM 3670 C C . PRO A 1 455 ? -8.976 18.196 20.141 1.00 88.94 455 PRO A C 1
ATOM 3672 O O . PRO A 1 455 ? -8.790 17.107 19.586 1.00 88.94 455 PRO A O 1
ATOM 3675 N N . HIS A 1 456 ? -10.134 18.856 20.082 1.00 86.31 456 HIS A N 1
ATOM 3676 C CA . HIS A 1 456 ? -11.308 18.455 19.309 1.00 86.31 456 HIS A CA 1
ATOM 3677 C C . HIS A 1 456 ? -11.709 19.595 18.366 1.00 86.31 456 HIS A C 1
ATOM 3679 O O . HIS A 1 456 ? -11.555 20.759 18.726 1.00 86.31 456 HIS A O 1
ATOM 3685 N N . TYR A 1 457 ? -12.265 19.285 17.192 1.00 83.50 457 TYR A N 1
ATOM 3686 C CA . TYR A 1 457 ? -12.699 20.314 16.233 1.00 83.50 457 TYR A CA 1
ATOM 3687 C C . TYR A 1 457 ? -13.793 21.236 16.786 1.00 83.50 457 TYR A C 1
ATOM 3689 O O . TYR A 1 457 ? -13.818 22.425 16.499 1.00 83.50 457 TYR A O 1
ATOM 3697 N N . GLU A 1 458 ? -14.682 20.686 17.610 1.00 78.81 458 GLU A N 1
ATOM 3698 C CA . GLU A 1 458 ? -15.769 21.443 18.246 1.00 78.81 458 GLU A CA 1
ATOM 3699 C C . GLU A 1 458 ? -15.312 22.285 19.446 1.00 78.81 458 GLU A C 1
ATOM 3701 O O . GLU A 1 458 ? -15.971 23.262 19.782 1.00 78.81 458 GLU A O 1
ATOM 3706 N N . ASN A 1 459 ? -14.214 21.900 20.106 1.00 71.50 459 ASN A N 1
ATOM 3707 C CA . ASN A 1 459 ? -13.731 22.514 21.344 1.00 71.50 459 ASN A CA 1
ATOM 3708 C C . ASN A 1 459 ? -12.198 22.418 21.393 1.00 71.50 459 ASN A C 1
ATOM 3710 O O . ASN A 1 459 ? -11.637 21.468 21.952 1.00 71.50 459 ASN A O 1
ATOM 3714 N N . GLU A 1 460 ? -11.511 23.387 20.784 1.00 69.50 460 GLU A N 1
ATOM 3715 C CA . GLU A 1 460 ? -10.052 23.472 20.876 1.00 69.50 460 GLU A CA 1
ATOM 3716 C C . GLU A 1 460 ? -9.627 23.786 22.320 1.00 69.50 460 GLU A C 1
ATOM 3718 O O . GLU A 1 460 ? -10.113 24.724 22.954 1.00 69.50 460 GLU A O 1
ATOM 3723 N N . ILE A 1 461 ? -8.690 22.996 22.845 1.00 71.00 461 ILE A N 1
ATOM 3724 C CA . ILE A 1 461 ? -8.095 23.219 24.164 1.00 71.00 461 ILE A CA 1
ATOM 3725 C C . ILE A 1 461 ? -6.964 24.236 23.985 1.00 71.00 461 ILE A C 1
ATOM 3727 O O . ILE A 1 461 ? -5.882 23.876 23.525 1.00 71.00 461 ILE A O 1
ATOM 3731 N N . LEU A 1 462 ? -7.231 25.500 24.325 1.00 64.25 462 LEU A N 1
ATOM 3732 C CA . LEU A 1 462 ? -6.311 26.631 24.112 1.00 64.25 462 LEU A CA 1
ATOM 3733 C C . LEU A 1 462 ? -4.929 26.432 24.758 1.00 64.25 462 LEU A C 1
ATOM 3735 O O . LEU A 1 462 ? -3.925 26.811 24.160 1.00 64.25 462 LEU A O 1
ATOM 3739 N N . ASP A 1 463 ? -4.874 25.793 25.929 1.00 70.44 463 ASP A N 1
ATOM 3740 C CA . ASP A 1 463 ? -3.631 25.591 26.687 1.00 70.44 463 ASP A CA 1
ATOM 3741 C C . ASP A 1 463 ? -2.920 24.260 26.370 1.00 70.44 463 ASP A C 1
ATOM 3743 O O . ASP A 1 463 ? -1.887 23.946 26.962 1.00 70.44 463 ASP A O 1
ATOM 3747 N N . TYR A 1 464 ? -3.432 23.458 25.427 1.00 81.25 464 TYR A N 1
ATOM 3748 C CA . TYR A 1 464 ? -2.771 22.212 25.036 1.00 81.25 464 TYR A CA 1
ATOM 3749 C C . TYR A 1 464 ? -1.530 22.513 24.174 1.00 81.25 464 TYR A C 1
ATOM 3751 O O . TYR A 1 464 ? -1.650 23.222 23.170 1.00 81.25 464 TYR A O 1
ATOM 3759 N N . PRO A 1 465 ? -0.339 21.945 24.462 1.00 84.12 465 PRO A N 1
ATOM 3760 C CA . PRO A 1 465 ? 0.906 22.237 23.746 1.00 84.12 465 PRO A CA 1
ATOM 3761 C C . PRO A 1 465 ? 0.986 21.503 22.396 1.00 84.12 465 PRO A C 1
ATOM 3763 O O . PRO A 1 465 ? 1.986 20.863 22.062 1.00 84.12 465 PRO A O 1
ATOM 3766 N N . LEU A 1 466 ? -0.076 21.610 21.590 1.00 85.69 466 LEU A N 1
ATOM 3767 C CA . LEU A 1 466 ? -0.268 20.881 20.340 1.00 85.69 466 LEU A CA 1
ATOM 3768 C C . LEU A 1 466 ? 0.908 21.071 19.386 1.00 85.69 466 LEU A C 1
ATOM 3770 O O . LEU A 1 466 ? 1.449 20.091 18.886 1.00 85.69 466 LEU A O 1
ATOM 3774 N N . LYS A 1 467 ? 1.318 22.325 19.159 1.00 85.06 467 LYS A N 1
ATOM 3775 C CA . LYS A 1 467 ? 2.414 22.647 18.238 1.00 85.06 467 LYS A CA 1
ATOM 3776 C C . LYS A 1 467 ? 3.703 21.939 18.640 1.00 85.06 467 LYS A C 1
ATOM 3778 O O . LYS A 1 467 ? 4.370 21.356 17.803 1.00 85.06 467 LYS A O 1
ATOM 3783 N N . LYS A 1 468 ? 4.011 21.914 19.935 1.00 83.12 468 LYS A N 1
ATOM 3784 C CA . LYS A 1 468 ? 5.218 21.267 20.440 1.00 83.12 468 LYS A CA 1
ATOM 3785 C C . LYS A 1 468 ? 5.157 19.750 20.291 1.00 83.12 468 LYS A C 1
ATOM 3787 O O . LYS A 1 468 ? 6.144 19.137 19.909 1.00 83.12 468 LYS A O 1
ATOM 3792 N N . ILE A 1 469 ? 4.005 19.144 20.575 1.00 87.50 469 ILE A N 1
ATOM 3793 C CA . ILE A 1 469 ? 3.793 17.714 20.326 1.00 87.50 469 ILE A CA 1
ATOM 3794 C C . ILE A 1 469 ? 3.979 17.405 18.838 1.00 87.50 469 ILE A C 1
ATOM 3796 O O . ILE A 1 469 ? 4.674 16.453 18.501 1.00 87.50 469 ILE A O 1
ATOM 3800 N N . GLN A 1 470 ? 3.418 18.228 17.952 1.00 86.50 470 GLN A N 1
ATOM 3801 C CA . GLN A 1 470 ? 3.615 18.094 16.509 1.00 86.50 470 GLN A CA 1
ATOM 3802 C C . GLN A 1 470 ? 5.094 18.236 16.125 1.00 86.50 470 GLN A C 1
ATOM 3804 O O . GLN A 1 470 ? 5.588 17.412 15.362 1.00 86.50 470 GLN A O 1
ATOM 3809 N N . ASP A 1 471 ? 5.819 19.189 16.718 1.00 86.94 471 ASP A N 1
ATOM 3810 C CA . ASP A 1 471 ? 7.250 19.405 16.474 1.00 86.94 471 ASP A CA 1
ATOM 3811 C C . ASP A 1 471 ? 8.105 18.176 16.855 1.00 86.94 471 ASP A C 1
ATOM 3813 O O . ASP A 1 471 ? 9.071 17.843 16.169 1.00 86.94 471 ASP A O 1
ATOM 3817 N N . LEU A 1 472 ? 7.731 17.443 17.913 1.00 85.81 472 LEU A N 1
ATOM 3818 C CA . LEU A 1 472 ? 8.415 16.205 18.332 1.00 85.81 472 LEU A CA 1
ATOM 3819 C C . LEU A 1 472 ? 8.254 15.054 17.340 1.00 85.81 472 LEU A C 1
ATOM 3821 O O . LEU A 1 472 ? 9.091 14.144 17.297 1.00 85.81 472 LEU A O 1
ATOM 3825 N N . PHE A 1 473 ? 7.169 15.087 16.575 1.00 86.62 473 PHE A N 1
ATOM 3826 C CA . PHE A 1 473 ? 6.826 14.087 15.578 1.00 86.62 473 PHE A CA 1
ATOM 3827 C C . PHE A 1 473 ? 6.983 14.617 14.147 1.00 86.62 473 PHE A C 1
ATOM 3829 O O . PHE A 1 473 ? 6.439 14.023 13.224 1.00 86.62 473 PHE A O 1
ATOM 3836 N N . ILE A 1 474 ? 7.753 15.689 13.919 1.00 85.50 474 ILE A N 1
ATOM 3837 C CA . ILE A 1 474 ? 8.100 16.111 12.553 1.00 85.50 474 ILE A CA 1
ATOM 3838 C C . ILE A 1 474 ? 8.781 14.947 11.818 1.00 85.50 474 ILE A C 1
ATOM 3840 O O . ILE A 1 474 ? 9.732 14.349 12.330 1.00 85.50 474 ILE A O 1
ATOM 3844 N N . GLY A 1 475 ? 8.279 14.629 10.621 1.00 82.00 475 GLY A N 1
ATOM 3845 C CA . GLY A 1 475 ? 8.754 13.505 9.811 1.00 82.00 475 GLY A CA 1
ATOM 3846 C C . GLY A 1 475 ? 8.357 12.129 10.354 1.00 82.00 475 GLY A C 1
ATOM 3847 O O . GLY A 1 475 ? 8.975 11.128 9.989 1.00 82.00 475 GLY A O 1
ATOM 3848 N N . LYS A 1 476 ? 7.424 12.065 11.315 1.00 86.56 476 LYS A N 1
ATOM 3849 C CA . LYS A 1 476 ? 7.025 10.836 12.002 1.00 86.56 476 LYS A CA 1
ATOM 3850 C C . LYS A 1 476 ? 5.517 10.765 12.179 1.00 86.56 476 LYS A C 1
ATOM 3852 O O . LYS A 1 476 ? 4.852 11.705 12.601 1.00 86.56 476 LYS A O 1
ATOM 3857 N N . THR A 1 477 ? 4.984 9.565 12.018 1.00 87.56 477 THR A N 1
ATOM 3858 C CA . THR A 1 477 ? 3.579 9.288 12.302 1.00 87.56 477 THR A CA 1
ATOM 3859 C C . THR A 1 477 ? 3.391 8.915 13.776 1.00 87.56 477 THR A C 1
ATOM 3861 O O . THR A 1 477 ? 4.245 8.254 14.380 1.00 87.56 477 THR A O 1
ATOM 3864 N N . TYR A 1 478 ? 2.270 9.320 14.379 1.00 91.25 478 TYR A N 1
ATOM 3865 C CA . TYR A 1 478 ? 1.905 8.953 15.752 1.00 91.25 478 TYR A CA 1
ATOM 3866 C C . TYR A 1 478 ? 0.389 8.804 15.918 1.00 91.25 478 TYR A C 1
ATOM 3868 O O . TYR A 1 478 ? -0.395 9.416 15.195 1.00 91.25 478 TYR A O 1
ATOM 3876 N N . ASP A 1 479 ? -0.023 7.911 16.816 1.00 91.56 479 ASP A N 1
ATOM 3877 C CA . ASP A 1 479 ? -1.411 7.811 17.285 1.00 91.56 479 ASP A CA 1
ATOM 3878 C C . ASP A 1 479 ? -1.519 8.428 18.686 1.00 91.56 479 ASP A C 1
ATOM 3880 O O . ASP A 1 479 ? -0.539 8.444 19.432 1.00 91.56 479 ASP A O 1
ATOM 3884 N N . VAL A 1 480 ? -2.711 8.886 19.064 1.00 92.31 480 VAL A N 1
ATOM 3885 C CA . VAL A 1 480 ? -2.991 9.437 20.394 1.00 92.31 480 VAL A CA 1
ATOM 3886 C C . VAL A 1 480 ? -3.943 8.522 21.152 1.00 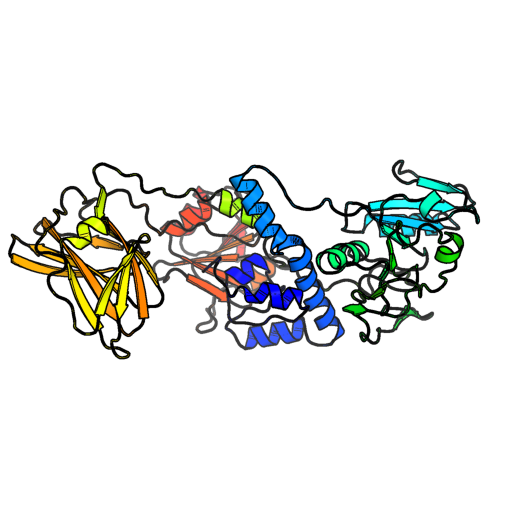92.31 480 VAL A C 1
ATOM 3888 O O . VAL A 1 480 ? -4.977 8.114 20.621 1.00 92.31 480 VAL A O 1
ATOM 3891 N N . VAL A 1 481 ? -3.616 8.234 22.408 1.00 92.31 481 VAL A N 1
ATOM 3892 C CA . VAL A 1 481 ? -4.505 7.606 23.388 1.00 92.31 481 VAL A CA 1
ATOM 3893 C C . VAL A 1 481 ? -4.824 8.654 24.444 1.00 92.31 481 VAL A C 1
ATOM 3895 O O . VAL A 1 481 ? -3.968 9.026 25.246 1.00 92.31 481 VAL A O 1
ATOM 3898 N N . CYS A 1 482 ? -6.051 9.159 24.399 1.00 89.56 482 CYS A N 1
ATOM 3899 C CA . CYS A 1 482 ? -6.569 10.162 25.313 1.00 89.56 482 CYS A CA 1
ATOM 3900 C C . CYS A 1 482 ? -7.299 9.458 26.460 1.00 89.56 482 CYS A C 1
ATOM 3902 O O . CYS A 1 482 ? -8.325 8.815 26.236 1.00 89.56 482 CYS A O 1
ATOM 3904 N N . VAL A 1 483 ? -6.773 9.563 27.676 1.00 84.75 483 VAL A N 1
ATOM 3905 C CA . VAL A 1 483 ? -7.239 8.820 28.846 1.00 84.75 483 VAL A CA 1
ATOM 3906 C C . VAL A 1 483 ? -7.984 9.760 29.786 1.00 84.75 483 VAL A C 1
ATOM 3908 O O . VAL A 1 483 ? -7.383 10.599 30.447 1.00 84.75 483 VAL A O 1
ATOM 3911 N N . ASN A 1 484 ? -9.303 9.615 29.859 1.00 74.38 484 ASN A N 1
ATOM 3912 C CA . ASN A 1 484 ? -10.159 10.436 30.707 1.00 74.38 484 ASN A CA 1
ATOM 3913 C C . ASN A 1 484 ? -11.312 9.596 31.282 1.00 74.38 484 ASN A C 1
ATOM 3915 O O . ASN A 1 484 ? -11.968 8.841 30.560 1.00 74.38 484 ASN A O 1
ATOM 3919 N N . ASN A 1 485 ? -11.601 9.781 32.571 1.00 64.38 485 ASN A N 1
ATOM 3920 C CA . ASN A 1 485 ? -12.697 9.123 33.291 1.00 64.38 485 ASN A CA 1
ATOM 3921 C C . ASN A 1 485 ? -14.095 9.500 32.768 1.00 64.38 485 ASN A C 1
ATOM 3923 O O . ASN A 1 485 ? -15.055 8.778 33.024 1.00 64.38 485 ASN A O 1
ATOM 3927 N N . PHE A 1 486 ? -14.213 10.601 32.020 1.00 60.56 486 PHE A N 1
ATOM 3928 C CA . PHE A 1 486 ? -15.453 11.036 31.368 1.00 60.56 486 PHE A CA 1
ATOM 3929 C C . PHE A 1 486 ? -15.540 10.653 29.881 1.00 60.56 486 PHE A C 1
ATOM 3931 O O . PHE A 1 486 ? -16.495 11.043 29.206 1.00 60.56 486 PHE A O 1
ATOM 3938 N N . SER A 1 487 ? -14.549 9.934 29.344 1.00 60.78 487 SER A N 1
ATOM 3939 C CA . SER A 1 487 ? -14.548 9.536 27.933 1.00 60.78 487 SER A CA 1
ATOM 3940 C C . SER A 1 487 ? -15.677 8.544 27.630 1.00 60.78 487 SER A C 1
ATOM 3942 O O . SER A 1 487 ? -16.033 7.695 28.446 1.00 60.78 487 SER A O 1
ATOM 3944 N N . LYS A 1 488 ? -16.258 8.645 26.430 1.00 57.09 488 LYS A N 1
ATOM 3945 C CA . LYS A 1 488 ? -17.329 7.739 25.975 1.00 57.09 488 LYS A CA 1
ATOM 3946 C C . LYS A 1 488 ? -16.809 6.436 25.355 1.00 57.09 488 LYS A C 1
ATOM 3948 O O . LYS A 1 488 ? -17.619 5.679 24.834 1.00 57.09 488 LYS A O 1
ATOM 3953 N N . ASN A 1 489 ? -15.497 6.189 25.411 1.00 64.56 489 ASN A N 1
ATOM 3954 C CA . ASN A 1 489 ? -14.766 5.180 24.640 1.00 64.56 489 ASN A CA 1
ATOM 3955 C C . ASN A 1 489 ? -15.038 5.286 23.131 1.00 64.56 489 ASN A C 1
ATOM 3957 O O . ASN A 1 489 ? -16.096 4.899 22.633 1.00 64.56 489 ASN A O 1
ATOM 3961 N N . GLY A 1 490 ? -14.083 5.809 22.364 1.00 80.31 490 GLY A N 1
ATOM 3962 C CA . GLY A 1 490 ? -14.348 6.124 20.962 1.00 80.31 490 GLY A CA 1
ATOM 3963 C C . GLY A 1 490 ? -13.111 6.359 20.114 1.00 80.31 490 GLY A C 1
ATOM 3964 O O . GLY A 1 490 ? -12.032 6.662 20.612 1.00 80.31 490 GLY A O 1
ATOM 3965 N N . PHE A 1 491 ? -13.285 6.219 18.801 1.00 88.06 491 PHE A N 1
ATOM 3966 C CA . PHE A 1 491 ? -12.274 6.596 17.817 1.00 88.06 491 PHE A CA 1
ATOM 3967 C C . PHE A 1 491 ? -12.728 7.867 17.128 1.00 88.06 491 PHE A C 1
ATOM 3969 O O . PHE A 1 491 ? -13.835 7.904 16.591 1.00 88.06 491 PHE A O 1
ATOM 3976 N N . ARG A 1 492 ? -11.842 8.852 17.090 1.00 88.69 492 ARG A N 1
ATOM 3977 C CA . ARG A 1 492 ? -12.004 10.082 16.321 1.00 88.69 492 ARG A CA 1
ATOM 3978 C C . ARG A 1 492 ? -10.673 10.471 15.694 1.00 88.69 492 ARG A C 1
ATOM 3980 O O . ARG A 1 492 ? -9.657 9.796 15.884 1.00 88.69 492 ARG A O 1
ATOM 3987 N N . GLU A 1 493 ? -10.667 11.588 14.992 1.00 92.25 493 GLU A N 1
ATOM 3988 C CA . GLU A 1 493 ? -9.441 12.220 14.530 1.00 92.25 493 GLU A CA 1
ATOM 3989 C C . GLU A 1 493 ? -9.392 13.698 14.898 1.00 92.25 493 GLU A C 1
ATOM 3991 O O . GLU A 1 493 ? -10.394 14.289 15.309 1.00 92.25 493 GLU A O 1
ATOM 3996 N N . TYR A 1 494 ? -8.192 14.258 14.824 1.00 90.88 494 TYR A N 1
ATOM 3997 C CA . TYR A 1 494 ? -7.973 15.690 14.847 1.00 90.88 494 TYR A CA 1
ATOM 3998 C C . TYR A 1 494 ? -6.746 16.038 14.001 1.00 90.88 494 TYR A C 1
ATOM 4000 O O . TYR A 1 494 ? -5.640 15.562 14.265 1.00 90.88 494 TYR A O 1
ATOM 4008 N N . LYS A 1 495 ? -6.944 16.870 12.979 1.00 88.94 495 LYS A N 1
ATOM 4009 C CA . LYS A 1 495 ? -5.953 17.258 11.959 1.00 88.94 495 LYS A CA 1
ATOM 4010 C C . LYS A 1 495 ? -5.284 16.043 11.314 1.00 88.94 495 LYS A C 1
ATOM 4012 O O . LYS A 1 495 ? -4.063 15.973 11.173 1.00 88.94 495 LYS A O 1
ATOM 4017 N N . GLY A 1 496 ? -6.091 15.019 11.026 1.00 86.12 496 GLY A N 1
ATOM 4018 C CA . GLY A 1 496 ? -5.644 13.765 10.429 1.00 86.12 496 GLY A CA 1
ATOM 4019 C C . GLY A 1 496 ? -4.902 12.821 11.381 1.00 86.12 496 GLY A C 1
ATOM 4020 O O . GLY A 1 496 ? -4.551 11.707 10.965 1.00 86.12 496 GLY A O 1
ATOM 4021 N N . ILE A 1 497 ? -4.697 13.232 12.638 1.00 90.19 497 ILE A N 1
ATOM 4022 C CA . ILE A 1 497 ? -4.137 12.406 13.704 1.00 90.19 497 ILE A CA 1
ATOM 4023 C C . ILE A 1 497 ? -5.245 11.587 14.343 1.00 90.19 497 ILE A C 1
ATOM 4025 O O . ILE A 1 497 ? -6.311 12.064 14.712 1.00 90.19 497 ILE A O 1
ATOM 4029 N N . ASN A 1 498 ? -4.950 10.312 14.482 1.00 91.62 498 ASN A N 1
ATOM 4030 C CA . ASN A 1 498 ? -5.813 9.292 15.028 1.00 91.62 498 ASN A CA 1
ATOM 4031 C C . ASN A 1 498 ? -5.885 9.402 16.559 1.00 91.62 498 ASN A C 1
ATOM 4033 O O . ASN A 1 498 ? -4.862 9.245 17.225 1.00 91.62 498 ASN A O 1
ATOM 4037 N N . VAL A 1 499 ? -7.084 9.580 17.120 1.00 90.75 499 VAL A N 1
ATOM 4038 C CA . VAL A 1 499 ? -7.291 9.700 18.570 1.00 90.75 499 VAL A CA 1
ATOM 4039 C C . VAL A 1 499 ? -8.206 8.585 19.064 1.00 90.75 499 VAL A C 1
ATOM 4041 O O . VAL A 1 499 ? -9.327 8.408 18.583 1.00 90.75 499 VAL A O 1
ATOM 4044 N N . PHE A 1 500 ? -7.712 7.816 20.028 1.00 90.62 500 PHE A N 1
ATOM 4045 C CA . PHE A 1 500 ? -8.493 6.846 20.778 1.00 90.62 500 PHE A CA 1
ATOM 4046 C C . PHE A 1 500 ? -8.799 7.415 22.159 1.00 90.62 500 PHE A C 1
ATOM 4048 O O . PHE A 1 500 ? -7.894 7.617 22.963 1.00 90.62 500 PHE A O 1
ATOM 4055 N N . GLU A 1 501 ? -10.070 7.696 22.415 1.00 85.12 501 GLU A N 1
ATOM 4056 C CA . GLU A 1 501 ? -10.546 8.126 23.723 1.00 85.12 501 GLU A CA 1
ATOM 4057 C C . GLU A 1 501 ? -10.896 6.905 24.557 1.00 85.12 501 GLU A C 1
ATOM 4059 O O . GLU A 1 501 ? -11.631 6.030 24.097 1.00 85.12 501 GLU A O 1
ATOM 4064 N N . THR A 1 502 ? -10.356 6.855 25.767 1.00 82.81 502 THR A N 1
ATOM 4065 C CA . THR A 1 502 ? -10.453 5.705 26.656 1.00 82.81 502 THR A CA 1
ATOM 4066 C C . THR A 1 502 ? -10.373 6.134 28.118 1.00 82.81 502 THR A C 1
ATOM 4068 O O . THR A 1 502 ? -10.031 7.263 28.454 1.00 82.81 502 THR A O 1
ATOM 4071 N N . HIS A 1 503 ? -10.646 5.199 29.009 1.00 80.12 503 HIS A N 1
ATOM 4072 C CA . HIS A 1 503 ? -10.392 5.259 30.447 1.00 80.12 503 HIS A CA 1
ATOM 4073 C C . HIS A 1 503 ? -9.211 4.367 30.878 1.00 80.12 503 HIS A C 1
ATOM 4075 O O . HIS A 1 503 ? -8.707 3.552 30.100 1.00 80.12 503 HIS A O 1
ATOM 4081 N N . GLU A 1 504 ? -8.767 4.516 32.129 1.00 76.31 504 GLU A N 1
ATOM 4082 C CA . GLU A 1 504 ? -7.535 3.914 32.670 1.00 76.31 504 GLU A CA 1
ATOM 4083 C C . GLU A 1 504 ? -7.492 2.381 32.594 1.00 76.31 504 GLU A C 1
ATOM 4085 O O . GLU A 1 504 ? -6.456 1.808 32.258 1.00 76.31 504 GLU A O 1
ATOM 4090 N N . LYS A 1 505 ? -8.621 1.699 32.841 1.00 75.56 505 LYS A N 1
ATOM 4091 C CA . LYS A 1 505 ? -8.702 0.229 32.734 1.00 75.56 505 LYS A CA 1
ATOM 4092 C C . LYS A 1 505 ? -8.331 -0.245 31.323 1.00 75.56 505 LYS A C 1
ATOM 4094 O O . LYS A 1 505 ? -7.543 -1.170 31.174 1.00 75.56 505 LYS A O 1
ATOM 4099 N N . GLN A 1 506 ? -8.846 0.426 30.296 1.00 77.56 506 GLN A N 1
ATOM 4100 C CA . GLN A 1 506 ? -8.554 0.098 28.898 1.00 77.56 506 GLN A CA 1
ATOM 4101 C C . GLN A 1 506 ? -7.170 0.580 28.449 1.00 77.56 506 GLN A C 1
ATOM 4103 O O . GLN A 1 506 ? -6.597 -0.008 27.538 1.00 77.56 506 GLN A O 1
ATOM 4108 N N . LEU A 1 507 ? -6.579 1.592 29.097 1.00 85.25 507 LEU A N 1
ATOM 4109 C CA . LEU A 1 507 ? -5.178 1.946 28.842 1.00 85.25 507 LEU A CA 1
ATOM 4110 C C . LEU A 1 507 ? -4.252 0.754 29.121 1.00 85.25 507 LEU A C 1
ATOM 4112 O O . LEU A 1 507 ? -3.335 0.499 28.346 1.00 85.25 507 LEU A O 1
ATOM 4116 N N . ILE A 1 508 ? -4.505 0.004 30.196 1.00 82.56 508 ILE A N 1
ATOM 4117 C CA . ILE A 1 508 ? -3.739 -1.208 30.516 1.00 82.56 508 ILE A CA 1
ATOM 4118 C C . ILE A 1 508 ? -3.838 -2.231 29.377 1.00 82.56 508 ILE A C 1
ATOM 4120 O O . ILE A 1 508 ? -2.830 -2.798 28.966 1.00 82.56 508 ILE A O 1
ATOM 4124 N N . GLU A 1 509 ? -5.032 -2.436 28.826 1.00 79.12 509 GLU A N 1
ATOM 4125 C CA . GLU A 1 509 ? -5.248 -3.350 27.700 1.00 79.12 509 GLU A CA 1
ATOM 4126 C C . GLU A 1 509 ? -4.540 -2.873 26.428 1.00 79.12 509 GLU A C 1
ATOM 4128 O O . GLU A 1 509 ? -3.902 -3.671 25.743 1.00 79.12 509 GLU A O 1
ATOM 4133 N N . VAL A 1 510 ? -4.578 -1.567 26.140 1.00 85.31 510 VAL A N 1
ATOM 4134 C CA . VAL A 1 510 ? -3.791 -0.968 25.053 1.00 85.31 510 VAL A CA 1
ATOM 4135 C C . VAL A 1 510 ? -2.311 -1.287 25.243 1.00 85.31 510 VAL A C 1
ATOM 4137 O O . VAL A 1 510 ? -1.683 -1.796 24.320 1.00 85.31 510 VAL A O 1
ATOM 4140 N N . LEU A 1 511 ? -1.760 -1.030 26.431 1.00 85.62 511 LEU A N 1
ATOM 4141 C CA . LEU A 1 511 ? -0.344 -1.249 26.734 1.00 85.62 511 LEU A CA 1
ATOM 4142 C C . LEU A 1 511 ? 0.057 -2.731 26.659 1.00 85.62 511 LEU A C 1
ATOM 4144 O O . LEU A 1 511 ? 1.148 -3.032 26.186 1.00 85.62 511 LEU A O 1
ATOM 4148 N N . ASN A 1 512 ? -0.831 -3.648 27.050 1.00 78.88 512 ASN A N 1
ATOM 4149 C CA . ASN A 1 512 ? -0.618 -5.093 26.919 1.00 78.88 512 ASN A CA 1
ATOM 4150 C C . ASN A 1 512 ? -0.585 -5.565 25.460 1.00 78.88 512 ASN A C 1
ATOM 4152 O O . ASN A 1 512 ? 0.116 -6.521 25.133 1.00 78.88 512 ASN A O 1
ATOM 4156 N N . ASN A 1 513 ? -1.360 -4.913 24.591 1.00 74.56 513 ASN A N 1
ATOM 4157 C CA . ASN A 1 513 ? -1.567 -5.338 23.208 1.00 74.56 513 ASN A CA 1
ATOM 4158 C C . ASN A 1 513 ? -0.633 -4.651 22.201 1.00 74.56 513 ASN A C 1
ATOM 4160 O O . ASN A 1 513 ? -0.526 -5.094 21.053 1.00 74.56 513 ASN A O 1
ATOM 4164 N N . ILE A 1 514 ? 0.048 -3.573 22.591 1.00 76.25 514 ILE A N 1
ATOM 4165 C CA . ILE A 1 514 ? 1.045 -2.921 21.740 1.00 76.25 514 ILE A CA 1
ATOM 4166 C C . ILE A 1 514 ? 2.418 -3.585 21.887 1.00 76.25 514 ILE A C 1
ATOM 4168 O O . ILE A 1 514 ? 2.819 -4.036 22.953 1.00 76.25 514 ILE A O 1
ATOM 4172 N N . ASN A 1 515 ? 3.168 -3.632 20.785 1.00 66.38 515 ASN A N 1
ATOM 4173 C CA . ASN A 1 515 ? 4.533 -4.153 20.782 1.00 66.38 515 ASN A CA 1
ATOM 4174 C C . ASN A 1 515 ? 5.425 -3.323 21.729 1.00 66.38 515 ASN A C 1
ATOM 4176 O O . ASN A 1 515 ? 5.404 -2.093 21.665 1.00 66.38 515 ASN A O 1
ATOM 4180 N N . THR A 1 516 ? 6.247 -3.984 22.549 1.00 61.25 516 THR A N 1
ATOM 4181 C CA . THR A 1 516 ? 7.155 -3.353 23.527 1.00 61.25 516 THR A CA 1
ATOM 4182 C C . THR A 1 516 ? 8.150 -2.372 22.902 1.00 61.25 516 THR A C 1
ATOM 4184 O O . THR A 1 516 ? 8.696 -1.526 23.598 1.00 61.25 516 THR A O 1
ATOM 4187 N N . ASN A 1 517 ? 8.369 -2.445 21.585 1.00 67.25 517 ASN A N 1
ATOM 4188 C CA . ASN A 1 517 ? 9.285 -1.564 20.854 1.00 67.25 517 ASN A CA 1
ATOM 4189 C C . ASN A 1 517 ? 8.654 -0.232 20.395 1.00 67.25 517 ASN A C 1
ATOM 4191 O O . ASN A 1 517 ? 9.262 0.487 19.605 1.00 67.25 517 ASN A O 1
ATOM 4195 N N . LYS A 1 518 ? 7.426 0.093 20.821 1.00 76.69 518 LYS A N 1
ATOM 4196 C CA . LYS A 1 518 ? 6.791 1.383 20.505 1.00 76.69 518 LYS A CA 1
ATOM 4197 C C . LYS A 1 518 ? 7.493 2.522 21.247 1.00 76.69 518 LYS A C 1
ATOM 4199 O O . LYS A 1 518 ? 7.774 2.415 22.439 1.00 76.69 518 LYS A O 1
ATOM 4204 N N . ASN A 1 519 ? 7.679 3.647 20.559 1.00 86.19 519 ASN A N 1
ATOM 4205 C CA . ASN A 1 519 ? 8.131 4.887 21.183 1.00 86.19 519 ASN A CA 1
ATOM 4206 C C . ASN A 1 519 ? 6.937 5.559 21.862 1.00 86.19 519 ASN A C 1
ATOM 4208 O O . ASN A 1 519 ? 6.102 6.175 21.193 1.00 86.19 519 ASN A O 1
ATOM 4212 N N . ILE A 1 520 ? 6.844 5.425 23.183 1.00 88.62 520 ILE A N 1
ATOM 4213 C CA . ILE A 1 520 ? 5.757 6.024 23.958 1.00 88.62 520 ILE A CA 1
ATOM 4214 C C . ILE A 1 520 ? 6.195 7.395 24.463 1.00 88.62 520 ILE A C 1
ATOM 4216 O O . ILE A 1 520 ? 7.226 7.535 25.120 1.00 88.62 520 ILE A O 1
ATOM 4220 N N . VAL A 1 521 ? 5.388 8.405 24.162 1.00 89.81 521 VAL A N 1
ATOM 4221 C CA . VAL A 1 521 ? 5.514 9.754 24.706 1.00 89.81 521 VAL A CA 1
ATOM 4222 C C . VAL A 1 521 ? 4.302 10.010 25.587 1.00 89.81 521 VAL A C 1
ATOM 4224 O O . VAL A 1 521 ? 3.171 9.799 25.158 1.00 89.81 521 VAL A O 1
ATOM 4227 N N . VAL A 1 522 ? 4.525 10.454 26.817 1.00 89.44 522 VAL A N 1
ATOM 4228 C CA . VAL A 1 522 ? 3.460 10.736 27.779 1.00 89.44 522 VAL A CA 1
ATOM 4229 C C . VAL A 1 522 ? 3.412 12.236 28.038 1.00 89.44 522 VAL A C 1
ATOM 4231 O O . VAL A 1 522 ? 4.416 12.829 28.427 1.00 89.44 522 VAL A O 1
ATOM 4234 N N . TYR A 1 523 ? 2.245 12.841 27.831 1.00 88.69 523 TYR A N 1
ATOM 4235 C CA . TYR A 1 523 ? 1.947 14.221 28.210 1.00 88.69 523 TYR A CA 1
ATOM 4236 C C . TYR A 1 523 ? 0.661 14.237 29.036 1.00 88.69 523 TYR A C 1
ATOM 4238 O O . TYR A 1 523 ? -0.435 14.192 28.484 1.00 88.69 523 TYR A O 1
ATOM 4246 N N . THR A 1 524 ? 0.780 14.234 30.358 1.00 82.75 524 THR A N 1
ATOM 4247 C CA . THR A 1 524 ? -0.367 14.137 31.269 1.00 82.75 524 THR A CA 1
ATOM 4248 C C . THR A 1 524 ? -0.085 14.900 32.552 1.00 82.75 524 THR A C 1
ATOM 4250 O O . THR A 1 524 ? 1.055 14.917 33.019 1.00 82.75 524 THR A O 1
ATOM 4253 N N . LEU A 1 525 ? -1.124 15.487 33.144 1.00 75.88 525 LEU A N 1
ATOM 4254 C CA . LEU A 1 525 ? -1.068 16.026 34.506 1.00 75.88 525 LEU A CA 1
ATOM 4255 C C . LEU A 1 525 ? -1.488 14.980 35.547 1.00 75.88 525 LEU A C 1
ATOM 4257 O O . LEU A 1 525 ? -1.266 15.145 36.749 1.00 75.88 525 LEU A O 1
ATOM 4261 N N . ASN A 1 526 ? -2.085 13.877 35.092 1.00 80.94 526 ASN A N 1
ATOM 4262 C CA . ASN A 1 526 ? -2.532 12.786 35.942 1.00 80.94 526 ASN A CA 1
ATOM 4263 C C . ASN A 1 526 ? -1.392 11.783 36.209 1.00 80.94 526 ASN A C 1
ATOM 4265 O O . ASN A 1 526 ? -1.011 10.987 35.343 1.00 80.94 526 ASN A O 1
ATOM 4269 N N . LYS A 1 527 ? -0.907 11.774 37.458 1.00 82.38 527 LYS A N 1
ATOM 4270 C CA . LYS A 1 527 ? 0.139 10.858 37.948 1.00 82.38 527 LYS A CA 1
ATOM 4271 C C . LYS A 1 527 ? -0.253 9.381 37.891 1.00 82.38 527 LYS A C 1
ATOM 4273 O O . LYS A 1 527 ? 0.628 8.527 37.844 1.00 82.38 527 LYS A O 1
ATOM 4278 N N . GLU A 1 528 ? -1.541 9.047 37.918 1.00 82.44 528 GLU A N 1
ATOM 4279 C CA . GLU A 1 528 ? -1.993 7.654 37.820 1.00 82.44 528 GLU A CA 1
ATOM 4280 C C . GLU A 1 528 ? -1.723 7.092 36.421 1.00 82.44 528 GLU A C 1
ATOM 4282 O O . GLU A 1 528 ? -1.158 6.003 36.310 1.00 82.44 528 GLU A O 1
ATOM 4287 N N . ILE A 1 529 ? -1.990 7.872 35.366 1.00 83.25 529 ILE A N 1
ATOM 4288 C CA . ILE A 1 529 ? -1.653 7.515 33.977 1.00 83.25 529 ILE A CA 1
ATOM 4289 C C . ILE A 1 529 ? -0.145 7.293 33.834 1.00 83.25 529 ILE A C 1
ATOM 4291 O O . ILE A 1 529 ? 0.282 6.272 33.295 1.00 83.25 529 ILE A O 1
ATOM 4295 N N . GLU A 1 530 ? 0.669 8.216 34.351 1.00 84.25 530 GLU A N 1
ATOM 4296 C CA . GLU A 1 530 ? 2.132 8.099 34.325 1.00 84.25 530 GLU A CA 1
ATOM 4297 C C . GLU A 1 530 ? 2.607 6.811 35.022 1.00 84.25 530 GLU A C 1
ATOM 4299 O O . GLU A 1 530 ? 3.395 6.046 34.464 1.00 84.25 530 GLU A O 1
ATOM 4304 N N . ASN A 1 531 ? 2.071 6.518 36.211 1.00 85.12 531 ASN A N 1
ATOM 4305 C CA . ASN A 1 531 ? 2.396 5.311 36.970 1.00 85.12 531 ASN A CA 1
ATOM 4306 C C . ASN A 1 531 ? 1.954 4.020 36.267 1.00 85.12 531 ASN A C 1
ATOM 4308 O O . ASN A 1 531 ? 2.610 2.986 36.419 1.00 85.12 531 ASN A O 1
ATOM 4312 N N . ILE A 1 532 ? 0.842 4.049 35.525 1.00 86.44 532 ILE A N 1
ATOM 4313 C CA . ILE A 1 532 ? 0.415 2.921 34.693 1.00 86.44 532 ILE A CA 1
ATOM 4314 C C . ILE A 1 532 ? 1.445 2.695 33.589 1.00 86.44 532 ILE A C 1
ATOM 4316 O O . ILE A 1 532 ? 1.945 1.581 33.477 1.00 86.44 532 ILE A O 1
ATOM 4320 N N . VAL A 1 533 ? 1.822 3.728 32.829 1.00 85.56 533 VAL A N 1
ATOM 4321 C CA . VAL A 1 533 ? 2.780 3.593 31.715 1.00 85.56 533 VAL A CA 1
ATOM 4322 C C . VAL A 1 533 ? 4.151 3.109 32.200 1.00 85.56 533 VAL A C 1
ATOM 4324 O O . VAL A 1 533 ? 4.687 2.164 31.618 1.00 85.56 533 VAL A O 1
ATOM 4327 N N . LYS A 1 534 ? 4.653 3.645 33.326 1.00 83.69 534 LYS A N 1
ATOM 4328 C CA . LYS A 1 534 ? 5.869 3.164 34.023 1.00 83.69 534 LYS A CA 1
ATOM 4329 C C . LYS A 1 534 ? 5.839 1.659 34.313 1.00 83.69 534 LYS A C 1
ATOM 4331 O O . LYS A 1 534 ? 6.869 0.995 34.273 1.00 83.69 534 LYS A O 1
ATOM 4336 N N . LYS A 1 535 ? 4.639 1.130 34.587 1.00 83.06 535 LYS A N 1
ATOM 4337 C CA . LYS A 1 535 ? 4.278 -0.296 34.705 1.00 83.06 535 LYS A CA 1
ATOM 4338 C C . LYS A 1 535 ? 4.799 -1.171 33.557 1.00 83.06 535 LYS A C 1
ATOM 4340 O O . LYS A 1 535 ? 5.294 -2.276 33.770 1.00 83.06 535 LYS A O 1
ATOM 4345 N N . TYR A 1 536 ? 4.586 -0.688 32.337 1.00 76.25 536 TYR A N 1
ATOM 4346 C CA . TYR A 1 536 ? 4.543 -1.517 31.128 1.00 76.25 536 TYR A CA 1
ATOM 4347 C C . TYR A 1 536 ? 5.685 -1.259 30.156 1.00 76.25 536 TYR A C 1
ATOM 4349 O O . TYR A 1 536 ? 6.006 -2.135 29.357 1.00 76.25 536 TYR A O 1
ATOM 4357 N N . ASN A 1 537 ? 6.293 -0.077 30.196 1.00 68.19 537 ASN A N 1
ATOM 4358 C CA . ASN A 1 537 ? 7.381 0.259 29.295 1.00 68.19 537 ASN A CA 1
ATOM 4359 C C . ASN A 1 537 ? 8.479 0.980 30.071 1.00 68.19 537 ASN A C 1
ATOM 4361 O O . ASN A 1 537 ? 8.220 1.999 30.699 1.00 68.19 537 ASN A O 1
ATOM 4365 N N . SER A 1 538 ? 9.699 0.449 30.024 1.00 59.66 538 SER A N 1
ATOM 4366 C CA . SER A 1 538 ? 10.875 1.093 30.612 1.00 59.66 538 SER A CA 1
ATOM 4367 C C . SER A 1 538 ? 11.471 2.178 29.709 1.00 59.66 538 SER A C 1
ATOM 4369 O O . SER A 1 538 ? 12.269 2.965 30.184 1.00 59.66 538 SER A O 1
ATOM 4371 N N . ASN A 1 539 ? 11.090 2.230 28.426 1.00 66.25 539 ASN A N 1
ATOM 4372 C CA . ASN A 1 539 ? 11.561 3.197 27.432 1.00 66.25 539 ASN A CA 1
ATOM 4373 C C . ASN A 1 539 ? 10.410 4.117 26.988 1.00 66.25 539 ASN A C 1
ATOM 4375 O O . ASN A 1 539 ? 9.949 4.059 25.844 1.00 66.25 539 ASN A O 1
ATOM 4379 N N . PHE A 1 540 ? 9.929 4.975 27.884 1.00 71.94 540 PHE A N 1
ATOM 4380 C CA . PHE A 1 540 ? 8.957 6.018 27.550 1.00 71.94 540 PHE A CA 1
ATOM 4381 C C . PHE A 1 540 ? 9.527 7.396 27.889 1.00 71.94 540 PHE A C 1
ATOM 4383 O O . PHE A 1 540 ? 10.368 7.546 28.770 1.00 71.94 540 PHE A O 1
ATOM 4390 N N . LYS A 1 541 ? 9.092 8.412 27.144 1.00 78.75 541 LYS A N 1
ATOM 4391 C CA . LYS A 1 541 ? 9.519 9.802 27.334 1.00 78.75 541 LYS A CA 1
ATOM 4392 C C . LYS A 1 541 ? 8.406 10.584 28.002 1.00 78.75 541 LYS A C 1
ATOM 4394 O O . LYS A 1 541 ? 7.276 10.562 27.511 1.00 78.75 541 LYS A O 1
ATOM 4399 N N . ILE A 1 542 ? 8.724 11.311 29.067 1.00 75.00 542 ILE A N 1
ATOM 4400 C CA . ILE A 1 542 ? 7.764 12.200 29.726 1.00 75.00 542 ILE A CA 1
ATOM 4401 C C . ILE A 1 542 ? 7.980 13.618 29.212 1.00 75.00 542 ILE A C 1
ATOM 4403 O O . ILE A 1 542 ? 9.077 14.170 29.308 1.00 75.00 542 ILE A O 1
ATOM 4407 N N . LEU A 1 543 ? 6.916 14.215 28.682 1.00 75.00 543 LEU A N 1
ATOM 4408 C CA . LEU A 1 543 ? 6.835 15.647 28.429 1.00 75.00 543 LEU A CA 1
ATOM 4409 C C . LEU A 1 543 ? 6.252 16.324 29.662 1.00 75.00 543 LEU A C 1
ATOM 4411 O O . LEU A 1 543 ? 5.071 16.174 29.963 1.00 75.00 543 LEU A O 1
ATOM 4415 N N . THR A 1 544 ? 7.090 17.075 30.365 1.00 65.38 544 THR A N 1
ATOM 4416 C CA . THR A 1 544 ? 6.672 17.833 31.550 1.00 65.38 544 THR A CA 1
ATOM 4417 C C . THR A 1 544 ? 5.969 19.143 31.177 1.00 65.38 544 THR A C 1
ATOM 4419 O O . THR A 1 544 ? 6.192 19.690 30.092 1.00 65.38 544 THR A O 1
ATOM 4422 N N . GLU A 1 545 ? 5.177 19.698 32.105 1.00 57.88 545 GLU A N 1
ATOM 4423 C CA . GLU A 1 545 ? 4.591 21.052 31.996 1.00 57.88 545 GLU A CA 1
ATOM 4424 C C . GLU A 1 545 ? 5.656 22.130 31.721 1.00 57.88 545 GLU A C 1
ATOM 4426 O O . GLU A 1 545 ? 5.421 23.069 30.964 1.00 57.88 545 GLU A O 1
ATOM 4431 N N . ASN A 1 546 ? 6.866 21.950 32.267 1.00 53.72 546 ASN A N 1
ATOM 4432 C CA . ASN A 1 546 ? 8.014 22.851 32.097 1.00 53.72 546 ASN A CA 1
ATOM 4433 C C . ASN A 1 546 ? 8.783 22.652 30.791 1.00 53.72 546 ASN A C 1
ATOM 4435 O O . ASN A 1 546 ? 9.860 23.211 30.607 1.00 53.72 546 ASN A O 1
ATOM 4439 N N . ASN A 1 547 ? 8.226 21.897 29.853 1.00 51.91 547 ASN A N 1
ATOM 4440 C CA . ASN A 1 547 ? 8.755 21.753 28.513 1.00 51.91 547 ASN A CA 1
ATOM 4441 C C . ASN A 1 547 ? 10.059 20.947 28.352 1.00 51.91 547 ASN A C 1
ATOM 4443 O O . ASN A 1 547 ? 10.614 20.951 27.249 1.00 51.91 547 ASN A O 1
ATOM 4447 N N . GLU A 1 548 ? 10.487 20.176 29.346 1.00 52.81 548 GLU A N 1
ATOM 4448 C CA . GLU A 1 548 ? 11.639 19.273 29.228 1.00 52.81 548 GLU A CA 1
ATOM 4449 C C . GLU A 1 548 ? 11.193 17.842 28.898 1.00 52.81 548 GLU A C 1
ATOM 4451 O O . GLU A 1 548 ? 10.201 17.352 29.450 1.00 52.81 548 GLU A O 1
ATOM 4456 N N . ILE A 1 549 ? 11.916 17.187 27.978 1.00 57.88 549 ILE A N 1
ATOM 4457 C CA . ILE A 1 549 ? 11.805 15.742 27.751 1.00 57.88 549 ILE A CA 1
ATOM 4458 C C . ILE A 1 549 ? 12.691 15.071 28.790 1.00 57.88 549 ILE A C 1
ATOM 4460 O O . ILE A 1 549 ? 13.917 15.144 28.692 1.00 57.88 549 ILE A O 1
ATOM 4464 N N . LEU A 1 550 ? 12.074 14.409 29.758 1.00 55.38 550 LEU A N 1
ATOM 4465 C CA . LEU A 1 550 ? 12.795 13.521 30.657 1.00 55.38 550 LEU A CA 1
ATOM 4466 C C . LEU A 1 550 ? 12.822 12.133 30.012 1.00 55.38 550 LEU A C 1
ATOM 4468 O O . LEU A 1 550 ? 11.777 11.582 29.651 1.00 55.38 550 LEU A O 1
ATOM 4472 N N . ASN A 1 551 ? 14.032 11.613 29.805 1.00 52.62 551 ASN A N 1
ATOM 4473 C CA . ASN A 1 551 ? 14.230 10.189 29.569 1.00 52.62 551 ASN A CA 1
ATOM 4474 C C . ASN A 1 551 ? 14.358 9.555 30.959 1.00 52.62 551 ASN A C 1
ATOM 4476 O O . ASN A 1 551 ? 15.279 9.934 31.686 1.00 52.62 551 ASN A O 1
ATOM 4480 N N . ASP A 1 552 ? 13.433 8.663 31.315 1.00 48.38 552 ASP A N 1
ATOM 4481 C CA . ASP A 1 552 ? 13.600 7.766 32.468 1.00 48.38 552 ASP A CA 1
ATOM 4482 C C . ASP A 1 552 ? 14.436 6.539 32.065 1.00 48.38 552 ASP A C 1
ATOM 4484 O O . ASP A 1 552 ? 14.310 6.095 30.895 1.00 48.38 552 ASP A O 1
#